Protein AF-A0A535XAE7-F1 (afdb_monomer_lite)

Sequence (455 aa):
MIRRIRLSDRTPAPPLLGRMATAVYSLVLAYGGGLWLHLLHEAEGATELNAPPPVIHWLRDSTLSLPLVVLGVVLASLLARRLLERYGDGASRTLIGASIAAAVALYASVVVAAGNPLHGLLFQAHEHANGDAELPLAIHMLKDSLLVLSANLVLAGGLVAFLAGREWIAGQYRAKRSFAARMSIALGMVLLPSLASSAAVLPAEAAIDPGNPCAAGAPAKTFDVAAISVKIPLNRFGDNDPKGVMYTLTSHIGDANTVGSVRWQEANQSTAIGLHSQVINGQQYEDAIQPLVIRANEGDCVSITFHNRINDSNSYGMHIDGLAYMAGSSGDAVGNNAASDVASGKDATYVYYVPNDPDLEGAHHLHPGPGNRVATSHGLFGALVVEPVGSQYYKQNVKQNADGTFPQIAQDSGWEAMIAPAGGKAFRENVQLYHEIGNEAEDVFDKNGNALPRV

Structure (mmCIF, N/CA/C/O backbone):
data_AF-A0A535XAE7-F1
#
_entry.id   AF-A0A535XAE7-F1
#
loop_
_atom_site.group_PDB
_atom_site.id
_atom_site.type_symbol
_atom_site.label_atom_id
_atom_site.label_alt_id
_atom_site.label_comp_id
_atom_site.label_asym_id
_atom_site.label_entity_id
_atom_site.label_seq_id
_atom_site.pdbx_PDB_ins_code
_atom_site.Cartn_x
_atom_site.Cartn_y
_atom_site.Cartn_z
_atom_site.occupancy
_atom_site.B_iso_or_equiv
_atom_site.auth_seq_id
_atom_site.auth_comp_id
_atom_site.auth_asym_id
_atom_site.auth_atom_id
_atom_site.pdbx_PDB_model_num
ATOM 1 N N . MET A 1 1 ? 17.034 18.266 -77.065 1.00 40.03 1 MET A N 1
ATOM 2 C CA . MET A 1 1 ? 16.215 17.067 -76.775 1.00 40.03 1 MET A CA 1
ATOM 3 C C . MET A 1 1 ? 16.628 16.532 -75.401 1.00 40.03 1 MET A C 1
ATOM 5 O O . MET A 1 1 ? 17.596 15.793 -75.299 1.00 40.03 1 MET A O 1
ATOM 9 N N . ILE A 1 2 ? 16.001 17.012 -74.320 1.00 41.78 2 ILE A N 1
ATOM 10 C CA . ILE A 1 2 ? 16.361 16.638 -72.939 1.00 41.78 2 ILE A CA 1
ATOM 11 C C . ILE A 1 2 ? 15.572 15.376 -72.585 1.00 41.78 2 ILE A C 1
ATOM 13 O O . ILE A 1 2 ? 14.352 15.419 -72.437 1.00 41.78 2 ILE A O 1
ATOM 17 N N . ARG A 1 3 ? 16.264 14.237 -72.503 1.00 38.78 3 ARG A N 1
ATOM 18 C CA . ARG A 1 3 ? 15.675 12.947 -72.127 1.00 38.78 3 ARG A CA 1
ATOM 19 C C . ARG A 1 3 ? 15.254 13.024 -70.650 1.00 38.78 3 ARG A C 1
ATOM 21 O O . ARG A 1 3 ? 16.099 12.949 -69.763 1.00 38.78 3 ARG A O 1
ATOM 28 N N . ARG A 1 4 ? 13.956 13.208 -70.372 1.00 43.12 4 ARG A N 1
ATOM 29 C CA . ARG A 1 4 ? 13.396 13.020 -69.022 1.00 43.12 4 ARG A CA 1
ATOM 30 C C . ARG A 1 4 ? 13.489 11.534 -68.676 1.00 43.12 4 ARG A C 1
ATOM 32 O O . ARG A 1 4 ? 12.722 10.734 -69.201 1.00 43.12 4 ARG A O 1
ATOM 39 N N . ILE A 1 5 ? 14.437 11.176 -67.817 1.00 45.31 5 ILE A N 1
ATOM 40 C CA . ILE A 1 5 ? 14.501 9.849 -67.196 1.00 45.31 5 ILE A CA 1
ATOM 41 C C . ILE A 1 5 ? 13.288 9.743 -66.263 1.00 45.31 5 ILE A C 1
ATOM 43 O O . ILE A 1 5 ? 13.160 10.544 -65.334 1.00 45.31 5 ILE A O 1
ATOM 47 N N . ARG A 1 6 ? 12.367 8.806 -66.528 1.00 43.38 6 ARG A N 1
ATOM 48 C CA . ARG A 1 6 ? 11.257 8.514 -65.609 1.00 43.38 6 ARG A CA 1
ATOM 49 C C . ARG A 1 6 ? 11.834 7.896 -64.334 1.00 43.38 6 ARG A C 1
ATOM 51 O O . ARG A 1 6 ? 12.739 7.071 -64.397 1.00 43.38 6 ARG A O 1
ATOM 58 N N . LEU A 1 7 ? 11.277 8.250 -63.175 1.00 45.62 7 LEU A N 1
ATOM 59 C CA . LEU A 1 7 ? 11.612 7.630 -61.881 1.00 45.62 7 LEU A CA 1
ATOM 60 C C . LEU A 1 7 ? 11.437 6.094 -61.883 1.00 45.62 7 LEU A C 1
ATOM 62 O O . LEU A 1 7 ? 12.039 5.428 -61.048 1.00 45.62 7 LEU A O 1
ATOM 66 N N . SER A 1 8 ? 10.688 5.540 -62.846 1.00 46.44 8 SER A N 1
ATOM 67 C CA . SER A 1 8 ? 10.493 4.100 -63.060 1.00 46.44 8 SER A CA 1
ATOM 68 C C . SER A 1 8 ? 11.698 3.354 -63.655 1.00 46.44 8 SER A C 1
ATOM 70 O O . SER A 1 8 ? 11.700 2.132 -63.609 1.00 46.44 8 SER A O 1
ATOM 72 N N . ASP A 1 9 ? 12.717 4.046 -64.185 1.00 44.53 9 ASP A N 1
ATOM 73 C CA . ASP A 1 9 ? 13.905 3.407 -64.796 1.00 44.53 9 ASP A CA 1
ATOM 74 C C . ASP A 1 9 ? 15.067 3.199 -63.802 1.00 44.53 9 ASP A C 1
ATOM 76 O O . ASP A 1 9 ? 16.157 2.764 -64.180 1.00 44.53 9 ASP A O 1
ATOM 80 N N . ARG A 1 10 ? 14.879 3.521 -62.515 1.00 53.66 10 ARG A N 1
ATOM 81 C CA . ARG A 1 10 ? 15.899 3.289 -61.484 1.00 53.66 10 ARG A CA 1
ATOM 82 C C . ARG A 1 10 ? 15.742 1.885 -60.910 1.00 53.66 10 ARG A C 1
ATOM 84 O O . ARG A 1 10 ? 14.910 1.660 -60.037 1.00 53.66 10 ARG A O 1
ATOM 91 N N . THR A 1 11 ? 16.582 0.954 -61.355 1.00 55.19 11 THR A N 1
ATOM 92 C CA . THR A 1 11 ? 16.783 -0.316 -60.644 1.00 55.19 11 THR A CA 1
ATOM 93 C C . THR A 1 11 ? 17.162 -0.022 -59.186 1.00 55.19 11 THR A C 1
ATOM 95 O O . THR A 1 11 ? 18.046 0.818 -58.970 1.00 55.19 11 THR A O 1
ATOM 98 N N . PRO A 1 12 ? 16.533 -0.667 -58.185 1.00 58.38 12 PRO A N 1
ATOM 99 C CA . PRO A 1 12 ? 16.873 -0.447 -56.786 1.00 58.38 12 PRO A CA 1
ATOM 100 C C . PRO A 1 12 ? 18.352 -0.762 -56.560 1.00 58.38 12 PRO A C 1
ATOM 102 O O . PRO A 1 12 ? 18.859 -1.805 -56.974 1.00 58.38 12 PRO A O 1
ATOM 105 N N . ALA A 1 13 ? 19.056 0.178 -55.938 1.00 66.12 13 ALA A N 1
ATOM 106 C CA . ALA A 1 13 ? 20.467 0.019 -55.647 1.00 66.12 13 ALA A CA 1
ATOM 107 C C . ALA A 1 13 ? 20.655 -1.109 -54.610 1.00 66.12 13 ALA A C 1
ATOM 109 O O . ALA A 1 13 ? 19.963 -1.094 -53.588 1.00 66.12 13 ALA A O 1
ATOM 110 N N . PRO A 1 14 ? 21.556 -2.083 -54.842 1.00 71.44 14 PRO A N 1
ATOM 111 C CA . PRO A 1 14 ? 21.772 -3.168 -53.890 1.00 71.44 14 PRO A CA 1
ATOM 112 C C . PRO A 1 14 ? 22.377 -2.656 -52.566 1.00 71.44 14 PRO A C 1
ATOM 114 O O . PRO A 1 14 ? 22.988 -1.582 -52.546 1.00 71.44 14 PRO A O 1
ATOM 117 N N . PRO A 1 15 ? 22.244 -3.400 -51.457 1.00 68.81 15 PRO A N 1
ATOM 118 C CA . PRO A 1 15 ? 22.915 -3.076 -50.196 1.00 68.81 15 PRO A CA 1
ATOM 119 C C . PRO A 1 15 ? 24.441 -2.968 -50.361 1.00 68.81 15 PRO A C 1
ATOM 121 O O . PRO A 1 15 ? 25.020 -3.580 -51.260 1.00 68.81 15 PRO A O 1
ATOM 124 N N . LEU A 1 16 ? 25.099 -2.178 -49.500 1.00 71.44 16 LEU A N 1
ATOM 125 C CA . LEU A 1 16 ? 26.570 -2.067 -49.487 1.00 71.44 16 LEU A CA 1
ATOM 126 C C . LEU A 1 16 ? 27.249 -3.365 -49.046 1.00 71.44 16 LEU A C 1
ATOM 128 O O . LEU A 1 16 ? 28.344 -3.680 -49.504 1.00 71.44 16 LEU A O 1
ATOM 132 N N . LEU A 1 17 ? 26.599 -4.103 -48.149 1.00 78.12 17 LEU A N 1
ATOM 133 C CA . LEU A 1 17 ? 27.052 -5.415 -47.717 1.00 78.12 17 LEU A CA 1
ATOM 134 C C . LEU A 1 17 ? 26.566 -6.464 -48.721 1.00 78.12 17 LEU A C 1
ATOM 136 O O . LEU A 1 17 ? 25.379 -6.539 -49.038 1.00 78.12 17 LEU A O 1
ATOM 140 N N . GLY A 1 18 ? 27.492 -7.282 -49.226 1.00 79.88 18 GLY A N 1
ATOM 141 C CA . GLY A 1 18 ? 27.144 -8.474 -49.997 1.00 79.88 18 GLY A CA 1
ATOM 142 C C . GLY A 1 18 ? 26.466 -9.527 -49.113 1.00 79.88 18 GLY A C 1
ATOM 143 O O . GLY A 1 18 ? 26.626 -9.510 -47.897 1.00 79.88 18 GLY A O 1
ATOM 144 N N . ARG A 1 19 ? 25.762 -10.490 -49.723 1.00 84.44 19 ARG A N 1
ATOM 145 C CA . ARG A 1 19 ? 24.952 -11.503 -49.008 1.00 84.44 19 ARG A CA 1
ATOM 146 C C . ARG A 1 19 ? 25.703 -12.220 -47.878 1.00 84.44 19 ARG A C 1
ATOM 148 O O . ARG A 1 19 ? 25.154 -12.376 -46.795 1.00 84.44 19 ARG A O 1
ATOM 155 N N . MET A 1 20 ? 26.956 -12.614 -48.121 1.00 83.25 20 MET A N 1
ATOM 156 C CA . MET A 1 20 ? 27.791 -13.265 -47.103 1.00 83.25 20 MET A CA 1
ATOM 157 C C . MET A 1 20 ? 28.130 -12.326 -45.945 1.00 83.25 20 MET A C 1
ATOM 159 O O . MET A 1 20 ? 28.035 -12.719 -44.790 1.00 83.25 20 MET A O 1
ATOM 163 N N . ALA A 1 21 ? 28.472 -11.070 -46.240 1.00 83.81 21 ALA A N 1
ATOM 164 C CA . ALA A 1 21 ? 28.758 -10.086 -45.207 1.00 83.81 21 ALA A CA 1
ATOM 165 C C . ALA A 1 21 ? 27.497 -9.773 -44.389 1.00 83.81 21 ALA A C 1
ATOM 167 O O . ALA A 1 21 ? 27.567 -9.756 -43.168 1.00 83.81 21 ALA A O 1
ATOM 168 N N . THR A 1 22 ? 26.336 -9.614 -45.035 1.00 87.81 22 THR A N 1
ATOM 169 C CA . THR A 1 22 ? 25.044 -9.463 -44.351 1.00 87.81 22 THR A CA 1
ATOM 170 C C . THR A 1 22 ? 24.798 -10.614 -43.378 1.00 87.81 22 THR A C 1
ATOM 172 O O . THR A 1 22 ? 24.542 -10.351 -42.211 1.00 87.81 22 THR A O 1
ATOM 175 N N . ALA A 1 23 ? 24.952 -11.868 -43.817 1.00 89.50 23 ALA A N 1
ATOM 176 C CA . ALA A 1 23 ? 24.764 -13.032 -42.951 1.00 89.50 23 ALA A CA 1
ATOM 177 C C . ALA A 1 23 ? 25.722 -13.031 -41.747 1.00 89.50 23 ALA A C 1
ATOM 179 O O . ALA A 1 23 ? 25.293 -13.271 -40.621 1.00 89.50 23 ALA A O 1
ATOM 180 N N . VAL A 1 24 ? 27.002 -12.709 -41.967 1.00 90.75 24 VAL A N 1
ATOM 181 C CA . VAL A 1 24 ? 28.006 -12.641 -40.893 1.00 90.75 24 VAL A CA 1
ATOM 182 C C . VAL A 1 24 ? 27.681 -11.537 -39.888 1.00 90.75 24 VAL A C 1
ATOM 184 O O . VAL A 1 24 ? 27.693 -11.800 -38.690 1.00 90.75 24 VAL A O 1
ATOM 187 N N . TYR A 1 25 ? 27.346 -10.327 -40.349 1.00 90.81 25 TYR A N 1
ATOM 188 C CA . TYR A 1 25 ? 26.931 -9.240 -39.456 1.00 90.81 25 TYR A CA 1
ATOM 189 C C . TYR A 1 25 ? 25.695 -9.621 -38.649 1.00 90.81 25 TYR A C 1
ATOM 191 O O . TYR A 1 25 ? 25.669 -9.405 -37.444 1.00 90.81 25 TYR A O 1
ATOM 199 N N . SER A 1 26 ? 24.687 -10.208 -39.290 1.00 93.44 26 SER A N 1
ATOM 200 C CA . SER A 1 26 ? 23.450 -10.563 -38.602 1.00 93.44 26 SER A CA 1
ATOM 201 C C . SER A 1 26 ? 23.657 -11.632 -37.536 1.00 93.44 26 SER A C 1
ATOM 203 O O . SER A 1 26 ? 23.144 -11.473 -36.436 1.00 93.44 26 SER A O 1
ATOM 205 N N . LEU A 1 27 ? 24.446 -12.674 -37.818 1.00 96.00 27 LEU A N 1
ATOM 206 C CA . LEU A 1 27 ? 24.768 -13.703 -36.828 1.00 96.00 27 LEU A CA 1
ATOM 207 C C . LEU A 1 27 ? 25.564 -13.123 -35.657 1.00 96.00 27 LEU A C 1
ATOM 209 O O . LEU A 1 27 ? 25.199 -13.313 -34.502 1.00 96.00 27 LEU A O 1
ATOM 213 N N . VAL A 1 28 ? 26.635 -12.383 -35.940 1.00 95.56 28 VAL A N 1
ATOM 214 C CA . VAL A 1 28 ? 27.504 -11.855 -34.881 1.00 95.56 28 VAL A CA 1
ATOM 215 C C . VAL A 1 28 ? 26.768 -10.848 -34.000 1.00 95.56 28 VAL A C 1
ATOM 217 O O . VAL A 1 28 ? 26.938 -10.885 -32.788 1.00 95.56 28 VAL A O 1
ATOM 220 N N . LEU A 1 29 ? 25.941 -9.972 -34.574 1.00 95.69 29 LEU A N 1
ATOM 221 C CA . LEU A 1 29 ? 25.235 -8.948 -33.799 1.00 95.69 29 LEU A CA 1
ATOM 222 C C . LEU A 1 29 ? 24.019 -9.498 -33.051 1.00 95.69 29 LEU A C 1
ATOM 224 O O . LEU A 1 29 ? 23.765 -9.056 -31.936 1.00 95.69 29 LEU A O 1
ATOM 228 N N . ALA A 1 30 ? 23.299 -10.472 -33.616 1.00 95.00 30 ALA A N 1
ATOM 229 C CA . ALA A 1 30 ? 22.190 -11.114 -32.911 1.00 95.00 30 ALA A CA 1
ATOM 230 C C . ALA A 1 30 ? 22.698 -11.923 -31.710 1.00 95.00 30 ALA A C 1
ATOM 232 O O . ALA A 1 30 ? 22.271 -11.690 -30.586 1.00 95.00 30 ALA A O 1
ATOM 233 N N . TYR A 1 31 ? 23.661 -12.825 -31.927 1.00 96.56 31 TYR A N 1
ATOM 234 C CA . TYR A 1 31 ? 24.150 -13.710 -30.867 1.00 96.56 31 TYR A CA 1
ATOM 235 C C . TYR A 1 31 ? 25.130 -13.017 -29.919 1.00 96.56 31 TYR A C 1
ATOM 237 O O . TYR A 1 31 ? 25.084 -13.263 -28.720 1.00 96.56 31 TYR A O 1
ATOM 245 N N . GLY A 1 32 ? 26.000 -12.137 -30.419 1.00 96.00 32 GLY A N 1
ATOM 246 C CA . GLY A 1 32 ? 26.934 -11.385 -29.579 1.00 96.00 32 GLY A CA 1
ATOM 247 C C . GLY A 1 32 ? 26.244 -10.289 -28.768 1.00 96.00 32 GLY A C 1
ATOM 248 O O . GLY A 1 32 ? 26.486 -10.181 -27.568 1.00 96.00 32 GLY A O 1
ATOM 249 N N . GLY A 1 33 ? 25.348 -9.518 -29.395 1.00 93.50 33 GLY A N 1
ATOM 250 C CA . GLY A 1 33 ? 24.530 -8.522 -28.701 1.00 93.50 33 GLY A CA 1
ATOM 251 C C . GLY A 1 33 ? 23.540 -9.161 -27.725 1.00 93.50 33 GLY A C 1
ATOM 252 O O . GLY A 1 33 ? 23.415 -8.690 -26.599 1.00 93.50 33 GLY A O 1
ATOM 253 N N . GLY A 1 34 ? 22.903 -10.269 -28.121 1.00 93.06 34 GLY A N 1
ATOM 254 C CA . GLY A 1 34 ? 22.011 -11.039 -27.252 1.00 93.06 34 GLY A CA 1
ATOM 255 C C . GLY A 1 34 ? 22.729 -11.680 -26.062 1.00 93.06 34 GLY A C 1
ATOM 256 O O . GLY A 1 34 ? 22.188 -11.676 -24.964 1.00 93.06 34 GLY A O 1
ATOM 257 N N . LEU A 1 35 ? 23.967 -12.168 -26.235 1.00 94.25 35 LEU A N 1
ATOM 258 C CA . LEU A 1 35 ? 24.766 -12.702 -25.120 1.00 94.25 35 LEU A CA 1
ATOM 259 C C . LEU A 1 35 ? 25.096 -11.609 -24.109 1.00 94.25 35 LEU A C 1
ATOM 261 O O . LEU A 1 35 ? 24.988 -11.823 -22.908 1.00 94.25 35 LEU A O 1
ATOM 265 N N . TRP A 1 36 ? 25.510 -10.443 -24.606 1.00 93.44 36 TRP A N 1
ATOM 266 C CA . TRP A 1 36 ? 25.838 -9.305 -23.759 1.00 93.44 36 TRP A CA 1
ATOM 267 C C . TRP A 1 36 ? 24.640 -8.856 -22.920 1.00 93.44 36 TRP A C 1
ATOM 269 O O . TRP A 1 36 ? 24.782 -8.655 -21.718 1.00 93.44 36 TRP A O 1
ATOM 279 N N . LEU A 1 37 ? 23.464 -8.755 -23.543 1.00 89.75 37 LEU A N 1
ATOM 280 C CA . LEU A 1 37 ? 22.227 -8.392 -22.856 1.00 89.75 37 LEU A CA 1
ATOM 281 C C . LEU A 1 37 ? 21.822 -9.439 -21.817 1.00 89.75 37 LEU A C 1
ATOM 283 O O . LEU A 1 37 ? 21.561 -9.084 -20.676 1.00 89.75 37 LEU A O 1
ATOM 287 N N . HIS A 1 38 ? 21.873 -10.721 -22.186 1.00 89.31 38 HIS A N 1
ATOM 288 C CA . HIS A 1 38 ? 21.558 -11.826 -21.282 1.00 89.31 38 HIS A CA 1
ATOM 289 C C . HIS A 1 38 ? 22.445 -11.826 -20.029 1.00 89.31 38 HIS A C 1
ATOM 291 O O . HIS A 1 38 ? 21.936 -11.933 -18.920 1.00 89.31 38 HIS A O 1
ATOM 297 N N . LEU A 1 39 ? 23.761 -11.644 -20.188 1.00 88.75 39 LEU A N 1
ATOM 298 C CA . LEU A 1 39 ? 24.694 -11.587 -19.057 1.00 88.75 39 LEU A CA 1
ATOM 299 C C . LEU A 1 39 ? 24.448 -10.376 -18.147 1.00 88.75 39 LEU A C 1
ATOM 301 O O . LEU A 1 39 ? 24.632 -10.476 -16.936 1.00 88.75 39 LEU A O 1
ATOM 305 N N . LEU A 1 40 ? 24.057 -9.231 -18.716 1.00 85.62 40 LEU A N 1
ATOM 306 C CA . LEU A 1 40 ? 23.711 -8.043 -17.932 1.00 85.62 40 LEU A CA 1
ATOM 307 C C . LEU A 1 40 ? 22.425 -8.261 -17.140 1.00 85.62 40 LEU A C 1
ATOM 309 O O . LEU A 1 40 ? 22.389 -7.953 -15.956 1.00 85.62 40 LEU A O 1
ATOM 313 N N . HIS A 1 41 ? 21.408 -8.848 -17.761 1.00 82.69 41 HIS A N 1
ATOM 314 C CA . HIS A 1 41 ? 20.153 -9.182 -17.095 1.00 82.69 41 HIS A CA 1
ATOM 315 C C . HIS A 1 41 ? 20.320 -10.239 -16.002 1.00 82.69 41 HIS A C 1
ATOM 317 O O . HIS A 1 41 ? 19.743 -10.096 -14.928 1.00 82.69 41 HIS A O 1
ATOM 323 N N . GLU A 1 42 ? 21.158 -11.254 -16.220 1.00 82.12 42 GLU A N 1
ATOM 324 C CA . GLU A 1 42 ? 21.519 -12.230 -15.182 1.00 82.12 42 GLU A CA 1
ATOM 325 C C . GLU A 1 42 ? 22.241 -11.547 -14.007 1.00 82.12 42 GLU A C 1
ATOM 327 O O . GLU A 1 42 ? 21.921 -11.804 -12.847 1.00 82.12 42 GLU A O 1
ATOM 332 N N . ALA A 1 43 ? 23.159 -10.615 -14.289 1.00 79.06 43 ALA A N 1
ATOM 333 C CA . ALA A 1 43 ? 23.838 -9.824 -13.261 1.00 79.06 43 ALA A CA 1
ATOM 334 C C . ALA A 1 43 ? 22.897 -8.854 -12.516 1.00 79.06 43 ALA A C 1
ATOM 336 O O . ALA A 1 43 ? 23.124 -8.569 -11.341 1.00 79.06 43 ALA A O 1
ATOM 337 N N . GLU A 1 44 ? 21.845 -8.367 -13.178 1.00 74.75 44 GLU A N 1
ATOM 338 C CA . GLU A 1 44 ? 20.772 -7.544 -12.598 1.00 74.75 44 GLU A CA 1
ATOM 339 C C . GLU A 1 44 ? 19.701 -8.382 -11.862 1.00 74.75 44 GLU A C 1
ATOM 341 O O . GLU A 1 44 ? 18.784 -7.821 -11.260 1.00 74.75 44 GLU A O 1
ATOM 346 N N . GLY A 1 45 ? 19.825 -9.716 -11.860 1.00 71.12 45 GLY A N 1
ATOM 347 C CA . GLY A 1 45 ? 18.927 -10.626 -11.147 1.00 71.12 45 GLY A CA 1
ATOM 348 C C . GLY A 1 45 ? 17.586 -10.874 -11.844 1.00 71.12 45 GLY A C 1
ATOM 349 O O . GLY A 1 45 ? 16.584 -11.096 -11.166 1.00 71.12 45 GLY A O 1
ATOM 350 N N . ALA A 1 46 ? 17.532 -10.811 -13.178 1.00 68.31 46 ALA A N 1
ATOM 351 C CA . ALA A 1 46 ? 16.337 -11.163 -13.945 1.00 68.31 46 ALA A CA 1
ATOM 352 C C . ALA A 1 46 ? 15.986 -12.654 -13.783 1.00 68.31 46 ALA A C 1
ATOM 354 O O . ALA A 1 46 ? 16.868 -13.515 -13.822 1.00 68.31 46 ALA A O 1
ATOM 355 N N . THR A 1 47 ? 14.695 -12.974 -13.624 1.00 67.44 47 THR A N 1
ATOM 356 C CA . THR A 1 47 ? 14.236 -14.364 -13.466 1.00 67.44 47 THR A CA 1
ATOM 357 C C . THR A 1 47 ? 13.073 -14.686 -14.407 1.00 67.44 47 THR A C 1
ATOM 359 O O . THR A 1 47 ? 12.111 -13.934 -14.537 1.00 67.44 47 THR A O 1
ATOM 362 N N . GLU A 1 48 ? 13.149 -15.833 -15.084 1.00 72.94 48 GLU A N 1
ATOM 363 C CA . GLU A 1 48 ? 12.065 -16.371 -15.915 1.00 72.94 48 GLU A CA 1
ATOM 364 C C . GLU A 1 48 ? 11.501 -17.631 -15.247 1.00 72.94 48 GLU A C 1
ATOM 366 O O . GLU A 1 48 ? 12.245 -18.514 -14.804 1.00 72.94 48 GLU A O 1
ATOM 371 N N . LEU A 1 49 ? 10.173 -17.733 -15.174 1.00 61.38 49 LEU A N 1
ATOM 372 C CA . LEU A 1 49 ? 9.505 -18.914 -14.640 1.00 61.38 49 LEU A CA 1
ATOM 373 C C . LEU A 1 49 ? 9.806 -20.123 -15.546 1.00 61.38 49 LEU A C 1
ATOM 375 O O . LEU A 1 49 ? 9.438 -20.134 -16.716 1.00 61.38 49 LEU A O 1
ATOM 379 N N . ASN A 1 50 ? 10.441 -21.165 -15.002 1.00 74.56 50 ASN A N 1
ATOM 380 C CA . ASN A 1 50 ? 10.926 -22.332 -15.760 1.00 74.56 50 ASN A CA 1
ATOM 381 C C . ASN A 1 50 ? 12.004 -22.005 -16.814 1.00 74.56 50 ASN A C 1
ATOM 383 O O . ASN A 1 50 ? 12.050 -22.650 -17.866 1.00 74.56 50 ASN A O 1
ATOM 387 N N . ALA A 1 51 ? 12.880 -21.034 -16.528 1.00 76.62 51 ALA A N 1
ATOM 388 C CA . ALA A 1 51 ? 13.991 -20.687 -17.410 1.00 76.62 51 ALA A CA 1
ATOM 389 C C . ALA A 1 51 ? 14.807 -21.933 -17.826 1.00 76.62 51 ALA A C 1
ATOM 391 O O . ALA A 1 51 ? 15.200 -22.738 -16.969 1.00 76.62 51 ALA A O 1
ATOM 392 N N . PRO A 1 52 ? 15.094 -22.122 -19.128 1.00 85.31 52 PRO A N 1
ATOM 393 C CA . PRO A 1 52 ? 16.030 -23.150 -19.557 1.00 85.31 52 PRO A CA 1
ATOM 394 C C . PRO A 1 52 ? 17.456 -22.809 -19.075 1.00 85.31 52 PRO A C 1
ATOM 396 O O . PRO A 1 52 ? 17.725 -21.670 -18.697 1.00 85.31 52 PRO A O 1
ATOM 399 N N . PRO A 1 53 ? 18.410 -23.762 -19.119 1.00 89.31 53 PRO A N 1
ATOM 400 C CA . PRO A 1 53 ? 19.808 -23.485 -18.790 1.00 89.31 53 PRO A CA 1
ATOM 401 C C . PRO A 1 53 ? 20.337 -22.233 -19.520 1.00 89.31 53 PRO A C 1
ATOM 403 O O . PRO A 1 53 ? 19.997 -22.071 -20.696 1.00 89.31 53 PRO A O 1
ATOM 406 N N . PRO A 1 54 ? 21.214 -21.408 -18.911 1.00 86.88 54 PRO A N 1
ATOM 407 C CA . PRO A 1 54 ? 21.579 -20.076 -19.427 1.00 86.88 54 PRO A CA 1
ATOM 408 C C . PRO A 1 54 ? 22.000 -20.057 -20.903 1.00 86.88 54 PRO A C 1
ATOM 410 O O . PRO A 1 54 ? 21.577 -19.220 -21.694 1.00 86.88 54 PRO A O 1
ATOM 413 N N . VAL A 1 55 ? 22.763 -21.066 -21.334 1.00 91.81 55 VAL A N 1
ATOM 414 C CA . VAL A 1 55 ? 23.185 -21.202 -22.738 1.00 91.81 55 VAL A CA 1
ATOM 415 C C . VAL A 1 55 ? 21.994 -21.398 -23.683 1.00 91.81 55 VAL A C 1
ATOM 417 O O . VAL A 1 55 ? 21.971 -20.839 -24.777 1.00 91.81 55 VAL A O 1
ATOM 420 N N . ILE A 1 56 ? 21.006 -22.198 -23.284 1.00 91.62 56 ILE A N 1
ATOM 421 C CA . ILE A 1 56 ? 19.798 -22.452 -24.078 1.00 91.62 56 ILE A CA 1
ATOM 422 C C . ILE A 1 56 ? 18.902 -21.211 -24.082 1.00 91.62 56 ILE A C 1
ATOM 424 O O . ILE A 1 56 ? 18.355 -20.877 -25.133 1.00 91.62 56 ILE A O 1
ATOM 428 N N . HIS A 1 57 ? 18.799 -20.515 -22.947 1.00 87.94 57 HIS A N 1
ATOM 429 C CA . HIS A 1 57 ? 18.074 -19.249 -22.817 1.00 87.94 57 HIS A CA 1
ATOM 430 C C . HIS A 1 57 ? 18.618 -18.210 -23.804 1.00 87.94 57 HIS A C 1
ATOM 432 O O . HIS A 1 57 ? 17.900 -17.768 -24.700 1.00 87.94 57 HIS A O 1
ATOM 438 N N . TRP A 1 58 ? 19.917 -17.922 -23.738 1.00 92.44 58 TRP A N 1
ATOM 439 C CA . TRP A 1 58 ? 20.585 -17.006 -24.661 1.00 92.44 58 TRP A CA 1
ATOM 440 C C . TRP A 1 58 ? 20.392 -17.390 -26.138 1.00 92.44 58 TRP A C 1
ATOM 442 O O . TRP A 1 58 ? 20.090 -16.533 -26.981 1.00 92.44 58 TRP A O 1
ATOM 452 N N . LEU A 1 59 ? 20.572 -18.675 -26.474 1.00 93.88 59 LEU A N 1
ATOM 453 C CA . LEU A 1 59 ? 20.432 -19.152 -27.851 1.00 93.88 59 LEU A CA 1
ATOM 454 C C . LEU A 1 59 ? 19.006 -18.970 -28.364 1.00 93.88 59 LEU A C 1
ATOM 456 O O . LEU A 1 59 ? 18.837 -18.565 -29.515 1.00 93.88 59 LEU A O 1
ATOM 460 N N . ARG A 1 60 ? 17.992 -19.250 -27.540 1.00 90.56 60 ARG A N 1
ATOM 461 C CA . ARG A 1 60 ? 16.580 -19.058 -27.887 1.00 90.56 60 ARG A CA 1
ATOM 462 C C . ARG A 1 60 ? 16.312 -17.598 -28.248 1.00 90.56 60 ARG A C 1
ATOM 464 O O . ARG A 1 60 ? 15.840 -17.333 -29.354 1.00 90.56 60 ARG A O 1
ATOM 471 N N . ASP A 1 61 ? 16.673 -16.667 -27.374 1.00 88.31 61 ASP A N 1
ATOM 472 C CA . ASP A 1 61 ? 16.304 -15.251 -27.512 1.00 88.31 61 ASP A CA 1
ATOM 473 C C . ASP A 1 61 ? 17.072 -14.578 -28.663 1.00 88.31 61 ASP A C 1
ATOM 475 O O . ASP A 1 61 ? 16.510 -13.850 -29.491 1.00 88.31 61 ASP A O 1
ATOM 479 N N . SER A 1 62 ? 18.350 -14.931 -28.820 1.00 93.38 62 SER A N 1
ATOM 480 C CA . SER A 1 62 ? 19.162 -14.502 -29.965 1.00 93.38 62 SER A CA 1
ATOM 481 C C . SER A 1 62 ? 18.631 -15.056 -31.293 1.00 93.38 62 SER A C 1
ATOM 483 O O . SER A 1 62 ? 18.659 -14.374 -32.318 1.00 93.38 62 SER A O 1
ATOM 485 N N . THR A 1 63 ? 18.111 -16.287 -31.297 1.00 93.19 63 THR A N 1
ATOM 486 C CA . THR A 1 63 ? 17.519 -16.895 -32.501 1.00 93.19 63 THR A CA 1
ATOM 487 C C . THR A 1 63 ? 16.179 -16.251 -32.848 1.00 93.19 63 THR A C 1
ATOM 489 O O . THR A 1 63 ? 15.888 -16.048 -34.027 1.00 93.19 63 THR A O 1
ATOM 492 N N . LEU A 1 64 ? 15.384 -15.881 -31.841 1.00 88.38 64 LEU A N 1
ATOM 493 C CA . LEU A 1 64 ? 14.104 -15.199 -32.027 1.00 88.38 64 LEU A CA 1
ATOM 494 C C . LEU A 1 64 ? 14.286 -13.811 -32.665 1.00 88.38 64 LEU A C 1
ATOM 496 O O . LEU A 1 64 ? 13.517 -13.429 -33.546 1.00 88.38 64 LEU A O 1
ATOM 500 N N . SER A 1 65 ? 15.335 -13.078 -32.277 1.00 89.50 65 SER A N 1
ATOM 501 C CA . SER A 1 65 ? 15.645 -11.749 -32.829 1.00 89.50 65 SER A CA 1
ATOM 502 C C . SER A 1 65 ? 16.334 -11.789 -34.203 1.00 89.50 65 SER A C 1
ATOM 504 O O . SER A 1 65 ? 16.251 -10.821 -34.968 1.00 89.50 65 SER A O 1
ATOM 506 N N . LEU A 1 66 ? 16.970 -12.908 -34.574 1.00 92.38 66 LEU A N 1
ATOM 507 C CA . LEU A 1 66 ? 17.787 -13.034 -35.786 1.00 92.38 66 LEU A CA 1
ATOM 508 C C . LEU A 1 66 ? 17.088 -12.580 -37.089 1.00 92.38 66 LEU A C 1
ATOM 510 O O . LEU A 1 66 ? 17.721 -11.840 -37.848 1.00 92.38 66 LEU A O 1
ATOM 514 N N . PRO A 1 67 ? 15.821 -12.936 -37.395 1.00 90.88 67 PRO A N 1
ATOM 515 C CA . PRO A 1 67 ? 15.167 -12.494 -38.632 1.00 90.88 67 PRO A CA 1
ATOM 516 C C . PRO A 1 67 ? 15.036 -10.969 -38.732 1.00 90.88 67 PRO A C 1
ATOM 518 O O . PRO A 1 67 ? 15.250 -10.386 -39.800 1.00 90.88 67 PRO A O 1
ATOM 521 N N . LEU A 1 68 ? 14.732 -10.313 -37.610 1.00 88.12 68 LEU A N 1
ATOM 522 C CA . LEU A 1 68 ? 14.624 -8.859 -37.534 1.00 88.12 68 LEU A CA 1
ATOM 523 C C . LEU A 1 68 ? 16.004 -8.199 -37.602 1.00 88.12 68 LEU A C 1
ATOM 525 O O . LEU A 1 68 ? 16.152 -7.162 -38.249 1.00 88.12 68 LEU A O 1
ATOM 529 N N . VAL A 1 69 ? 17.036 -8.825 -37.024 1.00 91.50 69 VAL A N 1
ATOM 530 C CA . VAL A 1 69 ? 18.419 -8.346 -37.148 1.00 91.50 69 VAL A CA 1
ATOM 531 C C . VAL A 1 69 ? 18.871 -8.442 -38.606 1.00 91.50 69 VAL A C 1
ATOM 533 O O . VAL A 1 69 ? 19.452 -7.491 -39.121 1.00 91.50 69 VAL A O 1
ATOM 536 N N . VAL A 1 70 ? 18.558 -9.527 -39.324 1.00 91.44 70 VAL A N 1
ATOM 537 C CA . VAL A 1 70 ? 18.844 -9.660 -40.767 1.00 91.44 70 VAL A CA 1
ATOM 538 C C . VAL A 1 70 ? 18.197 -8.536 -41.569 1.00 91.44 70 VAL A C 1
ATOM 540 O O . VAL A 1 70 ? 18.882 -7.862 -42.345 1.00 91.44 70 VAL A O 1
ATOM 543 N N . LEU A 1 71 ? 16.901 -8.293 -41.360 1.00 88.00 71 LEU A N 1
ATOM 544 C CA . LEU A 1 71 ? 16.195 -7.182 -41.998 1.00 88.00 71 LEU A CA 1
ATOM 545 C C . LEU A 1 71 ? 16.866 -5.841 -41.669 1.00 88.00 71 LEU A C 1
ATOM 547 O O . LEU A 1 71 ? 17.096 -5.018 -42.558 1.00 88.00 71 LEU A O 1
ATOM 551 N N . GLY A 1 72 ? 17.246 -5.659 -40.410 1.00 85.81 72 GLY A N 1
ATOM 552 C CA . GLY A 1 72 ? 17.907 -4.466 -39.918 1.00 85.81 72 GLY A CA 1
ATOM 553 C C . GLY A 1 72 ? 19.259 -4.180 -40.542 1.00 85.81 72 GLY A C 1
ATOM 554 O O . GLY A 1 72 ? 19.503 -3.067 -41.002 1.00 85.81 72 GLY A O 1
ATOM 555 N N . VAL A 1 73 ? 20.114 -5.195 -40.654 1.00 87.88 73 VAL A N 1
ATOM 556 C CA . VAL A 1 73 ? 21.408 -5.087 -41.338 1.00 87.88 73 VAL A CA 1
ATOM 557 C C . VAL A 1 73 ? 21.214 -4.694 -42.804 1.00 87.88 73 VAL A C 1
ATOM 559 O O . VAL A 1 73 ? 21.939 -3.838 -43.321 1.00 87.88 73 VAL A O 1
ATOM 562 N N . VAL A 1 74 ? 20.216 -5.270 -43.484 1.00 87.06 74 VAL A N 1
ATOM 563 C CA . VAL A 1 74 ? 19.898 -4.910 -44.873 1.00 87.06 74 VAL A CA 1
ATOM 564 C C . VAL A 1 74 ? 19.468 -3.445 -44.962 1.00 87.06 74 VAL A C 1
ATOM 566 O O . VAL A 1 74 ? 20.058 -2.693 -45.742 1.00 87.06 74 VAL A O 1
ATOM 569 N N . LEU A 1 75 ? 18.507 -3.011 -44.143 1.00 85.44 75 LEU A N 1
ATOM 570 C CA . LEU A 1 75 ? 18.008 -1.632 -44.134 1.00 85.44 75 LEU A CA 1
ATOM 571 C C . LEU A 1 75 ? 19.099 -0.618 -43.766 1.00 85.44 75 LEU A C 1
ATOM 573 O O . LEU A 1 75 ? 19.256 0.388 -44.461 1.00 85.44 75 LEU A O 1
ATOM 577 N N . ALA A 1 76 ? 19.903 -0.907 -42.744 1.00 84.75 76 ALA A N 1
ATOM 578 C CA . ALA A 1 76 ? 21.033 -0.083 -42.330 1.00 84.75 76 ALA A CA 1
ATOM 579 C C . ALA A 1 76 ? 22.079 0.045 -43.444 1.00 84.75 76 ALA A C 1
ATOM 581 O O . ALA A 1 76 ? 22.569 1.141 -43.716 1.00 84.75 76 ALA A O 1
ATOM 582 N N . SER A 1 77 ? 22.376 -1.043 -44.162 1.00 82.62 77 SER A N 1
ATOM 583 C CA . SER A 1 77 ? 23.318 -1.003 -45.286 1.00 82.62 77 SER A CA 1
ATOM 584 C C . SER A 1 77 ? 22.785 -0.207 -46.487 1.00 82.62 77 SER A C 1
ATOM 586 O O . SER A 1 77 ? 23.560 0.461 -47.176 1.00 82.62 77 SER A O 1
ATOM 588 N N . LEU A 1 78 ? 21.468 -0.229 -46.731 1.00 82.38 78 LEU A N 1
ATOM 589 C CA . LEU A 1 78 ? 20.812 0.591 -47.755 1.00 82.38 78 LEU A CA 1
ATOM 590 C C . LEU A 1 78 ? 20.809 2.072 -47.362 1.00 82.38 78 LEU A C 1
ATOM 592 O O . LEU A 1 78 ? 21.040 2.938 -48.209 1.00 82.38 78 LEU A O 1
ATOM 596 N N . LEU A 1 79 ? 20.580 2.371 -46.083 1.00 80.94 79 LEU A N 1
ATOM 597 C CA . LEU A 1 79 ? 20.643 3.728 -45.550 1.00 80.94 79 LEU A CA 1
ATOM 598 C C . LEU A 1 79 ? 22.069 4.286 -45.629 1.00 80.94 79 LEU A C 1
ATOM 600 O O . LEU A 1 79 ? 22.264 5.367 -46.183 1.00 80.94 79 LEU A O 1
ATOM 604 N N . ALA A 1 80 ? 23.065 3.525 -45.166 1.00 79.00 80 ALA A N 1
ATOM 605 C CA . ALA A 1 80 ? 24.478 3.882 -45.270 1.00 79.00 80 ALA A CA 1
ATOM 606 C C . ALA A 1 80 ? 24.875 4.158 -46.728 1.00 79.00 80 ALA A C 1
ATOM 608 O O . ALA A 1 80 ? 25.569 5.135 -47.006 1.00 79.00 80 ALA A O 1
ATOM 609 N N . ARG A 1 81 ? 24.353 3.369 -47.679 1.00 79.62 81 ARG A N 1
ATOM 610 C CA . ARG A 1 81 ? 24.536 3.622 -49.113 1.00 79.62 81 ARG A CA 1
ATOM 611 C C . ARG A 1 81 ? 23.987 4.970 -49.541 1.00 79.62 81 ARG A C 1
ATOM 613 O O . ARG A 1 81 ? 24.714 5.750 -50.143 1.00 79.62 81 ARG A O 1
ATOM 620 N N . ARG A 1 82 ? 22.722 5.252 -49.226 1.00 79.44 82 ARG A N 1
ATOM 621 C CA . ARG A 1 82 ? 22.068 6.514 -49.601 1.00 79.44 82 ARG A CA 1
ATOM 622 C C . ARG A 1 82 ? 22.788 7.724 -49.013 1.00 79.44 82 ARG A C 1
ATOM 624 O O . ARG A 1 82 ? 22.885 8.750 -49.679 1.00 79.44 82 ARG A O 1
ATOM 631 N N . LEU A 1 83 ? 23.294 7.609 -47.787 1.00 71.81 83 LEU A N 1
ATOM 632 C CA . LEU A 1 83 ? 24.054 8.672 -47.132 1.00 71.81 83 LEU A CA 1
ATOM 633 C C . LEU A 1 83 ? 25.414 8.885 -47.798 1.00 71.81 83 LEU A C 1
ATOM 635 O O . LEU A 1 83 ? 25.771 10.023 -48.088 1.00 71.81 83 LEU A O 1
ATOM 639 N N . LEU A 1 84 ? 26.141 7.813 -48.116 1.00 74.56 84 LEU A N 1
ATOM 640 C CA . LEU A 1 84 ? 27.410 7.912 -48.839 1.00 74.56 84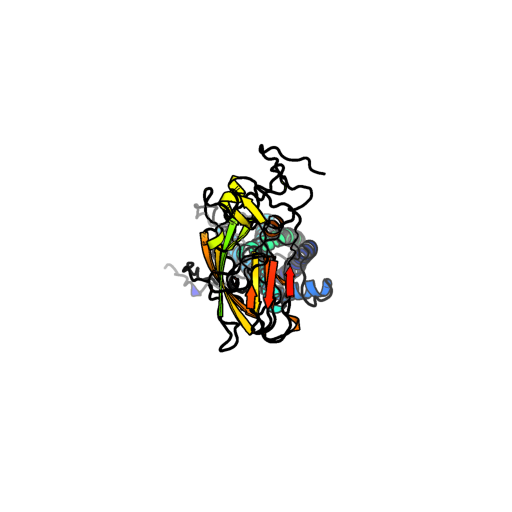 LEU A CA 1
ATOM 641 C C . LEU A 1 84 ? 27.217 8.448 -50.267 1.00 74.56 84 LEU A C 1
ATOM 643 O O . LEU A 1 84 ? 28.021 9.263 -50.714 1.00 74.56 84 LEU A O 1
ATOM 647 N N . GLU A 1 85 ? 26.132 8.077 -50.955 1.00 75.50 85 GLU A N 1
ATOM 648 C CA . GLU A 1 85 ? 25.745 8.614 -52.279 1.00 75.50 85 GLU A CA 1
ATOM 649 C C . GLU A 1 85 ? 25.433 10.103 -52.247 1.00 75.50 85 GLU A C 1
ATOM 651 O O . GLU A 1 85 ? 25.656 10.801 -53.235 1.00 75.50 85 GLU A O 1
ATOM 656 N N . ARG A 1 86 ? 24.952 10.599 -51.109 1.00 72.69 86 ARG A N 1
ATOM 657 C CA . ARG A 1 86 ? 24.546 11.993 -50.957 1.00 72.69 86 ARG A CA 1
ATOM 658 C C . ARG A 1 86 ? 25.638 12.890 -50.374 1.00 72.69 86 ARG A C 1
ATOM 660 O O . ARG A 1 86 ? 25.669 14.069 -50.708 1.00 72.69 86 ARG A O 1
ATOM 667 N N . TYR A 1 87 ? 26.508 12.347 -49.524 1.00 67.75 87 TYR A N 1
ATOM 668 C CA . TYR A 1 87 ? 27.450 13.125 -48.708 1.00 67.75 87 TYR A CA 1
ATOM 669 C C . TYR A 1 87 ? 28.886 12.577 -48.698 1.00 67.75 87 TYR A C 1
ATOM 671 O O . TYR A 1 87 ? 29.790 13.248 -48.213 1.00 67.75 87 TYR A O 1
ATOM 679 N N . GLY A 1 88 ? 29.121 11.368 -49.211 1.00 65.44 88 GLY A N 1
ATOM 680 C CA . GLY A 1 88 ? 30.393 10.643 -49.101 1.00 65.44 88 GLY A CA 1
ATOM 681 C C . GLY A 1 88 ? 31.420 10.966 -50.187 1.00 65.44 88 GLY A C 1
ATOM 682 O O . GLY A 1 88 ? 32.264 10.122 -50.495 1.00 65.44 88 GLY A O 1
ATOM 683 N N . ASP A 1 89 ? 31.346 12.146 -50.804 1.00 68.62 89 ASP A N 1
ATOM 684 C CA . ASP A 1 89 ? 32.262 12.525 -51.879 1.00 68.62 89 ASP A CA 1
ATOM 685 C C . ASP A 1 89 ? 33.686 12.689 -51.309 1.00 68.62 89 ASP A C 1
ATOM 687 O O . ASP A 1 89 ? 33.948 13.550 -50.473 1.00 68.62 89 ASP A O 1
ATOM 691 N N . GLY A 1 90 ? 34.610 11.807 -51.711 1.00 63.81 90 GLY A N 1
ATOM 692 C CA . GLY A 1 90 ? 35.968 11.738 -51.151 1.00 63.81 90 GLY A CA 1
ATOM 693 C C . GLY A 1 90 ? 36.114 10.945 -49.841 1.00 63.81 90 GLY A C 1
ATOM 694 O O . GLY A 1 90 ? 37.186 10.983 -49.239 1.00 63.81 90 GLY A O 1
ATOM 695 N N . ALA A 1 91 ? 35.086 10.209 -49.399 1.00 67.62 91 ALA A N 1
ATOM 696 C CA . ALA A 1 91 ? 35.153 9.391 -48.186 1.00 67.62 91 ALA A CA 1
ATOM 697 C C . ALA A 1 91 ? 36.239 8.298 -48.271 1.00 67.62 91 ALA A C 1
ATOM 699 O O . ALA A 1 91 ? 36.337 7.562 -49.258 1.00 67.62 91 ALA A O 1
ATOM 700 N N . SER A 1 92 ? 37.041 8.157 -47.210 1.00 68.75 92 SER A N 1
ATOM 701 C CA . SER A 1 92 ? 38.031 7.082 -47.100 1.00 68.75 92 SER A CA 1
ATOM 702 C C . SER A 1 92 ? 37.354 5.714 -46.931 1.00 68.75 92 SER A C 1
ATOM 704 O O . SER A 1 92 ? 36.232 5.607 -46.430 1.00 68.75 92 SER A O 1
ATOM 706 N N . ARG A 1 93 ? 38.062 4.629 -47.283 1.00 70.75 93 ARG A N 1
ATOM 707 C CA . ARG A 1 93 ? 37.588 3.248 -47.046 1.00 70.75 93 ARG A CA 1
ATOM 708 C C . ARG A 1 93 ? 37.264 2.993 -45.570 1.00 70.75 93 ARG A C 1
ATOM 710 O O . ARG A 1 93 ? 36.303 2.294 -45.266 1.00 70.75 93 ARG A O 1
ATOM 717 N N . THR A 1 94 ? 38.036 3.598 -44.670 1.00 68.88 94 THR A N 1
ATOM 718 C CA . THR A 1 94 ? 37.819 3.528 -43.222 1.00 68.88 94 THR A CA 1
ATOM 719 C C . THR A 1 94 ? 36.534 4.232 -42.799 1.00 68.88 94 THR A C 1
ATOM 721 O O . THR A 1 94 ? 35.777 3.665 -42.021 1.00 68.88 94 THR A O 1
ATOM 724 N N . LEU A 1 95 ? 36.233 5.411 -43.354 1.00 71.25 95 LEU A N 1
ATOM 725 C CA . LEU A 1 95 ? 35.010 6.157 -43.049 1.00 71.25 95 LEU A CA 1
ATOM 726 C C . LEU A 1 95 ? 33.754 5.432 -43.552 1.00 71.25 95 LEU A C 1
ATOM 728 O O . LEU A 1 95 ? 32.740 5.388 -42.856 1.00 71.25 95 LEU A O 1
ATOM 732 N N . ILE A 1 96 ? 33.837 4.827 -44.740 1.00 73.81 96 ILE A N 1
ATOM 733 C CA . ILE A 1 96 ? 32.773 3.988 -45.306 1.00 73.81 96 ILE A CA 1
ATOM 734 C C . ILE A 1 96 ? 32.523 2.775 -44.405 1.00 73.81 96 ILE A C 1
ATOM 736 O O . ILE A 1 96 ? 31.382 2.520 -44.026 1.00 73.81 96 ILE A O 1
ATOM 740 N N . GLY A 1 97 ? 33.585 2.062 -44.018 1.00 75.00 97 GLY A N 1
ATOM 741 C CA . GLY A 1 97 ? 33.493 0.928 -43.100 1.00 75.00 97 GLY A CA 1
ATOM 742 C C . GLY A 1 97 ? 32.896 1.319 -41.747 1.00 75.00 97 GLY A C 1
ATOM 743 O O . GLY A 1 97 ? 31.930 0.705 -41.310 1.00 75.00 97 GLY A O 1
ATOM 744 N N . ALA A 1 98 ? 33.398 2.389 -41.127 1.00 78.56 98 ALA A N 1
ATOM 745 C CA . ALA A 1 98 ? 32.905 2.884 -39.842 1.00 78.56 98 ALA A CA 1
ATOM 746 C C . ALA A 1 98 ? 31.423 3.286 -39.894 1.00 78.56 98 ALA A C 1
ATOM 748 O O . ALA A 1 98 ? 30.670 2.983 -38.975 1.00 78.56 98 ALA A O 1
ATOM 749 N N . SER A 1 99 ? 30.983 3.903 -40.995 1.00 77.06 99 SER A N 1
ATOM 750 C CA . SER A 1 99 ? 29.584 4.299 -41.192 1.00 77.06 99 SER A CA 1
ATOM 751 C C . SER A 1 99 ? 28.655 3.089 -41.327 1.00 77.06 99 SER A C 1
ATOM 753 O O . SER A 1 99 ? 27.555 3.092 -40.779 1.00 77.06 99 SER A O 1
ATOM 755 N N . ILE A 1 100 ? 29.100 2.035 -42.020 1.00 80.94 100 ILE A N 1
ATOM 756 C CA . ILE A 1 100 ? 28.357 0.771 -42.111 1.00 80.94 100 ILE A CA 1
ATOM 757 C C . ILE A 1 100 ? 28.303 0.093 -40.738 1.00 80.94 100 ILE A C 1
ATOM 759 O O . ILE A 1 100 ? 27.217 -0.289 -40.313 1.00 80.94 100 ILE A O 1
ATOM 763 N N . ALA A 1 101 ? 29.434 -0.015 -40.030 1.00 84.62 101 ALA A N 1
ATOM 764 C CA . ALA A 1 101 ? 29.476 -0.597 -38.687 1.00 84.62 101 ALA A CA 1
ATOM 765 C C . ALA A 1 101 ? 28.542 0.128 -37.720 1.00 84.62 101 ALA A C 1
ATOM 767 O O . ALA A 1 101 ? 27.749 -0.525 -37.053 1.00 84.62 101 ALA A O 1
ATOM 768 N N . ALA A 1 102 ? 28.591 1.461 -37.684 1.00 86.31 102 ALA A N 1
ATOM 769 C CA . ALA A 1 102 ? 27.748 2.261 -36.805 1.00 86.31 102 ALA A CA 1
ATOM 770 C C . ALA A 1 102 ? 26.256 2.093 -37.129 1.00 86.31 102 ALA A C 1
ATOM 772 O O . ALA A 1 102 ? 25.457 1.867 -36.226 1.00 86.31 102 ALA A O 1
ATOM 773 N N . ALA A 1 103 ? 25.876 2.149 -38.411 1.00 84.94 103 ALA A N 1
ATOM 774 C CA . ALA A 1 103 ? 24.478 2.009 -38.819 1.00 84.94 103 ALA A CA 1
ATOM 775 C C . ALA A 1 103 ? 23.918 0.611 -38.511 1.00 84.94 103 ALA A C 1
ATOM 777 O O . ALA A 1 103 ? 22.792 0.477 -38.036 1.00 84.94 103 ALA A O 1
ATOM 778 N N . VAL A 1 104 ? 24.706 -0.430 -38.790 1.00 88.06 104 VAL A N 1
ATOM 779 C CA . VAL A 1 104 ? 24.323 -1.827 -38.563 1.00 88.06 104 VAL A CA 1
ATOM 780 C C . VAL A 1 104 ? 24.285 -2.140 -37.063 1.00 88.06 104 VAL A C 1
ATOM 782 O O . VAL A 1 104 ? 23.324 -2.762 -36.620 1.00 88.06 104 VAL A O 1
ATOM 785 N N . ALA A 1 105 ? 25.254 -1.658 -36.277 1.00 90.06 105 ALA A N 1
ATOM 786 C CA . ALA A 1 105 ? 25.253 -1.796 -34.821 1.00 90.06 105 ALA A CA 1
ATOM 787 C C . ALA A 1 105 ? 24.033 -1.118 -34.190 1.00 90.06 105 ALA A C 1
ATOM 789 O O . ALA A 1 105 ? 23.319 -1.762 -33.433 1.00 90.06 105 ALA A O 1
ATOM 790 N N . LEU A 1 106 ? 23.747 0.137 -34.563 1.00 89.50 106 LEU A N 1
ATOM 791 C CA . LEU A 1 106 ? 22.593 0.886 -34.058 1.00 89.50 106 LEU A CA 1
ATOM 792 C C . LEU A 1 106 ? 21.285 0.128 -34.282 1.00 89.50 106 LEU A C 1
ATOM 794 O O . LEU A 1 106 ? 20.509 -0.064 -33.350 1.00 89.50 106 LEU A O 1
ATOM 798 N N . TYR A 1 107 ? 21.050 -0.322 -35.514 1.00 87.81 107 TYR A N 1
ATOM 799 C CA . TYR A 1 107 ? 19.804 -1.002 -35.840 1.00 87.81 107 TYR A CA 1
ATOM 800 C C . TYR A 1 107 ? 19.710 -2.370 -35.155 1.00 87.81 107 TYR A C 1
ATOM 802 O O . TYR A 1 107 ? 18.665 -2.709 -34.607 1.00 87.81 107 TYR A O 1
ATOM 810 N N . ALA A 1 108 ? 20.794 -3.153 -35.159 1.00 90.50 108 ALA A N 1
ATOM 811 C CA . ALA A 1 108 ? 20.813 -4.453 -34.497 1.00 90.50 108 ALA A CA 1
ATOM 812 C C . ALA A 1 108 ? 20.564 -4.326 -32.989 1.00 90.50 108 ALA A C 1
ATOM 814 O O . ALA A 1 108 ? 19.830 -5.136 -32.439 1.00 90.50 108 ALA A O 1
ATOM 815 N N . SER A 1 109 ? 21.102 -3.293 -32.336 1.00 91.25 109 SER A N 1
ATOM 816 C CA . SER A 1 109 ? 20.884 -3.061 -30.906 1.00 91.25 109 SER A CA 1
ATOM 817 C C . SER A 1 109 ? 19.437 -2.752 -30.563 1.00 91.25 109 SER A C 1
ATOM 819 O O . SER A 1 109 ? 18.923 -3.319 -29.608 1.00 91.25 109 SER A O 1
ATOM 821 N N . VAL A 1 110 ? 18.763 -1.927 -31.370 1.00 88.88 110 VAL A N 1
ATOM 822 C CA . VAL A 1 110 ? 17.328 -1.655 -31.189 1.00 88.88 110 VAL A CA 1
ATOM 823 C C . VAL A 1 110 ? 16.505 -2.930 -31.359 1.00 88.88 110 VAL A C 1
ATOM 825 O O . VAL A 1 110 ? 15.577 -3.171 -30.597 1.00 88.88 110 VAL A O 1
ATOM 828 N N . VAL A 1 111 ? 16.844 -3.767 -32.344 1.00 88.50 111 VAL A N 1
ATOM 829 C CA . VAL A 1 111 ? 16.128 -5.027 -32.584 1.00 88.50 111 VAL A CA 1
ATOM 830 C C . VAL A 1 111 ? 16.341 -6.033 -31.456 1.00 88.50 111 VAL A C 1
ATOM 832 O O . VAL A 1 111 ? 15.379 -6.660 -31.024 1.00 88.50 111 VAL A O 1
ATOM 835 N N . VAL A 1 112 ? 17.582 -6.204 -30.998 1.00 88.94 112 VAL A N 1
ATOM 836 C CA . VAL A 1 112 ? 17.907 -7.120 -29.898 1.00 88.94 112 VAL A CA 1
ATOM 837 C C . VAL A 1 112 ? 17.225 -6.652 -28.610 1.00 88.94 112 VAL A C 1
ATOM 839 O O . VAL A 1 112 ? 16.568 -7.458 -27.965 1.00 88.94 112 VAL A O 1
ATOM 842 N N . ALA A 1 113 ? 17.264 -5.351 -28.302 1.00 86.19 113 ALA A N 1
ATOM 843 C CA . ALA A 1 113 ? 16.574 -4.773 -27.146 1.00 86.19 113 ALA A CA 1
ATOM 844 C C . ALA A 1 113 ? 15.042 -4.890 -27.232 1.00 86.19 113 ALA A C 1
ATOM 846 O O . ALA A 1 113 ? 14.380 -5.157 -26.238 1.00 86.19 113 ALA A O 1
ATOM 847 N N . ALA A 1 114 ? 14.458 -4.748 -28.427 1.00 83.69 114 ALA A N 1
ATOM 848 C CA . ALA A 1 114 ? 13.030 -4.996 -28.640 1.00 83.69 114 ALA A CA 1
ATOM 849 C C . ALA A 1 114 ? 12.641 -6.479 -28.480 1.00 83.69 114 ALA A C 1
ATOM 851 O O . ALA A 1 114 ? 11.455 -6.791 -28.374 1.00 83.69 114 ALA A O 1
ATOM 852 N N . GLY A 1 115 ? 13.622 -7.387 -28.457 1.00 79.62 115 GLY A N 1
ATOM 853 C CA . GLY A 1 115 ? 13.424 -8.800 -28.159 1.00 79.62 115 GLY A CA 1
ATOM 854 C C . GLY A 1 115 ? 12.980 -9.051 -26.720 1.00 79.62 115 GLY A C 1
ATOM 855 O O . GLY A 1 115 ? 12.164 -9.942 -26.520 1.00 79.62 115 GLY A O 1
ATOM 856 N N . ASN A 1 116 ? 13.424 -8.239 -25.758 1.00 76.25 116 ASN A N 1
ATOM 857 C CA . ASN A 1 116 ? 13.119 -8.402 -24.331 1.00 76.25 116 ASN A CA 1
ATOM 858 C C . ASN A 1 116 ? 11.624 -8.269 -24.004 1.00 76.25 116 ASN A C 1
ATOM 860 O O . ASN A 1 116 ? 11.053 -9.221 -23.480 1.00 76.25 116 ASN A O 1
ATOM 864 N N . PRO A 1 117 ? 10.914 -7.187 -24.390 1.00 72.44 117 PRO A N 1
ATOM 865 C CA . PRO A 1 117 ? 9.477 -7.105 -24.130 1.00 72.44 117 PRO A CA 1
ATOM 866 C C . PRO A 1 117 ? 8.683 -8.174 -24.893 1.00 72.44 117 PRO A C 1
ATOM 868 O O . PRO A 1 117 ? 7.668 -8.666 -24.405 1.00 72.44 117 PRO A O 1
ATOM 871 N N . LEU A 1 118 ? 9.140 -8.574 -26.087 1.00 73.19 118 LEU A N 1
ATOM 872 C CA . LEU A 1 118 ? 8.519 -9.666 -26.839 1.00 73.19 118 LEU A CA 1
ATOM 873 C C . LEU A 1 118 ? 8.724 -11.021 -26.143 1.00 73.19 118 LEU A C 1
ATOM 875 O O . LEU A 1 118 ? 7.816 -11.848 -26.131 1.00 73.19 118 LEU A O 1
ATOM 879 N N . HIS A 1 119 ? 9.901 -11.246 -25.565 1.00 73.56 119 HIS A N 1
ATOM 880 C CA . HIS A 1 119 ? 10.231 -12.419 -24.764 1.00 73.56 119 HIS A CA 1
ATOM 881 C C . HIS A 1 119 ? 9.410 -12.453 -23.468 1.00 73.56 119 HIS A C 1
ATOM 883 O O . HIS A 1 119 ? 8.761 -13.468 -23.219 1.00 73.56 119 HIS A O 1
ATOM 889 N N . GLY A 1 120 ? 9.307 -11.338 -22.739 1.00 69.75 120 GLY A N 1
ATOM 890 C CA . GLY A 1 120 ? 8.431 -11.201 -21.571 1.00 69.75 120 GLY A CA 1
ATOM 891 C C . GLY A 1 120 ? 6.971 -11.547 -21.885 1.00 69.75 120 GLY A C 1
ATOM 892 O O . GLY A 1 120 ? 6.345 -12.323 -21.162 1.00 69.75 120 GLY A O 1
ATOM 893 N N . LEU A 1 121 ? 6.449 -11.085 -23.030 1.00 73.50 121 LEU A N 1
ATOM 894 C CA . LEU A 1 121 ? 5.101 -11.434 -23.505 1.00 73.50 121 LEU A CA 1
ATOM 895 C C . LEU A 1 121 ? 4.938 -12.918 -23.872 1.00 73.50 121 LEU A C 1
ATOM 897 O O . LEU A 1 121 ? 3.876 -13.493 -23.642 1.00 73.50 121 LEU A O 1
ATOM 901 N N . LEU A 1 122 ? 5.949 -13.534 -24.488 1.00 74.06 122 LEU A N 1
ATOM 902 C CA . LEU A 1 122 ? 5.872 -14.916 -24.975 1.00 74.06 122 LEU A CA 1
ATOM 903 C C . LEU A 1 122 ? 6.131 -15.959 -23.882 1.00 74.06 122 LEU A C 1
ATOM 905 O O . LEU A 1 122 ? 5.611 -17.070 -23.983 1.00 74.06 122 LEU A O 1
ATOM 909 N N . PHE A 1 123 ? 6.929 -15.618 -22.868 1.00 76.62 123 PHE A N 1
ATOM 910 C CA . PHE A 1 123 ? 7.457 -16.569 -21.886 1.00 76.62 123 PHE A CA 1
ATOM 911 C C . PHE A 1 123 ? 7.218 -16.170 -20.422 1.00 76.62 123 PHE A C 1
ATOM 913 O O . PHE A 1 123 ? 7.697 -16.864 -19.533 1.00 76.62 123 PHE A O 1
ATOM 920 N N . GLN A 1 124 ? 6.447 -15.107 -20.154 1.00 64.62 124 GLN A N 1
ATOM 921 C CA . GLN A 1 124 ? 6.106 -14.655 -18.792 1.00 64.62 124 GLN A CA 1
ATOM 922 C C . GLN A 1 124 ? 7.346 -14.388 -17.916 1.00 64.62 124 GLN A C 1
ATOM 924 O O . GLN A 1 124 ? 7.362 -14.670 -16.714 1.00 64.62 124 GLN A O 1
ATOM 929 N N . ALA A 1 125 ? 8.408 -13.870 -18.529 1.00 59.09 125 ALA A N 1
ATOM 930 C CA . ALA A 1 125 ? 9.611 -13.468 -17.816 1.00 59.09 125 ALA A CA 1
ATOM 931 C C . ALA A 1 125 ? 9.376 -12.143 -17.082 1.00 59.09 125 ALA A C 1
ATOM 933 O O . ALA A 1 125 ? 8.788 -11.224 -17.652 1.00 59.09 125 ALA A O 1
ATOM 934 N N . HIS A 1 126 ? 9.830 -12.069 -15.830 1.00 58.66 126 HIS A N 1
ATOM 935 C CA . HIS A 1 126 ? 9.763 -10.865 -15.007 1.00 58.66 126 HIS A CA 1
ATOM 936 C C . HIS A 1 126 ? 11.192 -10.343 -14.837 1.00 58.66 126 HIS A C 1
ATOM 938 O O . HIS A 1 126 ? 12.063 -11.025 -14.285 1.00 58.66 126 HIS A O 1
ATOM 944 N N . GLU A 1 127 ? 11.459 -9.146 -15.350 1.00 51.59 127 GLU A N 1
ATOM 945 C CA . GLU A 1 127 ? 12.733 -8.483 -15.101 1.00 51.59 127 GLU A CA 1
ATOM 946 C C . GLU A 1 127 ? 12.670 -7.798 -13.726 1.00 51.59 127 GLU A C 1
ATOM 948 O O . GLU A 1 127 ? 11.766 -7.018 -13.454 1.00 51.59 127 GLU A O 1
ATOM 953 N N . HIS A 1 128 ? 13.659 -8.122 -12.883 1.00 51.41 128 HIS A N 1
ATOM 954 C CA . HIS A 1 128 ? 13.982 -7.562 -11.561 1.00 51.41 128 HIS A CA 1
ATOM 955 C C . HIS A 1 128 ? 13.429 -8.268 -10.308 1.00 51.41 128 HIS A C 1
ATOM 957 O O . HIS A 1 128 ? 12.268 -8.170 -9.927 1.00 51.41 128 HIS A O 1
ATOM 963 N N . ALA A 1 129 ? 14.370 -8.886 -9.582 1.00 36.53 129 ALA A N 1
ATOM 964 C CA . ALA A 1 129 ? 14.242 -9.352 -8.201 1.00 36.53 129 ALA A CA 1
ATOM 965 C C . ALA A 1 129 ? 14.617 -8.281 -7.146 1.00 36.53 129 ALA A C 1
ATOM 967 O O . ALA A 1 129 ? 14.662 -8.584 -5.956 1.00 36.53 129 ALA A O 1
ATOM 968 N N . ASN A 1 130 ? 14.887 -7.033 -7.553 1.00 36.78 130 ASN A N 1
ATOM 969 C CA . ASN A 1 130 ? 15.415 -5.980 -6.678 1.00 36.78 130 ASN A CA 1
ATOM 970 C C . ASN A 1 130 ? 14.600 -4.683 -6.769 1.00 36.78 130 ASN A C 1
ATOM 972 O O . ASN A 1 130 ? 15.145 -3.694 -7.224 1.00 36.78 130 ASN A O 1
ATOM 976 N N . GLY A 1 131 ? 13.324 -4.686 -6.364 1.00 41.12 131 GLY A N 1
ATOM 977 C CA . GLY A 1 131 ? 12.585 -3.532 -5.802 1.00 41.12 131 GLY A CA 1
ATOM 978 C C . GLY A 1 131 ? 12.577 -2.153 -6.498 1.00 41.12 131 GLY A C 1
ATOM 979 O O . GLY A 1 131 ? 11.972 -1.234 -5.952 1.00 41.12 131 GLY A O 1
ATOM 980 N N . ASP A 1 132 ? 13.210 -1.975 -7.652 1.00 39.75 132 ASP A N 1
ATOM 981 C CA . ASP A 1 132 ? 13.264 -0.728 -8.400 1.00 39.75 132 ASP A CA 1
ATOM 982 C C . ASP A 1 132 ? 12.037 -0.658 -9.312 1.00 39.75 132 ASP A C 1
ATOM 984 O O . ASP A 1 132 ? 11.697 -1.625 -9.995 1.00 39.75 132 ASP A O 1
ATOM 988 N N . ALA A 1 133 ? 11.351 0.487 -9.307 1.00 49.25 133 ALA A N 1
ATOM 989 C CA . ALA A 1 133 ? 10.182 0.726 -10.147 1.00 49.25 133 ALA A CA 1
ATOM 990 C C . ALA A 1 133 ? 10.470 0.357 -11.612 1.00 49.25 133 ALA A C 1
ATOM 992 O O . ALA A 1 133 ? 11.465 0.819 -12.181 1.00 49.25 133 ALA A O 1
ATOM 993 N N . GLU A 1 134 ? 9.589 -0.441 -12.228 1.00 58.41 134 GLU A N 1
ATOM 994 C CA . GLU A 1 134 ? 9.714 -0.799 -13.640 1.00 58.41 134 GLU A CA 1
ATOM 995 C C . GLU A 1 134 ? 9.818 0.480 -14.479 1.00 58.41 134 GLU A C 1
ATOM 997 O O . GLU A 1 134 ? 8.924 1.335 -14.498 1.00 58.41 134 GLU A O 1
ATOM 1002 N N . LEU A 1 135 ? 10.950 0.640 -15.167 1.00 62.69 135 LEU A N 1
ATOM 1003 C CA . LEU A 1 135 ? 11.126 1.743 -16.097 1.00 62.69 135 LEU A CA 1
ATOM 1004 C C . LEU A 1 135 ? 10.014 1.641 -17.152 1.00 62.69 135 LEU A C 1
ATOM 1006 O O . LEU A 1 135 ? 9.807 0.557 -17.701 1.00 62.69 135 LEU A O 1
ATOM 1010 N N . PRO A 1 136 ? 9.337 2.751 -17.512 1.00 77.00 136 PRO A N 1
ATOM 1011 C CA . PRO A 1 136 ? 8.386 2.753 -18.615 1.00 77.00 136 PRO A CA 1
ATOM 1012 C C . PRO A 1 136 ? 8.981 2.045 -19.835 1.00 77.00 136 PRO A C 1
ATOM 1014 O O . PRO A 1 136 ? 10.143 2.293 -20.157 1.00 77.00 136 PRO A O 1
ATOM 1017 N N . LEU A 1 137 ? 8.198 1.221 -20.540 1.00 75.62 137 LEU A N 1
ATOM 1018 C CA . LEU A 1 137 ? 8.669 0.373 -21.651 1.00 75.62 137 LEU A CA 1
ATOM 1019 C C . LEU A 1 137 ? 9.640 1.090 -22.606 1.00 75.62 137 LEU A C 1
ATOM 1021 O O . LEU A 1 137 ? 10.665 0.541 -22.998 1.00 75.62 137 LEU A O 1
ATOM 1025 N N . ALA A 1 138 ? 9.348 2.344 -22.958 1.00 75.31 138 ALA A N 1
ATOM 1026 C CA . ALA A 1 138 ? 10.208 3.144 -23.827 1.00 75.31 138 ALA A CA 1
ATOM 1027 C C . ALA A 1 138 ? 11.596 3.431 -23.221 1.00 75.31 138 ALA A C 1
ATOM 1029 O O . ALA A 1 138 ? 12.593 3.423 -23.941 1.00 75.31 138 ALA A O 1
ATOM 1030 N N . ILE A 1 139 ? 11.667 3.684 -21.913 1.00 77.06 139 ILE A N 1
ATOM 1031 C CA . ILE A 1 139 ? 12.912 3.905 -21.171 1.00 77.06 139 ILE A CA 1
ATOM 1032 C C . ILE A 1 139 ? 13.666 2.584 -20.994 1.00 77.06 139 ILE A C 1
ATOM 1034 O O . ILE A 1 139 ? 14.878 2.567 -21.196 1.00 77.06 139 ILE A O 1
ATOM 1038 N N . HIS A 1 140 ? 12.965 1.483 -20.718 1.00 78.88 140 HIS A N 1
ATOM 1039 C CA . HIS A 1 140 ? 13.564 0.150 -20.640 1.00 78.88 140 HIS A CA 1
ATOM 1040 C C . HIS A 1 140 ? 14.204 -0.262 -21.973 1.00 78.88 140 HIS A C 1
ATOM 1042 O O . HIS A 1 140 ? 15.396 -0.552 -22.054 1.00 78.88 140 HIS A O 1
ATOM 1048 N N . MET A 1 141 ? 13.450 -0.146 -23.070 1.00 83.38 141 MET A N 1
ATOM 1049 C CA . MET A 1 141 ? 13.957 -0.406 -24.418 1.00 83.38 141 MET A CA 1
ATOM 1050 C C . MET A 1 141 ? 15.125 0.512 -24.788 1.00 83.38 141 MET A C 1
ATOM 1052 O O . MET A 1 141 ? 16.038 0.087 -25.497 1.00 83.38 141 MET A O 1
ATOM 1056 N N . LEU A 1 142 ? 15.112 1.772 -24.338 1.00 83.62 142 LEU A N 1
ATOM 1057 C CA . LEU A 1 142 ? 16.212 2.706 -24.566 1.00 83.62 142 LEU A CA 1
ATOM 1058 C C . LEU A 1 142 ? 17.470 2.296 -23.788 1.00 83.62 142 LEU A C 1
ATOM 1060 O O . LEU A 1 142 ? 18.551 2.285 -24.380 1.00 83.62 142 LEU A O 1
ATOM 1064 N N . LYS A 1 143 ? 17.331 1.942 -22.502 1.00 84.19 143 LYS A N 1
ATOM 1065 C CA . LYS A 1 143 ? 18.413 1.414 -21.654 1.00 84.19 143 LYS A CA 1
ATOM 1066 C C . LYS A 1 143 ? 19.049 0.200 -22.329 1.00 84.19 143 LYS A C 1
ATOM 1068 O O . LYS A 1 143 ? 20.240 0.238 -22.642 1.00 84.19 143 LYS A O 1
ATOM 1073 N N . ASP A 1 144 ? 18.249 -0.809 -22.658 1.00 87.56 144 ASP A N 1
ATOM 1074 C CA . ASP A 1 144 ? 18.722 -2.047 -23.281 1.00 87.56 144 ASP A CA 1
ATOM 1075 C C . ASP A 1 144 ? 19.369 -1.784 -24.642 1.00 87.56 144 ASP A C 1
ATOM 1077 O O . ASP A 1 144 ? 20.449 -2.296 -24.939 1.00 87.56 144 ASP A O 1
ATOM 1081 N N . SER A 1 145 ? 18.779 -0.904 -25.457 1.00 88.75 145 SER A N 1
ATOM 1082 C CA . SER A 1 145 ? 19.354 -0.526 -26.753 1.00 88.75 145 SER A CA 1
ATOM 1083 C C . SER A 1 145 ? 20.739 0.100 -26.598 1.00 88.75 145 SER A C 1
ATOM 1085 O O . SER A 1 145 ? 21.636 -0.208 -27.383 1.00 88.75 145 SER A O 1
ATOM 1087 N N . LEU A 1 146 ? 20.938 0.969 -25.602 1.00 88.19 146 LEU A N 1
ATOM 1088 C CA . LEU A 1 146 ? 22.228 1.609 -25.330 1.00 88.19 146 LEU A CA 1
ATOM 1089 C C . LEU A 1 146 ? 23.260 0.608 -24.799 1.00 88.19 146 LEU A C 1
ATOM 1091 O O . LEU A 1 146 ? 24.417 0.633 -25.231 1.00 88.19 146 LEU A O 1
ATOM 1095 N N . LEU A 1 147 ? 22.843 -0.305 -23.921 1.00 86.56 147 LEU A N 1
ATOM 1096 C CA . LEU A 1 147 ? 23.702 -1.363 -23.392 1.00 86.56 147 LEU A CA 1
ATOM 1097 C C . LEU A 1 147 ? 24.164 -2.306 -24.505 1.00 86.56 147 LEU A C 1
ATOM 1099 O O . LEU A 1 147 ? 25.366 -2.530 -24.660 1.00 86.56 147 LEU A O 1
ATOM 1103 N N . VAL A 1 148 ? 23.249 -2.773 -25.356 1.00 92.00 148 VAL A N 1
ATOM 1104 C CA . VAL A 1 148 ? 23.574 -3.628 -26.508 1.00 92.00 148 VAL A CA 1
ATOM 1105 C C . VAL A 1 148 ? 24.407 -2.876 -27.545 1.00 92.00 148 VAL A C 1
ATOM 1107 O O . VAL A 1 148 ? 25.294 -3.457 -28.171 1.00 92.00 148 VAL A O 1
ATOM 1110 N N . LEU A 1 149 ? 24.166 -1.575 -27.747 1.00 91.69 149 LEU A N 1
ATOM 1111 C CA . LEU A 1 149 ? 24.952 -0.735 -28.659 1.00 91.69 149 LEU A CA 1
ATOM 1112 C C . LEU A 1 149 ? 26.439 -0.732 -28.320 1.00 91.69 149 LEU A C 1
ATOM 1114 O O . LEU A 1 149 ? 27.253 -0.780 -29.243 1.00 91.69 149 LEU A O 1
ATOM 1118 N N . SER A 1 150 ? 26.800 -0.741 -27.036 1.00 88.00 150 SER A N 1
ATOM 1119 C CA . SER A 1 150 ? 28.206 -0.794 -26.623 1.00 88.00 150 SER A CA 1
ATOM 1120 C C . SER A 1 150 ? 28.919 -2.045 -27.162 1.00 88.00 150 SER A C 1
ATOM 1122 O O . SER A 1 150 ? 29.957 -1.930 -27.817 1.00 88.00 150 SER A O 1
ATOM 1124 N N . ALA A 1 151 ? 28.313 -3.225 -27.003 1.00 91.00 151 ALA A N 1
ATOM 1125 C CA . ALA A 1 151 ? 28.843 -4.482 -27.522 1.00 91.00 151 ALA A CA 1
ATOM 1126 C C . ALA A 1 151 ? 28.791 -4.535 -29.056 1.00 91.00 151 ALA A C 1
ATOM 1128 O O . ALA A 1 151 ? 29.782 -4.864 -29.714 1.00 91.00 151 ALA A O 1
ATOM 1129 N N . ASN A 1 152 ? 27.663 -4.147 -29.652 1.00 94.19 152 ASN A N 1
ATOM 1130 C CA . ASN A 1 152 ? 27.465 -4.216 -31.097 1.00 94.19 152 ASN A CA 1
ATOM 1131 C C . ASN A 1 152 ? 28.374 -3.265 -31.880 1.00 94.19 152 ASN A C 1
ATOM 1133 O O . ASN A 1 152 ? 28.775 -3.607 -32.991 1.00 94.19 152 ASN A O 1
ATOM 1137 N N . LEU A 1 153 ? 28.758 -2.109 -31.328 1.00 91.00 153 LEU A N 1
ATOM 1138 C CA . LEU A 1 153 ? 29.751 -1.229 -31.954 1.00 91.00 153 LEU A CA 1
ATOM 1139 C C . LEU A 1 153 ? 31.132 -1.889 -32.017 1.00 91.00 153 LEU A C 1
ATOM 1141 O O . LEU A 1 153 ? 31.794 -1.817 -33.055 1.00 91.00 153 LEU A O 1
ATOM 1145 N N . VAL A 1 154 ? 31.548 -2.569 -30.945 1.00 91.31 154 VAL A N 1
ATOM 1146 C CA . VAL A 1 154 ? 32.824 -3.300 -30.894 1.00 91.31 154 VAL A CA 1
ATOM 1147 C C . VAL A 1 154 ? 32.806 -4.469 -31.878 1.00 91.31 154 VAL A C 1
ATOM 1149 O O . VAL A 1 154 ? 33.722 -4.608 -32.691 1.00 91.31 154 VAL A O 1
ATOM 1152 N N . LEU A 1 155 ? 31.734 -5.264 -31.869 1.00 93.19 155 LEU A N 1
ATOM 1153 C CA . LEU A 1 155 ? 31.558 -6.404 -32.771 1.00 93.19 155 LEU A CA 1
ATOM 1154 C C . LEU A 1 155 ? 31.502 -5.967 -34.242 1.00 93.19 155 LEU A C 1
ATOM 1156 O O . LEU A 1 155 ? 32.214 -6.518 -35.085 1.00 93.19 155 LEU A O 1
ATOM 1160 N N . ALA A 1 156 ? 30.706 -4.944 -34.564 1.00 89.69 156 ALA A N 1
ATOM 1161 C CA . ALA A 1 156 ? 30.578 -4.437 -35.925 1.00 89.69 156 ALA A CA 1
ATOM 1162 C C . ALA A 1 156 ? 31.880 -3.791 -36.422 1.00 89.69 156 ALA A C 1
ATOM 1164 O O . ALA A 1 156 ? 32.261 -3.996 -37.578 1.00 89.69 156 ALA A O 1
ATOM 1165 N N . GLY A 1 157 ? 32.578 -3.044 -35.560 1.00 85.12 157 GLY A N 1
ATOM 1166 C CA . GLY A 1 157 ? 33.884 -2.456 -35.854 1.00 85.12 157 GLY A CA 1
ATOM 1167 C C . GLY A 1 157 ? 34.963 -3.516 -36.090 1.00 85.12 157 GLY A C 1
ATOM 1168 O O . GLY A 1 157 ? 35.697 -3.440 -37.079 1.00 85.12 157 GLY A O 1
ATOM 1169 N N . GLY A 1 158 ? 35.005 -4.552 -35.248 1.00 85.94 158 GLY A N 1
ATOM 1170 C CA . GLY A 1 158 ? 35.888 -5.708 -35.417 1.00 85.94 158 GLY A CA 1
ATOM 1171 C C . GLY A 1 158 ? 35.624 -6.457 -36.725 1.00 85.94 158 GLY A C 1
ATOM 1172 O O . GLY A 1 158 ? 36.563 -6.789 -37.451 1.00 85.94 158 GLY A O 1
ATOM 1173 N N . LEU A 1 159 ? 34.351 -6.636 -37.092 1.00 86.56 159 LEU A N 1
ATOM 1174 C CA . LEU A 1 159 ? 33.968 -7.211 -38.382 1.00 86.56 159 LEU A CA 1
ATOM 1175 C C . LEU A 1 159 ? 34.406 -6.347 -39.562 1.00 86.56 159 LEU A C 1
ATOM 1177 O O . LEU A 1 159 ? 34.898 -6.893 -40.544 1.00 86.56 159 LEU A O 1
ATOM 1181 N N . VAL A 1 160 ? 34.298 -5.016 -39.484 1.00 78.12 160 VAL A N 1
ATOM 1182 C CA . VAL A 1 160 ? 34.823 -4.142 -40.547 1.00 78.12 160 VAL A CA 1
ATOM 1183 C C . VAL A 1 160 ? 36.325 -4.340 -40.707 1.00 78.12 160 VAL A C 1
ATOM 1185 O O . VAL A 1 160 ? 36.788 -4.499 -41.833 1.00 78.12 160 VAL A O 1
ATOM 1188 N N . ALA A 1 161 ? 37.080 -4.367 -39.607 1.00 72.25 161 ALA A N 1
ATOM 1189 C CA . ALA A 1 161 ? 38.526 -4.569 -39.649 1.00 72.25 161 ALA A CA 1
ATOM 1190 C C . ALA A 1 161 ? 38.898 -5.938 -40.253 1.00 72.25 161 ALA A C 1
ATOM 1192 O O . ALA A 1 161 ? 39.794 -6.025 -41.093 1.00 72.25 161 ALA A O 1
ATOM 1193 N N . PHE A 1 162 ? 38.160 -6.991 -39.894 1.00 74.75 162 PHE A N 1
ATOM 1194 C CA . PHE A 1 162 ? 38.368 -8.352 -40.390 1.00 74.75 162 PHE A CA 1
ATOM 1195 C C . PHE A 1 162 ? 37.968 -8.528 -41.867 1.00 74.75 162 PHE A C 1
ATOM 1197 O O . PHE A 1 162 ? 38.679 -9.167 -42.644 1.00 74.75 162 PHE A O 1
ATOM 1204 N N . LEU A 1 163 ? 36.844 -7.937 -42.284 1.00 68.38 163 LEU A N 1
ATOM 1205 C CA . LEU A 1 163 ? 36.304 -8.045 -43.644 1.00 68.38 163 LEU A CA 1
ATOM 1206 C C . LEU A 1 163 ? 37.008 -7.120 -44.644 1.00 68.38 163 LEU A C 1
ATOM 1208 O O . LEU A 1 163 ? 37.159 -7.487 -45.813 1.00 68.38 163 LEU A O 1
ATOM 1212 N N . ALA A 1 164 ? 37.484 -5.952 -44.200 1.00 61.22 164 ALA A N 1
ATOM 1213 C CA . ALA A 1 164 ? 38.297 -5.051 -45.016 1.00 61.22 164 ALA A CA 1
ATOM 1214 C C . ALA A 1 164 ? 39.646 -5.677 -45.412 1.00 61.22 164 ALA A C 1
ATOM 1216 O O . ALA A 1 164 ? 40.169 -5.354 -46.476 1.00 61.22 164 ALA A O 1
ATOM 1217 N N . GLY A 1 165 ? 40.173 -6.613 -44.613 1.00 56.44 165 GLY A N 1
ATOM 1218 C CA . GLY A 1 165 ? 41.374 -7.391 -44.938 1.00 56.44 165 GLY A CA 1
ATOM 1219 C C . GLY A 1 165 ? 41.166 -8.509 -45.971 1.00 56.44 165 GLY A C 1
ATOM 1220 O O . GLY A 1 165 ? 42.140 -9.139 -46.374 1.00 56.44 165 GLY A O 1
ATOM 1221 N N . ARG A 1 166 ? 39.923 -8.781 -46.405 1.00 56.91 166 ARG A N 1
ATOM 1222 C CA . ARG A 1 166 ? 39.557 -9.957 -47.224 1.00 56.91 166 ARG A CA 1
ATOM 1223 C C . ARG A 1 166 ? 38.836 -9.649 -48.549 1.00 56.91 166 ARG A C 1
ATOM 1225 O O . ARG A 1 166 ? 38.251 -10.555 -49.129 1.00 56.91 166 ARG A O 1
ATOM 1232 N N . GLU A 1 167 ? 38.861 -8.406 -49.044 1.00 54.09 167 GLU A N 1
ATOM 1233 C CA . GLU A 1 167 ? 38.185 -7.987 -50.303 1.00 54.09 167 GLU A CA 1
ATOM 1234 C C . GLU A 1 167 ? 36.647 -8.241 -50.321 1.00 54.09 167 GLU A C 1
ATOM 1236 O O . GLU A 1 167 ? 35.998 -8.140 -51.361 1.00 54.09 167 GLU A O 1
ATOM 1241 N N . TRP A 1 168 ? 36.016 -8.542 -49.172 1.00 50.22 168 TRP A N 1
ATOM 1242 C CA . TRP A 1 168 ? 34.574 -8.854 -49.062 1.00 50.22 168 TRP A CA 1
ATOM 1243 C C . TRP A 1 168 ? 33.652 -7.633 -49.057 1.00 50.22 168 TRP A C 1
ATOM 1245 O O . TRP A 1 168 ? 32.441 -7.766 -49.259 1.00 50.22 168 TRP A O 1
ATOM 1255 N N . ILE A 1 169 ? 34.206 -6.433 -48.881 1.00 51.91 169 ILE A N 1
ATOM 1256 C CA . ILE A 1 169 ? 33.513 -5.190 -49.225 1.00 51.91 169 ILE A CA 1
ATOM 1257 C C . ILE A 1 169 ? 33.564 -5.099 -50.750 1.00 51.91 169 ILE A C 1
ATOM 1259 O O . ILE A 1 169 ? 34.454 -4.466 -51.317 1.00 51.91 169 ILE A O 1
ATOM 1263 N N . ALA A 1 170 ? 32.651 -5.824 -51.402 1.00 46.50 170 ALA A N 1
ATOM 1264 C CA . ALA A 1 170 ? 32.548 -5.914 -52.849 1.00 46.50 170 ALA A CA 1
ATOM 1265 C C . ALA A 1 170 ? 32.614 -4.506 -53.453 1.00 46.50 170 ALA A C 1
ATOM 1267 O O . ALA A 1 170 ? 31.735 -3.662 -53.256 1.00 46.50 170 ALA A O 1
ATOM 1268 N N . GLY A 1 171 ? 33.713 -4.240 -54.153 1.00 51.44 171 GLY A N 1
ATOM 1269 C CA . GLY A 1 171 ? 33.990 -2.931 -54.700 1.00 51.44 171 GLY A CA 1
ATOM 1270 C C . GLY A 1 171 ? 33.015 -2.594 -55.813 1.00 51.44 171 GLY A C 1
ATOM 1271 O O . GLY A 1 171 ? 33.122 -3.175 -56.878 1.00 51.44 171 GLY A O 1
ATOM 1272 N N . GLN A 1 172 ? 32.134 -1.613 -55.600 1.00 49.62 172 GLN A N 1
ATOM 1273 C CA . GLN A 1 172 ? 31.560 -0.771 -56.664 1.00 49.62 172 GLN A CA 1
ATOM 1274 C C . GLN A 1 172 ? 31.160 0.630 -56.168 1.00 49.62 172 GLN A C 1
ATOM 1276 O O . GLN A 1 172 ? 30.282 1.266 -56.746 1.00 49.62 172 GLN A O 1
ATOM 1281 N N . TYR A 1 173 ? 31.822 1.179 -55.145 1.00 43.38 173 TYR A N 1
ATOM 1282 C CA . TYR A 1 173 ? 31.700 2.615 -54.885 1.00 43.38 173 TYR A CA 1
ATOM 1283 C C . TYR A 1 173 ? 32.700 3.395 -55.749 1.00 43.38 173 TYR A C 1
ATOM 1285 O O . TYR A 1 173 ? 33.745 3.850 -55.290 1.00 43.38 173 TYR A O 1
ATOM 1293 N N . ARG A 1 174 ? 32.418 3.495 -57.056 1.00 44.28 174 ARG A N 1
ATOM 1294 C CA . ARG A 1 174 ? 33.124 4.432 -57.942 1.00 44.28 174 ARG A CA 1
ATOM 1295 C C . ARG A 1 174 ? 32.446 5.791 -57.812 1.00 44.28 174 ARG A C 1
ATOM 1297 O O . ARG A 1 174 ? 31.432 6.035 -58.461 1.00 44.28 174 ARG A O 1
ATOM 1304 N N . ALA A 1 175 ? 33.011 6.649 -56.964 1.00 42.41 175 ALA A N 1
ATOM 1305 C CA . ALA A 1 175 ? 32.591 8.038 -56.823 1.00 42.41 175 ALA A CA 1
ATOM 1306 C C . ALA A 1 175 ? 32.543 8.706 -58.208 1.00 42.41 175 ALA A C 1
ATOM 1308 O O . ALA A 1 175 ? 33.567 8.848 -58.882 1.00 42.41 175 ALA A O 1
ATOM 1309 N N . LYS A 1 176 ? 31.347 9.090 -58.667 1.00 40.81 176 LYS A N 1
ATOM 1310 C CA . LYS A 1 176 ? 31.226 10.009 -59.798 1.00 40.81 176 LYS A CA 1
ATOM 1311 C C . LYS A 1 176 ? 31.418 11.412 -59.248 1.00 40.81 176 LYS A C 1
ATOM 1313 O O . LYS A 1 176 ? 30.528 11.936 -58.594 1.00 40.81 176 LYS A O 1
ATOM 1318 N N . ARG A 1 177 ? 32.571 12.010 -59.558 1.00 42.59 177 ARG A N 1
ATOM 1319 C CA . ARG A 1 177 ? 32.827 13.436 -59.344 1.00 42.59 177 ARG A CA 1
ATOM 1320 C C . ARG A 1 177 ? 31.769 14.245 -60.089 1.00 42.59 177 ARG A C 1
ATOM 1322 O O . ARG A 1 177 ? 31.831 14.351 -61.312 1.00 42.59 177 ARG A O 1
ATOM 1329 N N . SER A 1 178 ? 30.843 14.858 -59.364 1.00 38.88 178 SER A N 1
ATOM 1330 C CA . SER A 1 178 ? 30.117 16.015 -59.875 1.00 38.88 178 SER A CA 1
ATOM 1331 C C . SER A 1 178 ? 30.257 17.165 -58.895 1.00 38.88 178 SER A C 1
ATOM 1333 O O . SER A 1 178 ? 29.627 17.212 -57.843 1.00 38.88 178 SER A O 1
ATOM 1335 N N . PHE A 1 179 ? 31.108 18.100 -59.301 1.00 40.16 179 PHE A N 1
ATOM 1336 C CA . PHE A 1 179 ? 31.281 19.430 -58.745 1.00 40.16 179 PHE A CA 1
ATOM 1337 C C . PHE A 1 179 ? 29.977 20.223 -58.913 1.00 40.16 179 PHE A C 1
ATOM 1339 O O . PHE A 1 179 ? 29.822 20.925 -59.902 1.00 40.16 179 PHE A O 1
ATOM 1346 N N . ALA A 1 180 ? 29.003 20.031 -58.020 1.00 42.34 180 ALA A N 1
ATOM 1347 C CA . ALA A 1 180 ? 27.928 20.983 -57.706 1.00 42.34 180 ALA A CA 1
ATOM 1348 C C . ALA A 1 180 ? 26.872 20.323 -56.808 1.00 42.34 180 ALA A C 1
ATOM 1350 O O . ALA A 1 180 ? 25.921 19.729 -57.303 1.00 42.34 180 ALA A O 1
ATOM 1351 N N . ALA A 1 181 ? 27.014 20.479 -55.495 1.00 34.41 181 ALA A N 1
ATOM 1352 C CA . ALA A 1 181 ? 25.896 20.737 -54.583 1.00 34.41 181 ALA A CA 1
ATOM 1353 C C . ALA A 1 181 ? 26.476 21.028 -53.197 1.00 34.41 181 ALA A C 1
ATOM 1355 O O . ALA A 1 181 ? 26.652 20.149 -52.360 1.00 34.41 181 ALA A O 1
ATOM 1356 N N . ARG A 1 182 ? 26.835 22.297 -52.995 1.00 42.53 182 ARG A N 1
ATOM 1357 C CA . ARG A 1 182 ? 27.093 22.851 -51.670 1.00 42.53 182 ARG A CA 1
ATOM 1358 C C . ARG A 1 182 ? 25.765 23.054 -50.935 1.00 42.53 182 ARG A C 1
ATOM 1360 O O . ARG A 1 182 ? 24.771 23.420 -51.556 1.00 42.53 182 ARG A O 1
ATOM 1367 N N . MET A 1 183 ? 25.884 22.980 -49.611 1.00 33.97 183 MET A N 1
ATOM 1368 C CA . MET A 1 183 ? 25.055 23.594 -48.570 1.00 33.97 183 MET A CA 1
ATOM 1369 C C . MET A 1 183 ? 24.050 22.677 -47.850 1.00 33.97 183 MET A C 1
ATOM 1371 O O . MET A 1 183 ? 23.152 22.095 -48.452 1.00 33.97 183 MET A O 1
ATOM 1375 N N . SER A 1 184 ? 24.232 22.665 -46.522 1.00 36.97 184 SER A N 1
ATOM 1376 C CA . SER A 1 184 ? 23.251 22.443 -45.448 1.00 36.97 184 SER A CA 1
ATOM 1377 C C . SER A 1 184 ? 23.312 21.130 -44.648 1.00 36.97 184 SER A C 1
ATOM 1379 O O . SER A 1 184 ? 22.705 20.124 -44.996 1.00 36.97 184 SER A O 1
ATOM 1381 N N . ILE A 1 185 ? 23.977 21.283 -43.493 1.00 37.91 185 ILE A N 1
ATOM 1382 C CA . ILE A 1 185 ? 23.603 20.854 -42.132 1.00 37.91 185 ILE A CA 1
ATOM 1383 C C . ILE A 1 185 ? 23.798 19.376 -41.756 1.00 37.91 185 ILE A C 1
ATOM 1385 O O . ILE A 1 185 ? 23.006 18.488 -42.057 1.00 37.91 185 ILE A O 1
ATOM 1389 N N . ALA A 1 186 ? 24.840 19.187 -40.942 1.00 39.31 186 ALA A N 1
ATOM 1390 C CA . ALA A 1 186 ? 24.919 18.196 -39.885 1.00 39.31 186 ALA A CA 1
ATOM 1391 C C . ALA A 1 186 ? 23.894 18.531 -38.787 1.00 39.31 186 ALA A C 1
ATOM 1393 O O . ALA A 1 186 ? 24.138 19.439 -38.007 1.00 39.31 186 ALA A O 1
ATOM 1394 N N . LEU A 1 187 ? 22.746 17.849 -38.780 1.00 35.28 187 LEU A N 1
ATOM 1395 C CA . LEU A 1 187 ? 21.885 17.557 -37.620 1.00 35.28 187 LEU A CA 1
ATOM 1396 C C . LEU A 1 187 ? 20.653 16.813 -38.159 1.00 35.28 187 LEU A C 1
ATOM 1398 O O . LEU A 1 187 ? 19.722 17.412 -38.684 1.00 35.28 187 LEU A O 1
ATOM 1402 N N . GLY A 1 188 ? 20.670 15.487 -38.114 1.00 32.34 188 GLY A N 1
ATOM 1403 C CA . GLY A 1 188 ? 19.567 14.668 -38.629 1.00 32.34 188 GLY A CA 1
ATOM 1404 C C . GLY A 1 188 ? 19.711 13.210 -38.227 1.00 32.34 188 GLY A C 1
ATOM 1405 O O . GLY A 1 188 ? 19.457 12.322 -39.032 1.00 32.34 188 GLY A O 1
ATOM 1406 N N . MET A 1 189 ? 20.228 12.974 -37.018 1.00 40.50 189 MET A N 1
ATOM 1407 C CA . MET A 1 189 ? 20.699 11.663 -36.564 1.00 40.50 189 MET A CA 1
ATOM 1408 C C . MET A 1 189 ? 20.076 11.206 -35.238 1.00 40.50 189 MET A C 1
ATOM 1410 O O . MET A 1 189 ? 20.688 10.413 -34.536 1.00 40.50 189 MET A O 1
ATOM 1414 N N . VAL A 1 190 ? 18.868 11.674 -34.893 1.00 41.72 190 VAL A N 1
ATOM 1415 C CA . VAL A 1 190 ? 18.123 11.136 -33.729 1.00 41.72 190 VAL A CA 1
ATOM 1416 C C . VAL A 1 190 ? 16.616 10.946 -33.966 1.00 41.72 190 VAL A C 1
ATOM 1418 O O . VAL A 1 190 ? 15.989 10.209 -33.221 1.00 41.72 190 VAL A O 1
ATOM 1421 N N . LEU A 1 191 ? 15.984 11.514 -34.997 1.00 47.06 191 LEU A N 1
ATOM 1422 C CA . LEU A 1 191 ? 14.517 11.462 -35.092 1.00 47.06 191 LEU A CA 1
ATOM 1423 C C . LEU A 1 191 ? 14.027 11.175 -36.508 1.00 47.06 191 LEU A C 1
ATOM 1425 O O . LEU A 1 191 ? 14.139 12.032 -37.379 1.00 47.06 191 LEU A O 1
ATOM 1429 N N . LEU A 1 192 ? 13.472 9.974 -36.701 1.00 39.12 192 LEU A N 1
ATOM 1430 C CA . LEU A 1 192 ? 12.290 9.660 -37.522 1.00 39.12 192 LEU A CA 1
ATOM 1431 C C . LEU A 1 192 ? 11.950 8.164 -37.351 1.00 39.12 192 LEU A C 1
ATOM 1433 O O . LEU A 1 192 ? 12.846 7.344 -37.171 1.00 39.12 192 LEU A O 1
ATOM 1437 N N . PRO A 1 193 ? 10.664 7.798 -37.369 1.00 42.06 193 PRO A N 1
ATOM 1438 C CA . PRO A 1 193 ? 9.908 7.554 -36.154 1.00 42.06 193 PRO A CA 1
ATOM 1439 C C . PRO A 1 193 ? 9.468 6.092 -36.067 1.00 42.06 193 PRO A C 1
ATOM 1441 O O . PRO A 1 193 ? 9.032 5.495 -37.053 1.00 42.06 193 PRO A O 1
ATOM 1444 N N . SER A 1 194 ? 9.487 5.550 -34.857 1.00 34.38 194 SER A N 1
ATOM 1445 C CA . SER A 1 194 ? 8.626 4.444 -34.451 1.00 34.38 194 SER A CA 1
ATOM 1446 C C . SER A 1 194 ? 7.172 4.937 -34.460 1.00 34.38 194 SER A C 1
ATOM 1448 O O . SER A 1 194 ? 6.605 5.344 -33.453 1.00 34.38 194 SER A O 1
ATOM 1450 N N . LEU A 1 195 ? 6.569 4.949 -35.649 1.00 40.81 195 LEU A N 1
ATOM 1451 C CA . LEU A 1 195 ? 5.122 4.888 -35.815 1.00 40.81 195 LEU A CA 1
ATOM 1452 C C . LEU A 1 195 ? 4.701 3.435 -35.590 1.00 40.81 195 LEU A C 1
ATOM 1454 O O . LEU A 1 195 ? 4.706 2.649 -36.532 1.00 40.81 195 LEU A O 1
ATOM 1458 N N . ALA A 1 196 ? 4.370 3.095 -34.347 1.00 34.94 196 ALA A N 1
ATOM 1459 C CA . ALA A 1 196 ? 3.367 2.091 -33.998 1.00 34.94 196 ALA A CA 1
ATOM 1460 C C . ALA A 1 196 ? 3.165 2.111 -32.478 1.00 34.94 196 ALA A C 1
ATOM 1462 O O . ALA A 1 196 ? 4.046 1.668 -31.750 1.00 34.94 196 ALA A O 1
ATOM 1463 N N . SER A 1 197 ? 1.991 2.603 -32.060 1.00 34.88 197 SER A N 1
ATOM 1464 C CA . SER A 1 197 ? 1.420 2.534 -30.704 1.00 34.88 197 SER A CA 1
ATOM 1465 C C . SER A 1 197 ? 2.202 3.336 -29.648 1.00 34.88 197 SER A C 1
ATOM 1467 O O . SER A 1 197 ? 3.370 3.104 -29.396 1.00 34.88 197 SER A O 1
ATOM 1469 N N . SER A 1 198 ? 1.648 4.380 -29.042 1.00 35.69 198 SER A N 1
ATOM 1470 C CA . SER A 1 198 ? 0.396 4.330 -28.296 1.00 35.69 198 SER A CA 1
ATOM 1471 C C . SER A 1 198 ? -0.379 5.630 -28.445 1.00 35.69 198 SER A C 1
ATOM 1473 O O . SER A 1 198 ? 0.189 6.723 -28.455 1.00 35.69 198 SER A O 1
ATOM 1475 N N . ALA A 1 199 ? -1.700 5.501 -28.528 1.00 32.47 199 ALA A N 1
ATOM 1476 C CA . ALA A 1 199 ? -2.592 6.583 -28.173 1.00 32.47 199 ALA A CA 1
ATOM 1477 C C . ALA A 1 199 ? -2.171 7.096 -26.791 1.00 32.47 199 ALA A C 1
ATOM 1479 O O . ALA A 1 199 ? -2.218 6.351 -25.814 1.00 32.47 199 ALA A O 1
ATOM 1480 N N . ALA A 1 200 ? -1.740 8.353 -26.713 1.00 31.50 200 ALA A N 1
ATOM 1481 C CA . ALA A 1 200 ? -1.794 9.075 -25.460 1.00 31.50 200 ALA A CA 1
ATOM 1482 C C . ALA A 1 200 ? -3.284 9.242 -25.152 1.00 31.50 200 ALA A C 1
ATOM 1484 O O . ALA A 1 200 ? -3.937 10.183 -25.603 1.00 31.50 200 ALA A O 1
ATOM 1485 N N . VAL A 1 201 ? -3.836 8.250 -24.458 1.00 33.41 201 VAL A N 1
ATOM 1486 C CA . VAL A 1 201 ? -5.006 8.453 -23.624 1.00 33.41 201 VAL A CA 1
ATOM 1487 C C . VAL A 1 201 ? -4.571 9.552 -22.663 1.00 33.41 201 VAL A C 1
ATOM 1489 O O . VAL A 1 201 ? -3.705 9.346 -21.816 1.00 33.41 201 VAL A O 1
ATOM 1492 N N . LEU A 1 202 ? -5.083 10.764 -22.880 1.00 30.59 202 LEU A N 1
ATOM 1493 C CA . LEU A 1 202 ? -5.113 11.773 -21.828 1.00 30.59 202 LEU A CA 1
ATOM 1494 C C . LEU A 1 202 ? -5.691 11.063 -20.599 1.00 30.59 202 LEU A C 1
ATOM 1496 O O . LEU A 1 202 ? -6.704 10.379 -20.784 1.00 30.59 202 LEU A O 1
ATOM 1500 N N . PRO A 1 203 ? -5.112 11.170 -19.392 1.00 34.69 203 PRO A N 1
ATOM 1501 C CA . PRO A 1 203 ? -5.783 10.632 -18.229 1.00 34.69 203 PRO A CA 1
ATOM 1502 C C . PRO A 1 203 ? -7.054 11.463 -18.052 1.00 34.69 203 PRO A C 1
ATOM 1504 O O . PRO A 1 203 ? -7.041 12.576 -17.532 1.00 34.69 203 PRO A O 1
ATOM 1507 N N . ALA A 1 204 ? -8.161 10.938 -18.571 1.00 32.00 204 ALA A N 1
ATOM 1508 C CA . ALA A 1 204 ? -9.434 11.147 -17.937 1.00 32.00 204 ALA A CA 1
ATOM 1509 C C . ALA A 1 204 ? -9.263 10.543 -16.547 1.00 32.00 204 ALA A C 1
ATOM 1511 O O . ALA A 1 204 ? -8.867 9.387 -16.411 1.00 32.00 204 ALA A O 1
ATOM 1512 N N . GLU A 1 205 ? -9.477 11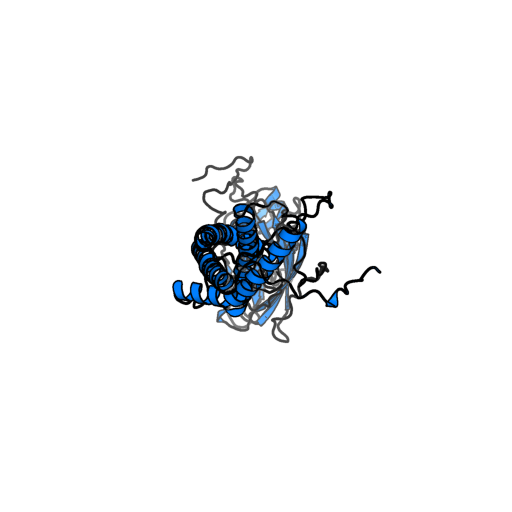.383 -15.549 1.00 44.38 205 GLU A N 1
ATOM 1513 C CA . GLU A 1 205 ? -9.526 11.079 -14.128 1.00 44.38 205 GLU A CA 1
ATOM 1514 C C . GLU A 1 205 ? -10.693 10.106 -13.889 1.00 44.38 205 GLU A C 1
ATOM 1516 O O . GLU A 1 205 ? -11.770 10.472 -13.432 1.00 44.38 205 GLU A O 1
ATOM 1521 N N . ALA A 1 206 ? -10.525 8.868 -14.342 1.00 37.84 206 ALA A N 1
ATOM 1522 C CA . ALA A 1 206 ? -11.409 7.770 -14.035 1.00 37.84 206 ALA A CA 1
ATOM 1523 C C . ALA A 1 206 ? -10.872 7.173 -12.741 1.00 37.84 206 ALA A C 1
ATOM 1525 O O . ALA A 1 206 ? -9.769 6.625 -12.727 1.00 37.84 206 ALA A O 1
ATOM 1526 N N . ALA A 1 207 ? -11.641 7.315 -11.659 1.00 54.06 207 ALA A N 1
ATOM 1527 C CA . ALA A 1 207 ? -11.508 6.426 -10.518 1.00 54.06 207 ALA A CA 1
ATOM 1528 C C . ALA A 1 207 ? -11.413 5.005 -11.077 1.00 54.06 207 ALA A C 1
ATOM 1530 O O . ALA A 1 207 ? -12.258 4.593 -11.878 1.00 54.06 207 ALA A O 1
ATOM 1531 N N . ILE A 1 208 ? -10.321 4.325 -10.756 1.00 69.88 208 ILE A N 1
ATOM 1532 C CA . ILE A 1 208 ? -10.079 2.967 -11.220 1.00 69.88 208 ILE A CA 1
ATOM 1533 C C . ILE A 1 208 ? -11.261 2.146 -10.742 1.00 69.88 208 ILE A C 1
ATOM 1535 O O . ILE A 1 208 ? -11.612 2.218 -9.568 1.00 69.88 208 ILE A O 1
ATOM 1539 N N . ASP A 1 209 ? -11.923 1.458 -11.670 1.00 84.50 209 ASP A N 1
ATOM 1540 C CA . ASP A 1 209 ? -13.090 0.657 -11.332 1.00 84.50 209 ASP A CA 1
ATOM 1541 C C . ASP A 1 209 ? -12.651 -0.415 -10.321 1.00 84.50 209 ASP A C 1
ATOM 1543 O O . ASP A 1 209 ? -11.887 -1.311 -10.699 1.00 84.50 209 ASP A O 1
ATOM 1547 N N . PRO A 1 210 ? -13.099 -0.349 -9.051 1.00 87.56 210 PRO A N 1
ATOM 1548 C CA . PRO A 1 210 ? -12.767 -1.384 -8.074 1.00 87.56 210 PRO A CA 1
ATOM 1549 C C . PRO A 1 210 ? -13.369 -2.734 -8.474 1.00 87.56 210 PRO A C 1
ATOM 1551 O O . PRO A 1 210 ? -12.929 -3.789 -8.009 1.00 87.56 210 PRO A O 1
ATOM 1554 N N . GLY A 1 211 ? -14.390 -2.671 -9.336 1.00 88.06 211 GLY A N 1
ATOM 1555 C CA . GLY A 1 211 ? -15.291 -3.723 -9.731 1.00 88.06 211 GLY A CA 1
ATOM 1556 C C . GLY A 1 211 ? -15.988 -4.386 -8.540 1.00 88.06 211 GLY A C 1
ATOM 1557 O O . GLY A 1 211 ? -16.243 -3.743 -7.526 1.00 88.06 211 GLY A O 1
ATOM 1558 N N . ASN A 1 212 ? -16.387 -5.654 -8.680 1.00 91.50 212 ASN A N 1
ATOM 1559 C CA . ASN A 1 212 ? -17.206 -6.345 -7.690 1.00 91.50 212 ASN A CA 1
ATOM 1560 C C . ASN A 1 212 ? -16.740 -7.798 -7.448 1.00 91.50 212 ASN A C 1
ATOM 1562 O O . ASN A 1 212 ? -17.225 -8.706 -8.128 1.00 91.50 212 ASN A O 1
ATOM 1566 N N . PRO A 1 213 ? -15.822 -8.033 -6.490 1.00 92.88 213 PRO A N 1
ATOM 1567 C CA . PRO A 1 213 ? -15.418 -9.380 -6.077 1.00 92.88 213 PRO A CA 1
ATOM 1568 C C . PRO A 1 213 ? -16.457 -10.076 -5.180 1.00 92.88 213 PRO A C 1
ATOM 1570 O O . PRO A 1 213 ? -16.332 -11.266 -4.900 1.00 92.88 213 PRO A O 1
ATOM 1573 N N . CYS A 1 214 ? -17.464 -9.346 -4.694 1.00 95.00 214 CYS A N 1
ATOM 1574 C CA . CYS A 1 214 ? -18.355 -9.818 -3.646 1.00 95.00 214 CYS A CA 1
ATOM 1575 C C . CYS A 1 214 ? -19.444 -10.761 -4.160 1.00 95.00 214 CYS A C 1
ATOM 1577 O O . CYS A 1 214 ? -20.032 -10.567 -5.229 1.00 95.00 214 CYS A O 1
ATOM 1579 N N . ALA A 1 215 ? -19.777 -11.760 -3.340 1.00 91.06 215 ALA A N 1
ATOM 1580 C CA . ALA A 1 215 ? -20.925 -12.621 -3.589 1.00 91.06 215 ALA A CA 1
ATOM 1581 C C . ALA A 1 215 ? -22.240 -11.817 -3.602 1.00 91.06 215 ALA A C 1
ATOM 1583 O O . ALA A 1 215 ? -22.415 -10.836 -2.875 1.00 91.06 215 ALA A O 1
ATOM 1584 N N . ALA A 1 216 ? -23.203 -12.253 -4.416 1.00 91.88 216 ALA A N 1
ATOM 1585 C CA . ALA A 1 216 ? -24.504 -11.598 -4.502 1.00 91.88 216 ALA A CA 1
ATOM 1586 C C . ALA A 1 216 ? -25.229 -11.623 -3.143 1.00 91.88 216 ALA A C 1
ATOM 1588 O O . ALA A 1 216 ? -25.462 -12.690 -2.578 1.00 91.88 216 ALA A O 1
ATOM 1589 N N . GLY A 1 217 ? -25.615 -10.446 -2.642 1.00 90.44 217 GLY A N 1
ATOM 1590 C CA . GLY A 1 217 ? -26.299 -10.306 -1.352 1.00 90.44 217 GLY A CA 1
ATOM 1591 C C . GLY A 1 217 ? -25.383 -10.355 -0.125 1.00 90.44 217 GLY A C 1
ATOM 1592 O O . GLY A 1 217 ? -25.902 -10.379 0.989 1.00 90.44 217 GLY A O 1
ATOM 1593 N N . ALA A 1 218 ? -24.057 -10.352 -0.311 1.00 93.44 218 ALA A N 1
ATOM 1594 C CA . ALA A 1 218 ? -23.100 -10.196 0.782 1.00 93.44 218 ALA A CA 1
ATOM 1595 C C . ALA A 1 218 ? -23.397 -8.909 1.587 1.00 93.44 218 ALA A C 1
ATOM 1597 O O . ALA A 1 218 ? -23.621 -7.856 0.974 1.00 93.44 218 ALA A O 1
ATOM 1598 N N . PRO A 1 219 ? -23.422 -8.955 2.934 1.00 95.00 219 PRO A N 1
ATOM 1599 C CA . PRO A 1 219 ? -23.624 -7.764 3.752 1.00 95.00 219 PRO A CA 1
ATOM 1600 C C . PRO A 1 219 ? -22.529 -6.727 3.494 1.00 95.00 219 PRO A C 1
ATOM 1602 O O . PRO A 1 219 ? -21.344 -7.042 3.523 1.00 95.00 219 PRO A O 1
ATOM 1605 N N . ALA A 1 220 ? -22.917 -5.480 3.234 1.00 94.06 220 ALA A N 1
ATOM 1606 C CA . ALA A 1 220 ? -21.958 -4.412 2.980 1.00 94.06 220 ALA A CA 1
ATOM 1607 C C . ALA A 1 220 ? -21.392 -3.863 4.294 1.00 94.06 220 ALA A C 1
ATOM 1609 O O . ALA A 1 220 ? -22.150 -3.494 5.197 1.00 94.06 220 ALA A O 1
ATOM 1610 N N . LYS A 1 221 ? -20.068 -3.732 4.366 1.00 95.38 221 LYS A N 1
ATOM 1611 C CA . LYS A 1 221 ? -19.367 -3.025 5.434 1.00 95.38 221 LYS A CA 1
ATOM 1612 C C . LYS A 1 221 ? -18.487 -1.939 4.834 1.00 95.38 221 LYS A C 1
ATOM 1614 O O . LYS A 1 221 ? -17.711 -2.192 3.922 1.00 95.38 221 LYS A O 1
ATOM 1619 N N . THR A 1 222 ? -18.653 -0.713 5.312 1.00 96.81 222 THR A N 1
ATOM 1620 C CA . THR A 1 222 ? -18.035 0.469 4.704 1.00 96.81 222 THR A CA 1
ATOM 1621 C C . THR A 1 222 ? -17.103 1.163 5.678 1.00 96.81 222 THR A C 1
ATOM 1623 O O . THR A 1 222 ? -17.506 1.419 6.813 1.00 96.81 222 THR A O 1
ATOM 1626 N N . PHE A 1 223 ? -15.919 1.534 5.205 1.00 98.19 223 PHE A N 1
ATOM 1627 C CA . PHE A 1 223 ? -14.957 2.337 5.955 1.00 98.19 223 PHE A CA 1
ATOM 1628 C C . PHE A 1 223 ? -14.544 3.564 5.150 1.00 98.19 223 PHE A C 1
ATOM 1630 O O . PHE A 1 223 ? -14.481 3.523 3.922 1.00 98.19 223 PHE A O 1
ATOM 1637 N N . ASP A 1 224 ? -14.258 4.646 5.863 1.00 98.25 224 ASP A N 1
ATOM 1638 C CA . ASP A 1 224 ? -13.724 5.879 5.302 1.00 98.25 224 ASP A CA 1
ATOM 1639 C C . ASP A 1 224 ? -12.343 6.128 5.916 1.00 98.25 224 ASP A C 1
ATOM 1641 O O . ASP A 1 224 ? -12.221 6.462 7.098 1.00 98.25 224 ASP A O 1
ATOM 1645 N N . VAL A 1 225 ? -11.299 5.859 5.132 1.00 98.56 225 VAL A N 1
ATOM 1646 C CA . VAL A 1 225 ? -9.916 5.757 5.601 1.00 98.56 225 VAL A CA 1
ATOM 1647 C C . VAL A 1 225 ? -9.042 6.768 4.876 1.00 98.56 225 VAL A C 1
ATOM 1649 O O . VAL A 1 225 ? -9.053 6.866 3.651 1.00 98.56 225 VAL A O 1
ATOM 1652 N N . ALA A 1 226 ? -8.200 7.466 5.628 1.00 98.50 226 ALA A N 1
ATOM 1653 C CA . ALA A 1 226 ? -7.145 8.303 5.085 1.00 98.50 226 ALA A CA 1
ATOM 1654 C C . ALA A 1 226 ? -5.761 7.743 5.416 1.00 98.50 226 ALA A C 1
ATOM 1656 O O . ALA A 1 226 ? -5.513 7.300 6.537 1.00 98.50 226 ALA A O 1
ATOM 1657 N N . ALA A 1 227 ? -4.844 7.839 4.456 1.00 98.50 227 ALA A N 1
ATOM 1658 C CA . ALA A 1 227 ? -3.413 7.810 4.722 1.00 98.50 227 ALA A CA 1
ATOM 1659 C C . ALA A 1 227 ? -2.939 9.243 4.991 1.00 98.50 227 ALA A C 1
ATOM 1661 O O . ALA A 1 227 ? -3.182 10.131 4.173 1.00 98.50 227 ALA A O 1
ATOM 1662 N N . ILE A 1 228 ? -2.284 9.490 6.123 1.00 98.38 228 ILE A N 1
ATOM 1663 C CA . ILE A 1 228 ? -1.840 10.829 6.539 1.00 98.38 228 ILE A CA 1
ATOM 1664 C C . ILE A 1 228 ? -0.394 10.813 7.031 1.00 98.38 228 ILE A C 1
ATOM 1666 O O . ILE A 1 228 ? 0.047 9.848 7.647 1.00 98.38 228 ILE A O 1
ATOM 1670 N N . SER A 1 229 ? 0.329 11.916 6.820 1.00 97.94 229 SER A N 1
ATOM 1671 C CA . SER A 1 229 ? 1.589 12.172 7.530 1.00 97.94 229 SER A CA 1
ATOM 1672 C C . SER A 1 229 ? 1.307 12.512 8.990 1.00 97.94 229 SER A C 1
ATOM 1674 O O . SER A 1 229 ? 0.406 13.319 9.258 1.00 97.94 229 SER A O 1
ATOM 1676 N N . VAL A 1 230 ? 2.078 11.933 9.909 1.00 96.00 230 VAL A N 1
ATOM 1677 C CA . VAL A 1 230 ? 1.992 12.146 11.359 1.00 96.00 230 VAL A CA 1
ATOM 1678 C C . VAL A 1 230 ? 3.391 12.080 11.961 1.00 96.00 230 VAL A C 1
ATOM 1680 O O . VAL A 1 230 ? 4.111 11.113 11.753 1.00 96.00 230 VAL A O 1
ATOM 1683 N N . LYS A 1 231 ? 3.766 13.064 12.776 1.00 94.88 231 LYS A N 1
ATOM 1684 C CA . LYS A 1 231 ? 4.959 12.967 13.624 1.00 94.88 231 LYS A CA 1
ATOM 1685 C C . LYS A 1 231 ? 4.693 12.000 14.782 1.00 94.88 231 LYS A C 1
ATOM 1687 O O . LYS A 1 231 ? 4.158 12.409 15.818 1.00 94.88 231 LYS A O 1
ATOM 1692 N N . ILE A 1 232 ? 5.037 10.727 14.581 1.00 93.75 232 ILE A N 1
ATOM 1693 C CA . ILE A 1 232 ? 4.709 9.624 15.492 1.00 93.75 232 ILE A CA 1
ATOM 1694 C C . ILE A 1 232 ? 5.558 9.743 16.764 1.00 93.75 232 ILE A C 1
ATOM 1696 O O . ILE A 1 232 ? 6.786 9.665 16.682 1.00 93.75 232 ILE A O 1
ATOM 1700 N N . PRO A 1 233 ? 4.946 9.915 17.948 1.00 92.06 233 PRO A N 1
ATOM 1701 C CA . PRO A 1 233 ? 5.676 9.896 19.204 1.00 92.06 233 PRO A CA 1
ATOM 1702 C C . PRO A 1 233 ? 6.037 8.449 19.579 1.00 92.06 233 PRO A C 1
ATOM 1704 O O . PRO A 1 233 ? 5.175 7.579 19.656 1.00 92.06 233 PRO A O 1
ATOM 1707 N N . LEU A 1 234 ? 7.318 8.192 19.839 1.00 89.38 234 LEU A N 1
ATOM 1708 C CA . LEU A 1 234 ? 7.847 6.860 20.158 1.00 89.38 234 LEU A CA 1
ATOM 1709 C C . LEU A 1 234 ? 7.852 6.578 21.656 1.00 89.38 234 LEU A C 1
ATOM 1711 O O . LEU A 1 234 ? 7.794 5.427 22.090 1.00 89.38 234 LEU A O 1
ATOM 1715 N N . ASN A 1 235 ? 7.958 7.626 22.472 1.00 87.81 235 ASN A N 1
ATOM 1716 C CA . ASN A 1 235 ? 7.927 7.499 23.918 1.00 87.81 235 ASN A CA 1
ATOM 1717 C C . ASN A 1 235 ? 7.478 8.789 24.621 1.00 87.81 235 ASN A C 1
ATOM 1719 O O . ASN A 1 235 ? 7.382 9.868 24.041 1.00 87.81 235 ASN A O 1
ATOM 1723 N N . ARG A 1 236 ? 7.279 8.674 25.939 1.00 86.81 236 ARG A N 1
ATOM 1724 C CA . ARG A 1 236 ? 6.851 9.770 26.825 1.00 86.81 236 ARG A CA 1
ATOM 1725 C C . ARG A 1 236 ? 7.869 10.906 27.000 1.00 86.81 236 ARG A C 1
ATOM 1727 O O . ARG A 1 236 ? 7.556 11.894 27.660 1.00 86.81 236 ARG A O 1
ATOM 1734 N N . PHE A 1 237 ? 9.102 10.739 26.522 1.00 88.50 237 PHE A N 1
ATOM 1735 C CA . PHE A 1 237 ? 10.141 11.771 26.579 1.00 88.50 237 PHE A CA 1
ATOM 1736 C C . PHE A 1 237 ? 10.096 12.694 25.353 1.00 88.50 237 PHE A C 1
ATOM 1738 O O . PHE A 1 237 ? 10.769 13.727 25.351 1.00 88.50 237 PHE A O 1
ATOM 1745 N N . GLY A 1 238 ? 9.232 12.372 24.384 1.00 89.19 238 GLY A N 1
ATOM 1746 C CA . GLY A 1 238 ? 8.998 13.136 23.165 1.00 89.19 238 GLY A CA 1
ATOM 1747 C C . GLY A 1 238 ? 9.951 12.772 22.031 1.00 89.19 238 GLY A C 1
ATOM 1748 O O . GLY A 1 238 ? 10.075 13.546 21.083 1.00 89.19 238 GLY A O 1
ATOM 1749 N N . ASP A 1 239 ? 10.609 11.615 22.118 1.00 92.00 239 ASP A N 1
ATOM 1750 C CA . ASP A 1 239 ? 11.294 11.045 20.963 1.00 92.00 239 ASP A CA 1
ATOM 1751 C C . ASP A 1 239 ? 10.254 10.687 19.904 1.00 92.00 239 ASP A C 1
ATOM 1753 O O . ASP A 1 239 ? 9.163 10.216 20.236 1.00 92.00 239 ASP A O 1
ATOM 1757 N N . ASN A 1 240 ? 10.561 10.954 18.642 1.00 93.25 240 ASN A N 1
ATOM 1758 C CA . ASN A 1 240 ? 9.582 10.906 17.570 1.00 93.25 240 ASN A CA 1
ATOM 1759 C C . ASN A 1 240 ? 10.195 10.541 16.218 1.00 93.25 240 ASN A C 1
ATOM 1761 O O . ASN A 1 240 ? 11.361 10.836 15.942 1.00 93.25 240 ASN A O 1
ATOM 1765 N N . ASP A 1 241 ? 9.359 9.945 15.373 1.00 93.62 241 ASP A N 1
ATOM 1766 C CA . ASP A 1 241 ? 9.599 9.803 13.942 1.00 93.62 241 ASP A CA 1
ATOM 1767 C C . ASP A 1 241 ? 8.869 10.931 13.182 1.00 93.62 241 ASP A C 1
ATOM 1769 O O . ASP A 1 241 ? 7.638 10.905 13.062 1.00 93.62 241 ASP A O 1
ATOM 1773 N N . PRO A 1 242 ? 9.588 11.943 12.659 1.00 91.81 242 PRO A N 1
ATOM 1774 C CA . PRO A 1 242 ? 8.986 13.032 11.893 1.00 91.81 242 PRO A CA 1
ATOM 1775 C C . PRO A 1 242 ? 8.592 12.641 10.467 1.00 91.81 242 PRO A C 1
ATOM 1777 O O . PRO A 1 242 ? 7.891 13.416 9.816 1.00 91.81 242 PRO A O 1
ATOM 1780 N N . LYS A 1 243 ? 9.036 11.480 9.971 1.00 92.38 243 LYS A N 1
ATOM 1781 C CA . LYS A 1 243 ? 8.643 10.929 8.667 1.00 92.38 243 LYS A CA 1
ATOM 1782 C C . LYS A 1 243 ? 7.445 9.983 8.778 1.00 92.38 243 LYS A C 1
ATOM 1784 O O . LYS A 1 243 ? 7.046 9.398 7.773 1.00 92.38 243 LYS A O 1
ATOM 1789 N N . GLY A 1 244 ? 6.880 9.851 9.978 1.00 93.81 244 GLY A N 1
ATOM 1790 C CA . GLY A 1 244 ? 5.777 8.953 10.254 1.00 93.81 244 GLY A CA 1
ATOM 1791 C C . GLY A 1 244 ? 4.573 9.179 9.339 1.00 93.81 244 GLY A C 1
ATOM 1792 O O . GLY A 1 244 ? 4.210 10.300 8.957 1.00 93.81 244 GLY A O 1
ATOM 1793 N N . VAL A 1 245 ? 3.939 8.075 8.984 1.00 96.62 245 VAL A N 1
ATOM 1794 C CA . VAL A 1 245 ? 2.736 8.008 8.158 1.00 96.62 245 VAL A CA 1
ATOM 1795 C C . VAL A 1 245 ? 1.822 6.945 8.748 1.00 96.62 245 VAL A C 1
ATOM 1797 O O . VAL A 1 245 ? 2.300 5.983 9.332 1.00 96.62 245 VAL A O 1
ATOM 1800 N N . MET A 1 246 ? 0.506 7.108 8.640 1.00 97.00 246 MET A N 1
ATOM 1801 C CA . MET A 1 246 ? -0.437 6.118 9.170 1.00 97.00 246 MET A CA 1
ATOM 1802 C C . MET A 1 246 ? -1.730 6.067 8.366 1.00 97.00 246 MET A C 1
ATOM 1804 O O . MET A 1 246 ? -2.153 7.073 7.788 1.00 97.00 246 MET A O 1
ATOM 1808 N N . TYR A 1 247 ? -2.391 4.910 8.402 1.00 98.50 247 TYR A N 1
ATOM 1809 C CA . TYR A 1 247 ? -3.807 4.808 8.069 1.00 98.50 247 TYR A CA 1
ATOM 1810 C C . TYR A 1 247 ? -4.654 5.162 9.290 1.00 98.50 247 TYR A C 1
ATOM 1812 O O . TYR A 1 247 ? -4.358 4.741 10.405 1.00 98.50 247 TYR A O 1
ATOM 1820 N N . THR A 1 248 ? -5.730 5.913 9.087 1.00 98.12 248 THR A N 1
ATOM 1821 C CA . THR A 1 248 ? -6.695 6.230 10.143 1.00 98.12 248 THR A CA 1
ATOM 1822 C C . THR A 1 248 ? -8.078 6.469 9.552 1.00 98.12 248 THR A C 1
ATOM 1824 O O . THR A 1 248 ? -8.200 6.829 8.380 1.00 98.12 248 THR A O 1
ATOM 1827 N N . LEU A 1 249 ? -9.129 6.297 10.352 1.00 98.25 249 LEU A N 1
ATOM 1828 C CA . LEU A 1 249 ? -10.467 6.708 9.936 1.00 98.25 249 LEU A CA 1
ATOM 1829 C C . LEU A 1 249 ? -10.519 8.232 9.808 1.00 98.25 249 LEU A C 1
ATOM 1831 O O . LEU A 1 249 ? -9.974 8.951 10.648 1.00 98.25 249 LEU A O 1
ATOM 1835 N N . THR A 1 250 ? -11.206 8.747 8.789 1.00 98.19 250 THR A N 1
ATOM 1836 C CA . THR A 1 250 ? -11.343 10.203 8.589 1.00 98.19 250 THR A CA 1
ATOM 1837 C C . THR A 1 250 ? -11.951 10.898 9.810 1.00 98.19 250 THR A C 1
ATOM 1839 O O . THR A 1 250 ? -11.541 12.005 10.168 1.00 98.19 250 THR A O 1
ATOM 1842 N N . SER A 1 251 ? -12.854 10.212 10.515 1.00 96.00 251 SER A N 1
ATOM 1843 C CA . SER A 1 251 ? -13.466 10.646 11.775 1.00 96.00 251 SER A CA 1
ATOM 1844 C C . SER A 1 251 ? -12.473 10.810 12.935 1.00 96.00 251 SER A C 1
ATOM 1846 O O . SER A 1 251 ? -12.769 11.551 13.872 1.00 96.00 251 SER A O 1
ATOM 1848 N N . HIS A 1 252 ? -11.306 10.158 12.895 1.00 95.94 252 HIS A N 1
ATOM 1849 C CA . HIS A 1 252 ? -10.304 10.170 13.972 1.00 95.94 252 HIS A CA 1
ATOM 1850 C C . HIS A 1 252 ? -9.220 11.241 13.791 1.00 95.94 252 HIS A C 1
ATOM 1852 O O . HIS A 1 252 ? -8.491 11.547 14.738 1.00 95.94 252 HIS A O 1
ATOM 1858 N N . ILE A 1 253 ? -9.117 11.848 12.602 1.00 97.44 253 ILE A N 1
ATOM 1859 C CA . ILE A 1 253 ? -8.061 12.821 12.285 1.00 97.44 253 ILE A CA 1
ATOM 1860 C C . ILE A 1 253 ? -8.140 14.043 13.213 1.00 97.44 253 ILE A C 1
ATOM 1862 O O . ILE A 1 253 ? -7.145 14.398 13.848 1.00 97.44 253 ILE A O 1
ATOM 1866 N N . GLY A 1 254 ? -9.323 14.664 13.303 1.00 96.38 254 GLY A N 1
ATOM 1867 C CA . GLY A 1 254 ? -9.583 15.873 14.094 1.00 96.38 254 GLY A CA 1
ATOM 1868 C C . GLY A 1 254 ? -8.626 17.040 13.812 1.00 96.38 254 GLY A C 1
ATOM 1869 O O . GLY A 1 254 ? -8.101 17.192 12.708 1.00 96.38 254 GLY A O 1
ATOM 1870 N N . ASP A 1 255 ? -8.414 17.887 14.820 1.00 96.00 255 ASP A N 1
ATOM 1871 C CA . ASP A 1 255 ? -7.486 19.019 14.782 1.00 96.00 255 ASP A CA 1
ATOM 1872 C C . ASP A 1 255 ? -6.657 19.109 16.076 1.00 96.00 255 ASP A C 1
ATOM 1874 O O . ASP A 1 255 ? -6.872 18.364 17.032 1.00 96.00 255 ASP A O 1
ATOM 1878 N N . ALA A 1 256 ? -5.710 20.047 16.131 1.00 95.06 256 ALA A N 1
ATOM 1879 C CA . ALA A 1 256 ? -4.826 20.221 17.285 1.00 95.06 256 ALA A CA 1
ATOM 1880 C C . ALA A 1 256 ? -5.546 20.610 18.598 1.00 95.06 256 ALA A C 1
ATOM 1882 O O . ALA A 1 256 ? -4.922 20.587 19.657 1.00 95.06 256 ALA A O 1
ATOM 1883 N N . ASN A 1 257 ? -6.836 20.965 18.553 1.00 94.62 257 ASN A N 1
ATOM 1884 C CA . ASN A 1 257 ? -7.642 21.355 19.714 1.00 94.62 257 ASN A CA 1
ATOM 1885 C C . ASN A 1 257 ? -8.655 20.274 20.127 1.00 94.62 257 ASN A C 1
ATOM 1887 O O . ASN A 1 257 ? -9.244 20.357 21.206 1.00 94.62 257 ASN A O 1
ATOM 1891 N N . THR A 1 258 ? -8.852 19.254 19.295 1.00 94.00 258 THR A N 1
ATOM 1892 C CA . THR A 1 258 ? -9.822 18.182 19.515 1.00 94.00 258 THR A CA 1
ATOM 1893 C C . THR A 1 258 ? -9.172 17.052 20.304 1.00 94.00 258 THR A C 1
ATOM 1895 O O . THR A 1 258 ? -8.529 16.171 19.734 1.00 94.00 258 THR A O 1
ATOM 1898 N N . VAL A 1 259 ? -9.320 17.085 21.631 1.00 90.44 259 VAL A N 1
ATOM 1899 C CA . VAL A 1 259 ? -8.748 16.078 22.542 1.00 90.44 259 VAL A CA 1
ATOM 1900 C C . VAL A 1 259 ? -9.142 14.661 22.110 1.00 90.44 259 VAL A C 1
ATOM 1902 O O . VAL A 1 259 ? -10.313 14.398 21.844 1.00 90.44 259 VAL A O 1
ATOM 1905 N N . GLY A 1 260 ? -8.159 13.760 22.044 1.00 88.50 260 GLY A N 1
ATOM 1906 C CA . GLY A 1 260 ? -8.352 12.372 21.608 1.00 88.50 260 GLY A CA 1
ATOM 1907 C C . GLY A 1 260 ? -8.334 12.155 20.093 1.00 88.50 260 GLY A C 1
ATOM 1908 O O . GLY A 1 260 ? -8.524 11.028 19.656 1.00 88.50 260 GLY A O 1
ATOM 1909 N N . SER A 1 261 ? -8.105 13.199 19.292 1.00 94.12 261 SER A N 1
ATOM 1910 C CA . SER A 1 261 ? -7.852 13.053 17.853 1.00 94.12 261 SER A CA 1
ATOM 1911 C C . SER A 1 261 ? -6.367 12.862 17.539 1.00 94.12 261 SER A C 1
ATOM 1913 O O . SER A 1 261 ? -5.496 13.240 18.332 1.00 94.12 261 SER A O 1
ATOM 1915 N N . VAL A 1 262 ? -6.075 12.344 16.341 1.00 95.69 262 VAL A N 1
ATOM 1916 C CA . VAL A 1 262 ? -4.701 12.155 15.848 1.00 95.69 262 VAL A CA 1
ATOM 1917 C C . VAL A 1 262 ? -3.920 13.470 15.876 1.00 95.69 262 VAL A C 1
ATOM 1919 O O . VAL A 1 262 ? -2.810 13.523 16.407 1.00 95.69 262 VAL A O 1
ATOM 1922 N N . ARG A 1 263 ? -4.504 14.559 15.358 1.00 97.00 263 ARG A N 1
ATOM 1923 C CA . ARG A 1 263 ? -3.824 15.864 15.279 1.00 97.00 263 ARG A CA 1
ATOM 1924 C C . ARG A 1 263 ? -3.582 16.496 16.644 1.00 97.00 263 ARG A C 1
ATOM 1926 O O . ARG A 1 263 ? -2.552 17.143 16.834 1.00 97.00 263 ARG A O 1
ATOM 1933 N N . TRP A 1 264 ? -4.477 16.294 17.608 1.00 95.19 264 TRP A N 1
ATOM 1934 C CA . TRP A 1 264 ? -4.234 16.724 18.985 1.00 95.19 264 TRP A CA 1
ATOM 1935 C C . TRP A 1 264 ? -3.067 15.958 19.607 1.00 95.19 264 TRP A C 1
ATOM 1937 O O . TRP A 1 264 ? -2.176 16.567 20.202 1.00 95.19 264 TRP A O 1
ATOM 1947 N N . GLN A 1 265 ? -3.034 14.636 19.448 1.00 93.19 265 GLN A N 1
ATOM 1948 C CA . GLN A 1 265 ? -1.977 13.819 20.033 1.00 93.19 265 GLN A CA 1
ATOM 1949 C C . GLN A 1 265 ? -0.607 14.110 19.408 1.00 93.19 265 GLN A C 1
ATOM 1951 O O . GLN A 1 265 ? 0.380 14.245 20.133 1.00 93.19 265 GLN A O 1
ATOM 1956 N N . GLU A 1 266 ? -0.560 14.297 18.088 1.00 94.75 266 GLU A N 1
ATOM 1957 C CA . GLU A 1 266 ? 0.632 14.723 17.356 1.00 94.75 266 GLU A CA 1
ATOM 1958 C C . GLU A 1 266 ? 1.134 16.084 17.862 1.00 94.75 266 GLU A C 1
ATOM 1960 O O . GLU A 1 266 ? 2.315 16.232 18.179 1.00 94.75 266 GLU A O 1
ATOM 1965 N N . ALA A 1 267 ? 0.249 17.076 18.003 1.00 94.06 267 ALA A N 1
ATOM 1966 C CA . ALA A 1 267 ? 0.624 18.409 18.475 1.00 94.06 267 ALA A CA 1
ATOM 1967 C C . ALA A 1 267 ? 1.191 18.395 19.906 1.00 94.06 267 ALA A C 1
ATOM 1969 O O . ALA A 1 267 ? 2.099 19.166 20.219 1.00 94.06 267 ALA A O 1
ATOM 1970 N N . ASN A 1 268 ? 0.682 17.505 20.762 1.00 91.38 268 ASN A N 1
ATOM 1971 C CA . ASN A 1 268 ? 1.102 17.384 22.159 1.00 91.38 268 ASN A CA 1
ATOM 1972 C C . ASN A 1 268 ? 2.243 16.375 22.377 1.00 91.38 268 ASN A C 1
ATOM 1974 O O . ASN A 1 268 ? 2.751 16.293 23.493 1.00 91.38 268 ASN A O 1
ATOM 1978 N N . GLN A 1 269 ? 2.645 15.621 21.344 1.00 90.94 269 GLN A N 1
ATOM 1979 C CA . GLN A 1 269 ? 3.647 14.547 21.430 1.00 90.94 269 GLN A CA 1
ATOM 1980 C C . GLN A 1 269 ? 3.378 13.588 22.600 1.00 90.94 269 GLN A C 1
ATOM 1982 O O . GLN A 1 269 ? 4.267 13.244 23.379 1.00 90.94 269 GLN A O 1
ATOM 1987 N N . SER A 1 270 ? 2.109 13.196 22.742 1.00 84.19 270 SER A N 1
ATOM 1988 C CA . SER A 1 270 ? 1.643 12.326 23.823 1.00 84.19 270 SER A CA 1
ATOM 1989 C C . SER A 1 270 ? 1.633 10.857 23.386 1.00 84.19 270 SER A C 1
ATOM 1991 O O . SER A 1 270 ? 1.289 10.550 22.249 1.00 84.19 270 SER A O 1
ATOM 1993 N N . THR A 1 271 ? 1.952 9.943 24.306 1.00 82.25 271 THR A N 1
ATOM 1994 C CA . THR A 1 271 ? 1.887 8.477 24.118 1.00 82.25 271 THR A CA 1
ATOM 1995 C C . THR A 1 271 ? 1.070 7.847 25.241 1.00 82.25 271 THR A C 1
ATOM 1997 O O . THR A 1 271 ? 1.312 8.184 26.409 1.00 82.25 271 THR A O 1
ATOM 2000 N N . ALA A 1 272 ? 0.149 6.920 24.951 1.00 75.12 272 ALA A N 1
ATOM 2001 C CA . ALA A 1 272 ? -0.562 6.228 26.024 1.00 75.12 272 ALA A CA 1
ATOM 2002 C C . ALA A 1 272 ? 0.370 5.239 26.742 1.00 75.12 272 ALA A C 1
ATOM 2004 O O . ALA A 1 272 ? 1.150 4.508 26.132 1.00 75.12 272 ALA A O 1
ATOM 2005 N N . ILE A 1 273 ? 0.298 5.194 28.074 1.00 68.38 273 ILE A N 1
ATOM 2006 C CA . ILE A 1 273 ? 1.042 4.193 28.844 1.00 68.38 273 ILE A CA 1
ATOM 2007 C C . ILE A 1 273 ? 0.305 2.859 28.723 1.00 68.38 273 ILE A C 1
ATOM 2009 O O . ILE A 1 273 ? -0.860 2.761 29.100 1.00 68.38 273 ILE A O 1
ATOM 2013 N N . GLY A 1 274 ? 1.005 1.832 28.235 1.00 64.38 274 GLY A N 1
ATOM 2014 C CA . GLY A 1 274 ? 0.458 0.480 28.112 1.00 64.38 274 GLY A CA 1
ATOM 2015 C C . GLY A 1 274 ? -0.522 0.299 26.953 1.00 64.38 274 GLY A C 1
ATOM 2016 O O . GLY A 1 274 ? -1.352 -0.593 27.042 1.00 64.38 274 GLY A O 1
ATOM 2017 N N . LEU A 1 275 ? -0.440 1.142 25.910 1.00 63.59 275 LEU A N 1
ATOM 2018 C CA . LEU A 1 275 ? -1.287 1.100 24.700 1.00 63.59 275 LEU A CA 1
ATOM 2019 C C . LEU A 1 275 ? -2.794 1.292 24.953 1.00 63.59 275 LEU A C 1
ATOM 2021 O O . LEU A 1 275 ? -3.596 1.109 24.050 1.00 63.59 275 LEU A O 1
ATOM 2025 N N . HIS A 1 276 ? -3.189 1.667 26.172 1.00 67.25 276 HIS A N 1
ATOM 2026 C CA . HIS A 1 276 ? -4.581 1.583 26.612 1.00 67.25 276 HIS A CA 1
ATOM 2027 C C . HIS A 1 276 ? -5.384 2.844 26.265 1.00 67.25 276 HIS A C 1
ATOM 2029 O O . HIS A 1 276 ? -5.973 2.988 25.200 1.00 67.25 276 HIS A O 1
ATOM 2035 N N . SER A 1 277 ? -5.423 3.790 27.195 1.00 71.38 277 SER A N 1
ATOM 2036 C CA . SER A 1 277 ? -6.213 5.008 27.091 1.00 71.38 277 SER A CA 1
ATOM 2037 C C . SER A 1 277 ? -5.604 6.081 27.978 1.00 71.38 277 SER A C 1
ATOM 2039 O O . SER A 1 277 ? -5.133 5.786 29.081 1.00 71.38 277 SER A O 1
ATOM 2041 N N . GLN A 1 278 ? -5.639 7.325 27.526 1.00 74.75 278 GLN A N 1
ATOM 2042 C CA . GLN A 1 278 ? -5.194 8.488 28.275 1.00 74.75 278 GLN A CA 1
ATOM 2043 C C . GLN A 1 278 ? -6.371 9.108 29.029 1.00 74.75 278 GLN A C 1
ATOM 2045 O O . GLN A 1 278 ? -7.457 9.268 28.479 1.00 74.75 278 GLN A O 1
ATOM 2050 N N . VAL A 1 279 ? -6.162 9.492 30.290 1.00 79.69 279 VAL A N 1
ATOM 2051 C CA . VAL A 1 279 ? -7.147 10.290 31.032 1.00 79.69 279 VAL A CA 1
ATOM 2052 C C . VAL A 1 279 ? -6.748 11.755 30.949 1.00 79.69 279 VAL A C 1
ATOM 2054 O O . VAL A 1 279 ? -5.747 12.168 31.531 1.00 79.69 279 VAL A O 1
ATOM 2057 N N . ILE A 1 280 ? -7.548 12.543 30.238 1.00 81.50 280 ILE A N 1
ATOM 2058 C CA . ILE A 1 280 ? -7.323 13.967 29.996 1.00 81.50 280 ILE A CA 1
ATOM 2059 C C . ILE A 1 280 ? -8.527 14.718 30.557 1.00 81.50 280 ILE A C 1
ATOM 2061 O O . ILE A 1 280 ? -9.668 14.461 30.180 1.00 81.50 280 ILE A O 1
ATOM 2065 N N . ASN A 1 281 ? -8.286 15.621 31.511 1.00 84.56 281 ASN A N 1
ATOM 2066 C CA . ASN A 1 281 ? -9.333 16.387 32.205 1.00 84.56 281 ASN A CA 1
ATOM 2067 C C . ASN A 1 281 ? -10.458 15.513 32.803 1.00 84.56 281 ASN A C 1
ATOM 2069 O O . ASN A 1 281 ? -11.625 15.895 32.809 1.00 84.56 281 ASN A O 1
ATOM 2073 N N . GLY A 1 282 ? -10.109 14.322 33.306 1.00 80.62 282 GLY A N 1
ATOM 2074 C CA . GLY A 1 282 ? -11.065 13.379 33.900 1.00 80.62 282 GLY A CA 1
ATOM 2075 C C . GLY A 1 282 ? -11.905 12.587 32.891 1.00 80.62 282 GLY A C 1
ATOM 2076 O O . GLY A 1 282 ? -12.751 11.798 33.308 1.00 80.62 282 GLY A O 1
ATOM 2077 N N . GLN A 1 283 ? -11.665 12.758 31.589 1.00 80.69 283 GLN A N 1
ATOM 2078 C CA . GLN A 1 283 ? -12.262 11.955 30.524 1.00 80.69 283 GLN A CA 1
ATOM 2079 C C . GLN A 1 283 ? -11.227 10.991 29.945 1.00 80.69 283 GLN A C 1
ATOM 2081 O O . GLN A 1 283 ? -10.054 11.331 29.819 1.00 80.69 283 GLN A O 1
ATOM 2086 N N . GLN A 1 284 ? -11.666 9.780 29.621 1.00 80.94 284 GLN A N 1
ATOM 2087 C CA . GLN A 1 284 ? -10.825 8.741 29.038 1.00 80.94 284 GLN A CA 1
ATOM 2088 C C . GLN A 1 284 ? -10.892 8.837 27.512 1.00 80.94 284 GLN A C 1
ATOM 2090 O O . GLN A 1 284 ? -11.984 8.887 26.951 1.00 80.94 284 GLN A O 1
ATOM 2095 N N . TYR A 1 285 ? -9.729 8.856 26.870 1.00 82.56 285 TYR A N 1
ATOM 2096 C CA . TYR A 1 285 ? -9.548 8.879 25.422 1.00 82.56 285 TYR A CA 1
ATOM 2097 C C . TYR A 1 285 ? -8.650 7.714 25.024 1.00 82.56 285 TYR A C 1
ATOM 2099 O O . TYR A 1 285 ? -7.709 7.389 25.745 1.00 82.56 285 TYR A O 1
ATOM 2107 N N . GLU A 1 286 ? -8.938 7.073 23.902 1.00 83.12 286 GLU A N 1
ATOM 2108 C CA . GLU A 1 286 ? -8.053 6.049 23.342 1.00 83.12 286 GLU A CA 1
ATOM 2109 C C . GLU A 1 286 ? -6.763 6.676 22.804 1.00 83.12 286 GLU A C 1
ATOM 2111 O O . GLU A 1 286 ? -6.684 7.892 22.613 1.00 83.12 286 GLU A O 1
ATOM 2116 N N . ASP A 1 287 ? -5.740 5.846 22.602 1.00 87.31 287 ASP A N 1
ATOM 2117 C CA . ASP A 1 287 ? -4.554 6.273 21.864 1.00 87.31 287 ASP A CA 1
ATOM 2118 C C . ASP A 1 287 ? -4.941 6.500 20.394 1.00 87.31 287 ASP A C 1
ATOM 2120 O O . ASP A 1 287 ? -5.393 5.583 19.716 1.00 87.31 287 ASP A O 1
ATOM 2124 N N . ALA A 1 288 ? -4.839 7.734 19.904 1.00 91.00 288 ALA A N 1
ATOM 2125 C CA . ALA A 1 288 ? -5.258 8.074 18.550 1.00 91.00 288 ALA A CA 1
ATOM 2126 C C . ALA A 1 288 ? -4.183 7.733 17.508 1.00 91.00 288 ALA A C 1
ATOM 2128 O O . ALA A 1 288 ? -4.519 7.429 16.363 1.00 91.00 288 ALA A O 1
ATOM 2129 N N . ILE A 1 289 ? -2.899 7.782 17.888 1.00 93.25 289 ILE A N 1
ATOM 2130 C CA . ILE A 1 289 ? -1.773 7.439 17.008 1.00 93.25 289 ILE A CA 1
ATOM 2131 C C . ILE A 1 289 ? -1.434 5.964 17.225 1.00 93.25 289 ILE A C 1
ATOM 2133 O O . ILE A 1 289 ? -0.543 5.605 17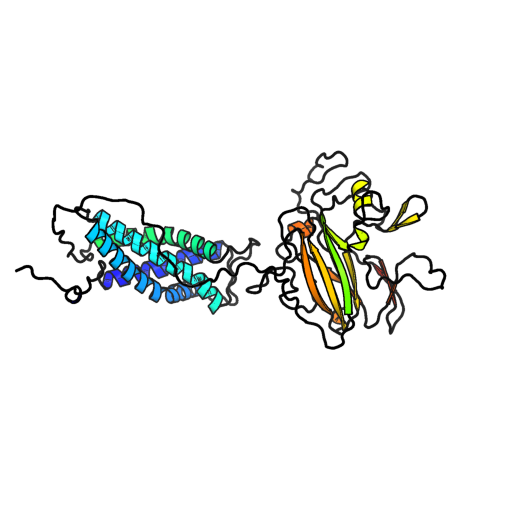.989 1.00 93.25 289 ILE A O 1
ATOM 2137 N N . GLN A 1 290 ? -2.178 5.112 16.530 1.00 90.94 290 GLN A N 1
ATOM 2138 C CA . GLN A 1 290 ? -2.047 3.658 16.555 1.00 90.94 290 GLN A CA 1
ATOM 2139 C C . GLN A 1 290 ? -2.367 3.074 15.171 1.00 90.94 290 GLN A C 1
ATOM 2141 O O . GLN A 1 290 ? -3.054 3.739 14.391 1.00 90.94 290 GLN A O 1
ATOM 2146 N N . PRO A 1 291 ? -1.915 1.849 14.847 1.00 93.81 291 PRO A N 1
ATOM 2147 C CA . PRO A 1 291 ? -2.252 1.211 13.577 1.00 93.81 291 PRO A CA 1
ATOM 2148 C C . PRO A 1 291 ? -3.767 1.110 13.362 1.00 93.81 291 PRO A C 1
ATOM 2150 O O . PRO A 1 291 ? -4.527 0.897 14.311 1.00 93.81 291 PRO A O 1
ATOM 2153 N N . LEU A 1 292 ? -4.207 1.221 12.107 1.00 97.00 292 LEU A N 1
ATOM 2154 C CA . LEU A 1 292 ? -5.611 1.014 11.753 1.00 97.00 292 LEU A CA 1
ATOM 2155 C C . LEU A 1 292 ? -5.981 -0.453 11.991 1.00 97.00 292 LEU A C 1
ATOM 2157 O O . LEU A 1 292 ? -5.349 -1.342 11.427 1.00 97.00 292 LEU A O 1
ATOM 2161 N N . VAL A 1 293 ? -7.024 -0.705 12.780 1.00 96.62 293 VAL A N 1
ATOM 2162 C CA . VAL A 1 293 ? -7.555 -2.053 13.015 1.00 96.62 293 VAL A CA 1
ATOM 2163 C C . VAL A 1 293 ? -9.060 -2.017 12.819 1.00 96.62 293 VAL A C 1
ATOM 2165 O O . VAL A 1 293 ? -9.792 -1.574 13.701 1.00 96.62 293 VAL A O 1
ATOM 2168 N N . ILE A 1 294 ? -9.510 -2.470 11.654 1.00 97.44 294 ILE A N 1
ATOM 2169 C CA . ILE A 1 294 ? -10.927 -2.551 11.278 1.00 97.44 294 ILE A CA 1
ATOM 2170 C C . ILE A 1 294 ? -11.393 -4.006 11.268 1.00 97.44 294 ILE A C 1
ATOM 2172 O O . ILE A 1 294 ? -10.576 -4.922 11.246 1.00 97.44 294 ILE A O 1
ATOM 2176 N N . ARG A 1 295 ? -12.709 -4.236 11.309 1.00 97.50 295 ARG A N 1
ATOM 2177 C CA . ARG A 1 295 ? -13.279 -5.581 11.501 1.00 97.50 295 ARG A CA 1
ATOM 2178 C C . ARG A 1 295 ? -14.362 -5.896 10.490 1.00 97.50 295 ARG A C 1
ATOM 2180 O O . ARG A 1 295 ? -15.240 -5.067 10.258 1.00 97.50 295 ARG A O 1
ATOM 2187 N N . ALA A 1 296 ? -14.351 -7.101 9.942 1.00 97.62 296 ALA A N 1
ATOM 2188 C CA . ALA A 1 296 ? -15.392 -7.613 9.059 1.00 97.62 296 ALA A CA 1
ATOM 2189 C C . ALA A 1 296 ? -15.759 -9.043 9.455 1.00 97.62 296 ALA A C 1
ATOM 2191 O O . ALA A 1 296 ? -14.971 -9.730 10.088 1.00 97.62 296 ALA A O 1
ATOM 2192 N N . ASN A 1 297 ? -16.967 -9.485 9.125 1.00 97.31 297 ASN A N 1
ATOM 2193 C CA . ASN A 1 297 ? -17.346 -10.878 9.319 1.00 97.31 297 ASN A CA 1
ATOM 2194 C C . ASN A 1 297 ? -17.038 -11.684 8.058 1.00 97.31 297 ASN A C 1
ATOM 2196 O O . ASN A 1 297 ? -17.093 -11.154 6.947 1.00 97.31 297 ASN A O 1
ATOM 2200 N N . GLU A 1 298 ? -16.827 -12.983 8.222 1.00 96.12 298 GLU A N 1
ATOM 2201 C CA . GLU A 1 298 ? -16.958 -13.948 7.133 1.00 96.12 298 GLU A CA 1
ATOM 2202 C C . GLU A 1 298 ? -18.255 -13.705 6.340 1.00 96.12 298 GLU A C 1
ATOM 2204 O O . GLU A 1 298 ? -19.354 -13.595 6.899 1.00 96.12 298 GLU A O 1
ATOM 2209 N N . GLY A 1 299 ? -18.127 -13.605 5.018 1.00 95.62 299 GLY A N 1
ATOM 2210 C CA . GLY A 1 299 ? -19.222 -13.302 4.101 1.00 95.62 299 GLY A CA 1
ATOM 2211 C C . GLY A 1 299 ? -19.497 -11.813 3.860 1.00 95.62 299 GLY A C 1
ATOM 2212 O O . GLY A 1 299 ? -20.308 -11.517 2.977 1.00 95.62 299 GLY A O 1
ATOM 2213 N N . ASP A 1 300 ? -18.854 -10.886 4.579 1.00 97.62 300 ASP A N 1
ATOM 2214 C CA . ASP A 1 300 ? -19.018 -9.445 4.354 1.00 97.62 300 ASP A CA 1
ATOM 2215 C C . ASP A 1 300 ? -18.350 -8.991 3.038 1.00 97.62 300 ASP A C 1
ATOM 2217 O O . ASP A 1 300 ? -17.309 -9.490 2.601 1.00 97.62 300 ASP A O 1
ATOM 2221 N N . CYS A 1 301 ? -18.952 -7.981 2.414 1.00 97.56 301 CYS A N 1
ATOM 2222 C CA . CYS A 1 301 ? -18.372 -7.198 1.331 1.00 97.56 301 CYS A CA 1
ATOM 2223 C C . CYS A 1 301 ? -17.856 -5.875 1.900 1.00 97.56 301 CYS A C 1
ATOM 2225 O O . CYS A 1 301 ? -18.643 -5.011 2.295 1.00 97.56 301 CYS A O 1
ATOM 2227 N N . VAL A 1 302 ? -16.539 -5.720 1.960 1.00 97.94 302 VAL A N 1
ATOM 2228 C CA . VAL A 1 302 ? -15.865 -4.572 2.561 1.00 97.94 302 VAL A CA 1
ATOM 2229 C C . VAL A 1 302 ? -15.549 -3.544 1.481 1.00 97.94 302 VAL A C 1
ATOM 2231 O O . VAL A 1 302 ? -14.801 -3.819 0.550 1.00 97.94 302 VAL A O 1
ATOM 2234 N N . SER A 1 303 ? -16.107 -2.344 1.613 1.00 97.31 303 SER A N 1
ATOM 2235 C CA . SER A 1 303 ? -15.858 -1.206 0.729 1.00 97.31 303 SER A CA 1
ATOM 2236 C C . SER A 1 303 ? -15.145 -0.107 1.503 1.00 97.31 303 SER A C 1
ATOM 2238 O O . SER A 1 303 ? -15.672 0.411 2.486 1.00 97.31 303 SER A O 1
ATOM 2240 N N . ILE A 1 304 ? -13.966 0.287 1.044 1.00 97.75 304 ILE A N 1
ATOM 2241 C CA . ILE A 1 304 ? -13.146 1.309 1.686 1.00 97.75 304 ILE A CA 1
ATOM 2242 C C . ILE A 1 304 ? -13.050 2.506 0.754 1.00 97.75 304 ILE A C 1
ATOM 2244 O O . ILE A 1 304 ? -12.488 2.405 -0.335 1.00 97.75 304 ILE A O 1
ATOM 2248 N N . THR A 1 305 ? -13.584 3.645 1.183 1.00 97.94 305 THR A N 1
ATOM 2249 C CA . THR A 1 305 ? -13.256 4.931 0.568 1.00 97.94 305 THR A CA 1
ATOM 2250 C C . THR A 1 305 ? -11.893 5.339 1.096 1.00 97.94 305 THR A C 1
ATOM 2252 O O . THR A 1 305 ? -11.720 5.510 2.301 1.00 97.94 305 THR A O 1
ATOM 2255 N N . PHE A 1 306 ? -10.915 5.427 0.204 1.00 98.06 306 PHE A N 1
ATOM 2256 C CA . PHE A 1 306 ? -9.541 5.720 0.558 1.00 98.06 306 PHE A CA 1
ATOM 2257 C C . PHE A 1 306 ? -9.131 7.113 0.100 1.00 98.06 306 PHE A C 1
ATOM 2259 O O . PHE A 1 306 ? -9.316 7.484 -1.060 1.00 98.06 306 PHE A O 1
ATOM 2266 N N . HIS A 1 307 ? -8.505 7.845 1.014 1.00 98.00 307 HIS A N 1
ATOM 2267 C CA . HIS A 1 307 ? -8.018 9.200 0.819 1.00 98.00 307 HIS A CA 1
ATOM 2268 C C . HIS A 1 307 ? -6.501 9.249 1.014 1.00 98.00 307 HIS A C 1
ATOM 2270 O O . HIS A 1 307 ? -6.018 9.166 2.147 1.00 98.00 307 HIS A O 1
ATOM 2276 N N . ASN A 1 308 ? -5.725 9.459 -0.053 1.00 97.31 308 ASN A N 1
ATOM 2277 C CA . ASN A 1 308 ? -4.303 9.750 0.123 1.00 97.31 308 ASN A CA 1
ATOM 2278 C C . ASN A 1 308 ? -4.139 11.228 0.508 1.00 97.31 308 ASN A C 1
ATOM 2280 O O . ASN A 1 308 ? -4.438 12.135 -0.276 1.00 97.31 308 ASN A O 1
ATOM 2284 N N . ARG A 1 309 ? -3.717 11.477 1.747 1.00 97.75 309 ARG A N 1
ATOM 2285 C CA . ARG A 1 309 ? -3.489 12.802 2.346 1.00 97.75 309 ARG A CA 1
ATOM 2286 C C . ARG A 1 309 ? -2.091 12.896 2.965 1.00 97.75 309 ARG A C 1
ATOM 2288 O O . ARG A 1 309 ? -1.869 13.691 3.880 1.00 97.75 309 ARG A O 1
ATOM 2295 N N . ILE A 1 310 ? -1.157 12.069 2.497 1.00 96.31 310 ILE A N 1
ATOM 2296 C CA . ILE A 1 310 ? 0.249 12.146 2.887 1.00 96.31 310 ILE A CA 1
ATOM 2297 C C . ILE A 1 310 ? 0.874 13.374 2.216 1.00 96.31 310 ILE A C 1
ATOM 2299 O O . ILE A 1 310 ? 0.661 13.641 1.034 1.00 96.31 310 ILE A O 1
ATOM 2303 N N . ASN A 1 311 ? 1.634 14.147 2.991 1.00 91.44 311 ASN A N 1
ATOM 2304 C CA . ASN A 1 311 ? 2.259 15.399 2.565 1.00 91.44 311 ASN A CA 1
ATOM 2305 C C . ASN A 1 311 ? 3.559 15.153 1.777 1.00 91.44 311 ASN A C 1
ATOM 2307 O O . ASN A 1 311 ? 4.602 15.733 2.082 1.00 91.44 311 ASN A O 1
ATOM 2311 N N . ASP A 1 312 ? 3.500 14.289 0.770 1.00 88.31 312 ASP A N 1
ATOM 2312 C CA . ASP A 1 312 ? 4.571 14.038 -0.190 1.00 88.31 312 ASP A CA 1
ATOM 2313 C C . ASP A 1 312 ? 4.006 13.960 -1.623 1.00 88.31 312 ASP A C 1
ATOM 2315 O O . ASP A 1 312 ? 2.829 14.243 -1.864 1.00 88.31 312 ASP A O 1
ATOM 2319 N N . SER A 1 313 ? 4.859 13.648 -2.601 1.00 87.88 313 SER A N 1
ATOM 2320 C CA . SER A 1 313 ? 4.455 13.459 -4.000 1.00 87.88 313 SER A CA 1
ATOM 2321 C C . SER A 1 313 ? 4.191 11.997 -4.370 1.00 87.88 313 SER A C 1
ATOM 2323 O O . SER A 1 313 ? 4.083 11.698 -5.559 1.00 87.88 313 SER A O 1
ATOM 2325 N N . ASN A 1 314 ? 4.155 11.088 -3.397 1.00 89.00 314 ASN A N 1
ATOM 2326 C CA . ASN A 1 314 ? 4.062 9.659 -3.655 1.00 89.00 314 ASN A CA 1
ATOM 2327 C C . ASN A 1 314 ? 2.601 9.219 -3.783 1.00 89.00 314 ASN A C 1
ATOM 2329 O O . ASN A 1 314 ? 1.672 9.819 -3.229 1.00 89.00 314 ASN A O 1
ATOM 2333 N N . SER A 1 315 ? 2.413 8.145 -4.539 1.00 91.81 315 SER A N 1
ATOM 2334 C CA . SER A 1 315 ? 1.158 7.415 -4.582 1.00 91.81 315 SER A CA 1
ATOM 2335 C C . SER A 1 315 ? 1.200 6.282 -3.567 1.00 91.81 315 SER A C 1
ATOM 2337 O O . SER A 1 315 ? 2.183 5.548 -3.481 1.00 91.81 315 SER A O 1
ATOM 2339 N N . TYR A 1 316 ? 0.115 6.126 -2.822 1.00 93.94 316 TYR A N 1
ATOM 2340 C CA . TYR A 1 316 ? -0.064 5.022 -1.891 1.00 93.94 316 TYR A CA 1
ATOM 2341 C C . TYR A 1 316 ? -1.421 4.404 -2.149 1.00 93.94 316 TYR A C 1
ATOM 2343 O O . TYR A 1 316 ? -2.385 5.126 -2.412 1.00 93.94 316 TYR A O 1
ATOM 2351 N N . GLY A 1 317 ? -1.508 3.084 -2.082 1.00 94.00 317 GLY A N 1
ATOM 2352 C CA . GLY A 1 317 ? -2.795 2.414 -2.086 1.00 94.00 317 GLY A CA 1
ATOM 2353 C C . GLY A 1 317 ? -3.129 1.782 -0.751 1.00 94.00 317 GLY A C 1
ATOM 2354 O O . GLY A 1 317 ? -2.648 2.206 0.301 1.00 94.00 317 GLY A O 1
ATOM 2355 N N . MET A 1 318 ? -3.990 0.779 -0.808 1.00 93.38 318 MET A N 1
ATOM 2356 C CA . MET A 1 318 ? -4.356 -0.058 0.319 1.00 93.38 318 MET A CA 1
ATOM 2357 C C . MET A 1 318 ? -4.554 -1.471 -0.198 1.00 93.38 318 MET A C 1
ATOM 2359 O O . MET A 1 318 ? -5.444 -1.686 -1.014 1.00 93.38 318 MET A O 1
ATOM 2363 N N . HIS A 1 319 ? -3.727 -2.387 0.287 1.00 94.62 319 HIS A N 1
ATOM 2364 C CA . HIS A 1 319 ? -3.769 -3.822 0.046 1.00 94.62 319 HIS A CA 1
ATOM 2365 C C . HIS A 1 319 ? -4.139 -4.535 1.344 1.00 94.62 319 HIS A C 1
ATOM 2367 O O . HIS A 1 319 ? -3.681 -4.106 2.404 1.00 94.62 319 HIS A O 1
ATOM 2373 N N . ILE A 1 320 ? -4.928 -5.609 1.272 1.00 96.06 320 ILE A N 1
ATOM 2374 C CA . ILE A 1 320 ? -5.226 -6.472 2.421 1.00 96.06 320 ILE A CA 1
ATOM 2375 C C . ILE A 1 320 ? -4.898 -7.917 2.052 1.00 96.06 320 ILE A C 1
ATOM 2377 O O . ILE A 1 320 ? -5.540 -8.508 1.180 1.00 96.06 320 ILE A O 1
ATOM 2381 N N . ASP A 1 321 ? -3.908 -8.479 2.742 1.00 94.62 321 ASP A N 1
ATOM 2382 C CA . ASP A 1 321 ? -3.394 -9.818 2.473 1.00 94.62 321 ASP A CA 1
ATOM 2383 C C . ASP A 1 321 ? -4.475 -10.887 2.677 1.00 94.62 321 ASP A C 1
ATOM 2385 O O . ASP A 1 321 ? -5.215 -10.864 3.654 1.00 94.62 321 ASP A O 1
ATOM 2389 N N . GLY A 1 322 ? -4.557 -11.871 1.780 1.00 92.81 322 GLY A N 1
ATOM 2390 C CA . GLY A 1 322 ? -5.409 -13.058 1.949 1.00 92.81 322 GLY A CA 1
ATOM 2391 C C . GLY A 1 322 ? -6.908 -12.871 1.679 1.00 92.81 322 GLY A C 1
ATOM 2392 O O . GLY A 1 322 ? -7.638 -13.860 1.702 1.00 92.81 322 GLY A O 1
ATOM 2393 N N . LEU A 1 323 ? -7.379 -11.656 1.379 1.00 94.75 323 LEU A N 1
ATOM 2394 C CA . LEU A 1 323 ? -8.776 -11.412 0.998 1.00 94.75 323 LEU A CA 1
ATOM 2395 C C . LEU A 1 323 ? -8.979 -11.437 -0.521 1.00 94.75 323 LEU A C 1
ATOM 2397 O O . LEU A 1 323 ? -8.050 -11.239 -1.303 1.00 94.75 323 LEU A O 1
ATOM 2401 N N . ALA A 1 324 ? -10.220 -11.666 -0.958 1.00 94.12 324 ALA A N 1
ATOM 2402 C CA . ALA A 1 324 ? -10.559 -11.693 -2.376 1.00 94.12 324 ALA A CA 1
ATOM 2403 C C . ALA A 1 324 ? -10.826 -10.274 -2.902 1.00 94.12 324 ALA A C 1
ATOM 2405 O O . ALA A 1 324 ? -11.694 -9.566 -2.397 1.00 94.12 324 ALA A O 1
ATOM 2406 N N . TYR A 1 325 ? -10.124 -9.873 -3.958 1.00 93.69 325 TYR A N 1
ATOM 2407 C CA . TYR A 1 325 ? -10.282 -8.570 -4.606 1.00 93.69 325 TYR A CA 1
ATOM 2408 C C . TYR A 1 325 ? -10.112 -8.692 -6.126 1.00 93.69 325 TYR A C 1
ATOM 2410 O O . TYR A 1 325 ? -9.719 -9.738 -6.648 1.00 93.69 325 TYR A O 1
ATOM 2418 N N . MET A 1 326 ? -10.430 -7.623 -6.855 1.00 90.94 326 MET A N 1
ATOM 2419 C CA . MET A 1 326 ? -10.121 -7.505 -8.285 1.00 90.94 326 MET A CA 1
ATOM 2420 C C . MET A 1 326 ? -9.041 -6.455 -8.513 1.00 90.94 326 MET A C 1
ATOM 2422 O O . MET A 1 326 ? -8.836 -5.602 -7.662 1.00 90.94 326 MET A O 1
ATOM 2426 N N . ALA A 1 327 ? -8.380 -6.480 -9.673 1.00 88.00 327 ALA A N 1
ATOM 2427 C CA . ALA A 1 327 ? -7.175 -5.685 -9.932 1.00 88.00 327 ALA A CA 1
ATOM 2428 C C . ALA A 1 327 ? -7.296 -4.180 -9.615 1.00 88.00 327 ALA A C 1
ATOM 2430 O O . ALA A 1 327 ? -6.325 -3.581 -9.167 1.00 88.00 327 ALA A O 1
ATOM 2431 N N . GLY A 1 328 ? -8.479 -3.577 -9.786 1.00 89.00 328 GLY A N 1
ATOM 2432 C CA . GLY A 1 328 ? -8.715 -2.173 -9.431 1.00 89.00 328 GLY A CA 1
ATOM 2433 C C . GLY A 1 328 ? -8.699 -1.870 -7.929 1.00 89.00 328 GLY A C 1
ATOM 2434 O O . GLY A 1 328 ? -8.685 -0.707 -7.551 1.00 89.00 328 GLY A O 1
ATOM 2435 N N . SER A 1 329 ? -8.677 -2.905 -7.087 1.00 92.12 329 SER A N 1
ATOM 2436 C CA . SER A 1 329 ? -8.618 -2.819 -5.630 1.00 92.12 329 SER A CA 1
ATOM 2437 C C . SER A 1 329 ? -7.312 -3.378 -5.037 1.00 92.12 329 SER A C 1
ATOM 2439 O O . SER A 1 329 ? -7.291 -3.714 -3.860 1.00 92.12 329 SER A O 1
ATOM 2441 N N . SER A 1 330 ? -6.237 -3.518 -5.821 1.00 88.38 330 SER A N 1
ATOM 2442 C CA . SER A 1 330 ? -4.976 -4.087 -5.313 1.00 88.38 330 SER A CA 1
ATOM 2443 C C . SER A 1 330 ? -4.188 -3.128 -4.411 1.00 88.38 330 SER A C 1
ATOM 2445 O O . SER A 1 330 ? -3.450 -3.561 -3.532 1.00 88.38 330 SER A O 1
ATOM 2447 N N . GLY A 1 331 ? -4.329 -1.818 -4.617 1.00 87.56 331 GLY A N 1
ATOM 2448 C CA . GLY A 1 331 ? -3.547 -0.794 -3.920 1.00 87.56 331 GLY A CA 1
ATOM 2449 C C . GLY A 1 331 ? -2.158 -0.548 -4.515 1.00 87.56 331 GLY A C 1
ATOM 2450 O O . GLY A 1 331 ? -1.368 0.198 -3.941 1.00 87.56 331 GLY A O 1
ATOM 2451 N N . ASP A 1 332 ? -1.855 -1.162 -5.654 1.00 82.50 332 ASP A N 1
ATOM 2452 C CA . ASP A 1 332 ? -0.597 -1.053 -6.386 1.00 82.50 332 ASP A CA 1
ATOM 2453 C C . ASP A 1 332 ? -0.778 -1.419 -7.873 1.00 82.50 332 ASP A C 1
ATOM 2455 O O . ASP A 1 332 ? -1.900 -1.599 -8.368 1.00 82.50 332 ASP A O 1
ATOM 2459 N N . ALA A 1 333 ? 0.337 -1.501 -8.603 1.00 79.12 333 ALA A N 1
ATOM 2460 C CA . ALA A 1 333 ? 0.387 -2.031 -9.959 1.00 79.12 333 ALA A CA 1
ATOM 2461 C C . ALA A 1 333 ? 0.687 -3.537 -9.939 1.00 79.12 333 ALA A C 1
ATOM 2463 O O . ALA A 1 333 ? 1.812 -3.950 -9.670 1.00 79.12 333 ALA A O 1
ATOM 2464 N N . VAL A 1 334 ? -0.309 -4.360 -10.283 1.00 65.56 334 VAL A N 1
ATOM 2465 C CA . VAL A 1 334 ? -0.139 -5.816 -10.417 1.00 65.56 334 VAL A CA 1
ATOM 2466 C C . VAL A 1 334 ? -0.002 -6.197 -11.885 1.00 65.56 334 VAL A C 1
ATOM 2468 O O . VAL A 1 334 ? -0.993 -6.234 -12.623 1.00 65.56 334 VAL A O 1
ATOM 2471 N N . GLY A 1 335 ? 1.218 -6.528 -12.309 1.00 71.00 335 GLY A N 1
ATOM 2472 C CA . GLY A 1 335 ? 1.515 -6.917 -13.688 1.00 71.00 335 GLY A CA 1
ATOM 2473 C C . GLY A 1 335 ? 1.074 -5.848 -14.697 1.00 71.00 335 GLY A C 1
ATOM 2474 O O . GLY A 1 335 ? 1.359 -4.671 -14.530 1.00 71.00 335 GLY A O 1
ATOM 2475 N N . ASN A 1 336 ? 0.329 -6.250 -15.734 1.00 71.88 336 ASN A N 1
ATOM 2476 C CA . ASN A 1 336 ? -0.156 -5.342 -16.788 1.00 71.88 336 ASN A CA 1
ATOM 2477 C C . ASN A 1 336 ? -1.489 -4.638 -16.461 1.00 71.88 336 ASN A C 1
ATOM 2479 O O . ASN A 1 336 ? -2.087 -4.021 -17.348 1.00 71.88 336 ASN A O 1
ATOM 2483 N N . ASN A 1 337 ? -2.009 -4.775 -15.240 1.00 68.94 337 ASN A N 1
ATOM 2484 C CA . ASN A 1 337 ? -3.228 -4.074 -14.848 1.00 68.94 337 ASN A CA 1
ATOM 2485 C C . ASN A 1 337 ? -2.945 -2.579 -14.647 1.00 68.94 337 ASN A C 1
ATOM 2487 O O . ASN A 1 337 ? -1.813 -2.175 -14.386 1.00 68.94 337 ASN A O 1
ATOM 2491 N N . ALA A 1 338 ? -3.981 -1.745 -14.760 1.00 80.62 338 ALA A N 1
ATOM 2492 C CA . ALA A 1 338 ? -3.856 -0.343 -14.377 1.00 80.62 338 ALA A CA 1
ATOM 2493 C C . ALA A 1 338 ? -3.446 -0.254 -12.897 1.00 80.62 338 ALA A C 1
ATOM 2495 O O . ALA A 1 338 ? -4.021 -0.953 -12.062 1.00 80.62 338 ALA A O 1
ATOM 2496 N N . ALA A 1 339 ? -2.455 0.587 -12.599 1.00 84.69 339 ALA A N 1
ATOM 2497 C CA . ALA A 1 339 ? -1.982 0.808 -11.239 1.00 84.69 339 ALA A CA 1
ATOM 2498 C C . ALA A 1 339 ? -3.121 1.353 -10.385 1.00 84.69 339 ALA A C 1
ATOM 2500 O O . ALA A 1 339 ? -3.727 2.334 -10.794 1.00 84.69 339 ALA A O 1
ATOM 2501 N N . SER A 1 340 ? -3.417 0.697 -9.262 1.00 89.19 340 SER A N 1
ATOM 2502 C CA . SER A 1 340 ? -4.530 1.017 -8.356 1.00 89.19 340 SER A CA 1
ATOM 2503 C C . SER A 1 340 ? -4.120 1.828 -7.129 1.00 89.19 340 SER A C 1
ATOM 2505 O O . SER A 1 340 ? -4.939 2.058 -6.248 1.00 89.19 340 SER A O 1
ATOM 2507 N N . ASP A 1 341 ? -2.873 2.291 -7.085 1.00 91.38 341 ASP A N 1
ATOM 2508 C CA . ASP A 1 341 ? -2.388 3.255 -6.109 1.00 91.38 341 ASP A CA 1
ATOM 2509 C C . ASP A 1 341 ? -3.008 4.646 -6.328 1.00 91.38 341 ASP A C 1
ATOM 2511 O O . ASP A 1 341 ? -3.458 5.014 -7.416 1.00 91.38 341 ASP A O 1
ATOM 2515 N N . VAL A 1 342 ? -3.054 5.449 -5.266 1.00 92.19 342 VAL A N 1
ATOM 2516 C CA . VAL A 1 342 ? -3.734 6.748 -5.286 1.00 92.19 342 VAL A CA 1
ATOM 2517 C C . VAL A 1 342 ? -2.722 7.856 -5.096 1.00 92.19 342 VAL A C 1
ATOM 2519 O O . VAL A 1 342 ? -2.032 7.910 -4.079 1.00 92.19 342 VAL A O 1
ATOM 2522 N N . ALA A 1 343 ? -2.656 8.770 -6.061 1.00 91.69 343 ALA A N 1
ATOM 2523 C CA . ALA A 1 343 ? -1.789 9.940 -5.985 1.00 91.69 343 ALA A CA 1
ATOM 2524 C C . ALA A 1 343 ? -2.121 10.834 -4.777 1.00 91.69 343 ALA A C 1
ATOM 2526 O O . ALA A 1 343 ? -3.264 10.897 -4.320 1.00 91.69 343 ALA A O 1
ATOM 2527 N N . SER A 1 344 ? -1.125 11.569 -4.283 1.00 93.00 344 SER A N 1
ATOM 2528 C CA . SER A 1 344 ? -1.311 12.515 -3.178 1.00 93.00 344 SER A CA 1
ATOM 2529 C C . SER A 1 344 ? -2.453 13.509 -3.445 1.00 93.00 344 SER A C 1
ATOM 2531 O O . SER A 1 344 ? -2.575 14.090 -4.529 1.00 93.00 344 SER A O 1
ATOM 2533 N N . GLY A 1 345 ? -3.331 13.677 -2.453 1.00 94.12 345 GLY A N 1
ATOM 2534 C CA . GLY A 1 345 ? -4.519 14.529 -2.528 1.00 94.12 345 GLY A CA 1
ATOM 2535 C C . GLY A 1 345 ? -5.681 13.949 -3.342 1.00 94.12 345 GLY A C 1
ATOM 2536 O O . GLY A 1 345 ? -6.665 14.658 -3.560 1.00 94.12 345 GLY A O 1
ATOM 2537 N N . LYS A 1 346 ? -5.580 12.699 -3.807 1.00 94.62 346 LYS A N 1
ATOM 2538 C CA . LYS A 1 346 ? -6.631 11.997 -4.555 1.00 94.62 346 LYS A CA 1
ATOM 2539 C C . LYS A 1 346 ? -7.292 10.909 -3.718 1.00 94.62 346 LYS A C 1
ATOM 2541 O O . LYS A 1 346 ? -6.851 10.597 -2.607 1.00 94.62 346 LYS A O 1
ATOM 2546 N N . ASP A 1 347 ? -8.367 10.372 -4.285 1.00 95.00 347 ASP A N 1
ATOM 2547 C CA . ASP A 1 347 ? -9.273 9.422 -3.653 1.00 95.00 347 ASP A CA 1
ATOM 2548 C C . ASP A 1 347 ? -9.517 8.226 -4.575 1.00 95.00 347 ASP A C 1
ATOM 2550 O O . ASP A 1 347 ? -9.531 8.380 -5.799 1.00 95.00 347 ASP A O 1
ATOM 2554 N N . ALA A 1 348 ? -9.757 7.057 -3.986 1.00 94.62 348 ALA A N 1
ATOM 2555 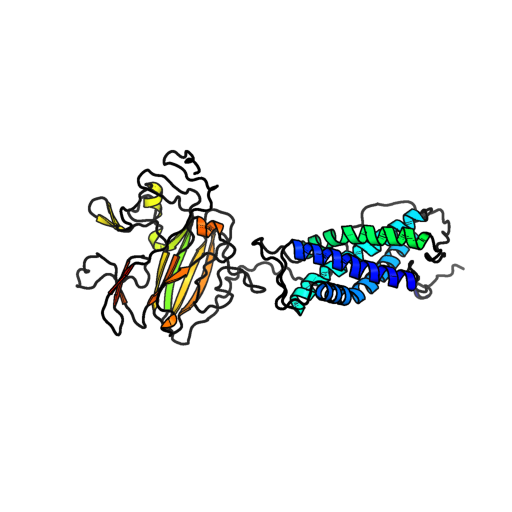C CA . ALA A 1 348 ? -10.245 5.874 -4.689 1.00 94.62 348 ALA A CA 1
ATOM 2556 C C . ALA A 1 348 ? -11.153 5.038 -3.782 1.00 94.62 348 ALA A C 1
ATOM 2558 O O . ALA A 1 348 ? -11.295 5.307 -2.589 1.00 94.62 348 ALA A O 1
ATOM 2559 N N . THR A 1 349 ? -11.768 4.007 -4.352 1.00 95.88 349 THR A N 1
ATOM 2560 C CA . THR A 1 349 ? -12.516 3.004 -3.596 1.00 95.88 349 THR A CA 1
ATOM 2561 C C . THR A 1 349 ? -11.825 1.661 -3.755 1.00 95.88 349 THR A C 1
ATOM 2563 O O . THR A 1 349 ? -11.498 1.286 -4.874 1.00 95.88 349 THR A O 1
ATOM 2566 N N . TYR A 1 350 ? -11.642 0.941 -2.653 1.00 96.25 350 TYR A N 1
ATOM 2567 C CA . TYR A 1 350 ? -11.193 -0.449 -2.643 1.00 96.25 350 TYR A CA 1
ATOM 2568 C C . TYR A 1 350 ? -12.338 -1.350 -2.209 1.00 96.25 350 TYR A C 1
ATOM 2570 O O . TYR A 1 350 ? -13.039 -1.034 -1.247 1.00 96.25 350 TYR A O 1
ATOM 2578 N N . VAL A 1 351 ? -12.528 -2.472 -2.899 1.00 96.88 351 VAL A N 1
ATOM 2579 C CA . VAL A 1 351 ? -13.545 -3.465 -2.553 1.00 96.88 351 VAL A CA 1
ATOM 2580 C C . VAL A 1 351 ? -12.887 -4.819 -2.328 1.00 96.88 351 VAL A C 1
ATOM 2582 O O . VAL A 1 351 ? -12.236 -5.366 -3.218 1.00 96.88 351 VAL A O 1
ATOM 2585 N N . TYR A 1 352 ? -13.117 -5.366 -1.139 1.00 97.56 352 TYR A N 1
ATOM 2586 C CA . TYR A 1 352 ? -12.649 -6.671 -0.699 1.00 97.56 352 TYR A CA 1
ATOM 2587 C C . TYR A 1 352 ? -13.843 -7.540 -0.333 1.00 97.56 352 TYR A C 1
ATOM 2589 O O . TYR A 1 352 ? -14.761 -7.107 0.361 1.00 97.56 352 TYR A O 1
ATOM 2597 N N . TYR A 1 353 ? -13.831 -8.786 -0.778 1.00 97.94 353 TYR A N 1
ATOM 2598 C CA . TYR A 1 353 ? -14.750 -9.802 -0.299 1.00 97.94 353 TYR A CA 1
ATOM 2599 C C . TYR A 1 353 ? -14.047 -10.640 0.763 1.00 97.94 353 TYR A C 1
ATOM 2601 O O . TYR A 1 353 ? -12.904 -11.056 0.565 1.00 97.94 353 TYR A O 1
ATOM 2609 N N . VAL A 1 354 ? -14.744 -10.895 1.869 1.00 97.69 354 VAL A N 1
ATOM 2610 C CA . VAL A 1 354 ? -14.354 -11.894 2.862 1.00 97.69 354 VAL A CA 1
ATOM 2611 C C . VAL A 1 354 ? -15.158 -13.159 2.551 1.00 97.69 354 VAL A C 1
ATOM 2613 O O . VAL A 1 354 ? -16.353 -13.202 2.854 1.00 97.69 354 VAL A O 1
ATOM 2616 N N . PRO A 1 355 ? -14.574 -14.176 1.887 1.00 93.94 355 PRO A N 1
ATOM 2617 C CA . PRO A 1 355 ? -15.243 -15.451 1.683 1.00 93.94 355 PRO A CA 1
ATOM 2618 C C . PRO A 1 355 ? -15.792 -16.030 2.985 1.00 93.94 355 PRO A C 1
ATOM 2620 O O . PRO A 1 355 ? -15.276 -15.781 4.070 1.00 93.94 355 PRO A O 1
ATOM 2623 N N . ASN A 1 356 ? -16.859 -16.814 2.864 1.00 92.12 356 ASN A N 1
ATOM 2624 C CA . ASN A 1 356 ? -17.415 -17.554 3.989 1.00 92.12 356 ASN A CA 1
ATOM 2625 C C . ASN A 1 356 ? -16.565 -18.815 4.224 1.00 92.12 356 ASN A C 1
ATOM 2627 O O . ASN A 1 356 ? -16.953 -19.918 3.830 1.00 92.12 356 ASN A O 1
ATOM 2631 N N . ASP A 1 357 ? -15.357 -18.592 4.737 1.00 92.44 357 ASP A N 1
ATOM 2632 C CA . ASP A 1 357 ? -14.307 -19.581 4.949 1.00 92.44 357 ASP A CA 1
ATOM 2633 C C . ASP A 1 357 ? -13.694 -19.384 6.349 1.00 92.44 357 ASP A C 1
ATOM 2635 O O . ASP A 1 357 ? -13.029 -18.370 6.570 1.00 92.44 357 ASP A O 1
ATOM 2639 N N . PRO A 1 358 ? -13.895 -20.335 7.282 1.00 89.62 358 PRO A N 1
ATOM 2640 C CA . PRO A 1 358 ? -13.344 -20.257 8.634 1.00 89.62 358 PRO A CA 1
ATOM 2641 C C . PRO A 1 358 ? -11.815 -20.178 8.699 1.00 89.62 358 PRO A C 1
ATOM 2643 O O . PRO A 1 358 ? -11.273 -19.717 9.700 1.00 89.62 358 PRO A O 1
ATOM 2646 N N . ASP A 1 359 ? -11.101 -20.609 7.653 1.00 93.75 359 ASP A N 1
ATOM 2647 C CA . ASP A 1 359 ? -9.636 -20.508 7.610 1.00 93.75 359 ASP A CA 1
ATOM 2648 C C . ASP A 1 359 ? -9.153 -19.052 7.436 1.00 93.75 359 ASP A C 1
ATOM 2650 O O . ASP A 1 359 ? -7.959 -18.777 7.575 1.00 93.75 359 ASP A O 1
ATOM 2654 N N . LEU A 1 360 ? -10.070 -18.120 7.148 1.00 93.94 360 LEU A N 1
ATOM 2655 C CA . LEU A 1 360 ? -9.802 -16.685 7.092 1.00 93.94 360 LEU A CA 1
ATOM 2656 C C . LEU A 1 360 ? -10.034 -15.977 8.434 1.00 93.94 360 LEU A C 1
ATOM 2658 O O . LEU A 1 360 ? -9.784 -14.785 8.504 1.00 93.94 360 LEU A O 1
ATOM 2662 N N . GLU A 1 361 ? -10.504 -16.643 9.497 1.00 95.06 361 GLU A N 1
ATOM 2663 C CA . GLU A 1 361 ? -10.664 -15.993 10.808 1.00 95.06 361 GLU A CA 1
ATOM 2664 C C . GLU A 1 361 ? -9.315 -15.451 11.329 1.00 95.06 361 GLU A C 1
ATOM 2666 O O . GLU A 1 361 ? -8.301 -16.157 11.358 1.00 95.06 361 GLU A O 1
ATOM 2671 N N . GLY A 1 362 ? -9.305 -14.197 11.792 1.00 95.38 362 GLY A N 1
ATOM 2672 C CA . GLY A 1 362 ? -8.132 -13.544 12.374 1.00 95.38 362 GLY A CA 1
ATOM 2673 C C . GLY A 1 362 ? -7.629 -12.324 11.600 1.00 95.38 362 GLY A C 1
ATOM 2674 O O . GLY A 1 362 ? -8.349 -11.690 10.832 1.00 95.38 362 GLY A O 1
ATOM 2675 N N . ALA A 1 363 ? -6.388 -11.919 11.882 1.00 97.06 363 ALA A N 1
ATOM 2676 C CA . ALA A 1 363 ? -5.828 -10.660 11.394 1.00 97.06 363 ALA A CA 1
ATOM 2677 C C . ALA A 1 363 ? -5.205 -10.793 9.996 1.00 97.06 363 ALA A C 1
ATOM 2679 O O . ALA A 1 363 ? -4.234 -11.525 9.802 1.00 97.06 363 ALA A O 1
ATOM 2680 N N . HIS A 1 364 ? -5.703 -9.988 9.061 1.00 97.62 364 HIS A N 1
ATOM 2681 C CA . HIS A 1 364 ? -5.154 -9.802 7.724 1.00 97.62 364 HIS A CA 1
ATOM 2682 C C . HIS A 1 364 ? -4.383 -8.491 7.654 1.00 97.62 364 HIS A C 1
ATOM 2684 O O . HIS A 1 364 ? -4.919 -7.427 7.971 1.00 97.62 364 HIS A O 1
ATOM 2690 N N . HIS A 1 365 ? -3.120 -8.564 7.253 1.00 96.00 365 HIS A N 1
ATOM 2691 C CA . HIS A 1 365 ? -2.232 -7.411 7.214 1.00 96.00 365 HIS A CA 1
ATOM 2692 C C . HIS A 1 365 ? -2.640 -6.432 6.105 1.00 96.00 365 HIS A C 1
ATOM 2694 O O . HIS A 1 365 ? -2.915 -6.827 4.973 1.00 96.00 365 HIS A O 1
ATOM 2700 N N . LEU A 1 366 ? -2.697 -5.146 6.458 1.00 96.44 366 LEU A N 1
ATOM 2701 C CA . LEU A 1 366 ? -3.037 -4.045 5.564 1.00 96.44 366 LEU A CA 1
ATOM 2702 C C . LEU A 1 366 ? -1.798 -3.184 5.318 1.00 96.44 366 LEU A C 1
ATOM 2704 O O . LEU A 1 366 ? -1.174 -2.729 6.277 1.00 96.44 366 LEU A O 1
ATOM 2708 N N . HIS A 1 367 ? -1.465 -2.919 4.054 1.00 95.38 367 HIS A N 1
ATOM 2709 C CA . HIS A 1 367 ? -0.268 -2.155 3.677 1.00 95.38 367 HIS A CA 1
ATOM 2710 C C . HIS A 1 367 ? -0.452 -1.368 2.356 1.00 95.38 367 HIS A C 1
ATOM 2712 O O . HIS A 1 367 ? -1.381 -1.641 1.598 1.00 95.38 367 HIS A O 1
ATOM 2718 N N . PRO A 1 368 ? 0.424 -0.398 2.026 1.00 93.56 368 PRO A N 1
ATOM 2719 C CA . PRO A 1 368 ? 0.317 0.473 0.841 1.00 93.56 368 PRO A CA 1
ATOM 2720 C C . PRO A 1 368 ? 0.685 -0.176 -0.499 1.00 93.56 368 PRO A C 1
ATOM 2722 O O . PRO A 1 368 ? 1.016 0.533 -1.450 1.00 93.56 368 PRO A O 1
ATOM 2725 N N . GLY A 1 369 ? 0.685 -1.506 -0.572 1.00 84.88 369 GLY A N 1
ATOM 2726 C CA . GLY A 1 369 ? 1.257 -2.269 -1.679 1.00 84.88 369 GLY A CA 1
ATOM 2727 C C . GLY A 1 369 ? 2.739 -2.650 -1.471 1.00 84.88 369 GLY A C 1
ATOM 2728 O O . GLY A 1 369 ? 3.438 -2.039 -0.657 1.00 84.88 369 GLY A O 1
ATOM 2729 N N . PRO A 1 370 ? 3.235 -3.678 -2.180 1.00 70.50 370 PRO A N 1
ATOM 2730 C CA . PRO A 1 370 ? 4.573 -4.260 -2.032 1.00 70.50 370 PRO A CA 1
ATOM 2731 C C . PRO A 1 370 ? 5.722 -3.291 -2.359 1.00 70.50 370 PRO A C 1
ATOM 2733 O O . PRO A 1 370 ? 6.808 -3.421 -1.796 1.00 70.50 370 PRO A O 1
ATOM 2736 N N . GLY A 1 371 ? 5.495 -2.289 -3.217 1.00 77.44 371 GLY A N 1
ATOM 2737 C CA . GLY A 1 371 ? 6.503 -1.281 -3.582 1.00 77.44 371 GLY A CA 1
ATOM 2738 C C . GLY A 1 371 ? 6.781 -0.222 -2.506 1.00 77.44 371 GLY A C 1
ATOM 2739 O O . GLY A 1 371 ? 7.731 0.545 -2.624 1.00 77.44 371 GLY A O 1
ATOM 2740 N N . ASN A 1 372 ? 5.986 -0.178 -1.433 1.00 86.56 372 ASN A N 1
ATOM 2741 C CA . ASN A 1 372 ? 5.970 0.917 -0.459 1.00 86.56 372 ASN A CA 1
ATOM 2742 C C . ASN A 1 372 ? 6.529 0.507 0.917 1.00 86.56 372 ASN A C 1
ATOM 2744 O O . ASN A 1 372 ? 6.026 0.908 1.974 1.00 86.56 372 ASN A O 1
ATOM 2748 N N . ARG A 1 373 ? 7.609 -0.288 0.918 1.00 86.25 373 ARG A N 1
ATOM 2749 C CA . ARG A 1 373 ? 8.243 -0.796 2.149 1.00 86.25 373 ARG A CA 1
ATOM 2750 C C . ARG A 1 373 ? 8.703 0.320 3.089 1.00 86.25 373 ARG A C 1
ATOM 2752 O O . ARG A 1 373 ? 8.526 0.200 4.294 1.00 86.25 373 ARG A O 1
ATOM 2759 N N . VAL A 1 374 ? 9.245 1.414 2.551 1.00 88.44 374 VAL A N 1
ATOM 2760 C CA . VAL A 1 374 ? 9.699 2.561 3.361 1.00 88.44 374 VAL A CA 1
ATOM 2761 C C . VAL A 1 374 ? 8.530 3.199 4.119 1.00 88.44 374 VAL A C 1
ATOM 2763 O O . VAL A 1 374 ? 8.643 3.451 5.313 1.00 88.44 374 VAL A O 1
ATOM 2766 N N . ALA A 1 375 ? 7.378 3.391 3.472 1.00 91.88 375 ALA A N 1
ATOM 2767 C CA . ALA A 1 375 ? 6.191 3.921 4.144 1.00 91.88 375 ALA A CA 1
ATOM 2768 C C . ALA A 1 375 ? 5.657 2.959 5.218 1.00 91.88 375 ALA A C 1
ATOM 2770 O O . ALA A 1 375 ? 5.268 3.399 6.296 1.00 91.88 375 ALA A O 1
ATOM 2771 N N . THR A 1 376 ? 5.709 1.648 4.959 1.00 93.31 376 THR A N 1
ATOM 2772 C CA . THR A 1 376 ? 5.363 0.613 5.953 1.00 93.31 376 THR A CA 1
ATOM 2773 C C . THR A 1 376 ? 6.273 0.710 7.182 1.00 93.31 376 THR A C 1
ATOM 2775 O O . THR A 1 376 ? 5.792 0.743 8.312 1.00 93.31 376 THR A O 1
ATOM 2778 N N . SER A 1 377 ? 7.586 0.841 6.971 1.00 91.75 377 SER A N 1
ATOM 2779 C CA . SER A 1 377 ? 8.572 1.062 8.035 1.00 91.75 377 SER A CA 1
ATOM 2780 C C . SER A 1 377 ? 8.296 2.323 8.861 1.00 91.75 377 SER A C 1
ATOM 2782 O O . SER A 1 377 ? 8.560 2.324 10.058 1.00 91.75 377 SER A O 1
ATOM 2784 N N . HIS A 1 378 ? 7.714 3.363 8.261 1.00 92.94 378 HIS A N 1
ATOM 2785 C CA . HIS A 1 378 ? 7.319 4.602 8.940 1.00 92.94 378 HIS A CA 1
ATOM 2786 C C . HIS A 1 378 ? 5.868 4.608 9.463 1.00 92.94 378 HIS A C 1
ATOM 2788 O O . HIS A 1 378 ? 5.369 5.661 9.854 1.00 92.94 378 HIS A O 1
ATOM 2794 N N . GLY A 1 379 ? 5.182 3.460 9.502 1.00 94.31 379 GLY A N 1
ATOM 2795 C CA . GLY A 1 379 ? 3.879 3.331 10.169 1.00 94.31 379 GLY A CA 1
ATOM 2796 C C . GLY A 1 379 ? 2.665 3.138 9.257 1.00 94.31 379 GLY A C 1
ATOM 2797 O O . GLY A 1 379 ? 1.555 2.963 9.763 1.00 94.31 379 GLY A O 1
ATOM 2798 N N . LEU A 1 380 ? 2.830 3.149 7.927 1.00 96.44 380 LEU A N 1
ATOM 2799 C CA . LEU A 1 380 ? 1.716 2.981 6.989 1.00 96.44 380 LEU A CA 1
ATOM 2800 C C . LEU A 1 380 ? 1.324 1.502 6.875 1.00 96.44 380 LEU A C 1
ATOM 2802 O O . LEU A 1 380 ? 1.573 0.858 5.863 1.00 96.44 380 LEU A O 1
ATOM 2806 N N . PHE A 1 381 ? 0.738 0.953 7.934 1.00 96.56 381 PHE A N 1
ATOM 2807 C CA . PHE A 1 381 ? 0.198 -0.403 7.980 1.00 96.56 381 PHE A CA 1
ATOM 2808 C C . PHE A 1 381 ? -1.008 -0.480 8.923 1.00 96.56 381 PHE A C 1
ATOM 2810 O O . PHE A 1 381 ? -1.319 0.453 9.669 1.00 96.56 381 PHE A O 1
ATOM 2817 N N . GLY A 1 382 ? -1.700 -1.610 8.886 1.00 97.31 382 GLY A N 1
ATOM 2818 C CA . GLY A 1 382 ? -2.819 -1.906 9.766 1.00 97.31 382 GLY A CA 1
ATOM 2819 C C . GLY A 1 382 ? -3.237 -3.364 9.668 1.00 97.31 382 GLY A C 1
ATOM 2820 O O . GLY A 1 382 ? -2.484 -4.211 9.182 1.00 97.31 382 GLY A O 1
ATOM 2821 N N . ALA A 1 383 ? -4.461 -3.645 10.095 1.00 97.88 383 ALA A N 1
ATOM 2822 C CA . ALA A 1 383 ? -5.095 -4.931 9.890 1.00 97.88 383 ALA A CA 1
ATOM 2823 C C . ALA A 1 383 ? -6.598 -4.802 9.635 1.00 97.88 383 ALA A C 1
ATOM 2825 O O . ALA A 1 383 ? -7.276 -3.927 10.184 1.00 97.88 383 ALA A O 1
ATOM 2826 N N . LEU A 1 384 ? -7.118 -5.736 8.846 1.00 98.00 384 LEU A N 1
ATOM 2827 C CA . LEU A 1 384 ? -8.525 -6.101 8.861 1.00 98.00 384 LEU A CA 1
ATOM 2828 C C . LEU A 1 384 ? -8.652 -7.427 9.604 1.00 98.00 384 LEU A C 1
ATOM 2830 O O . LEU A 1 384 ? -8.040 -8.414 9.213 1.00 98.00 384 LEU A O 1
ATOM 2834 N N . VAL A 1 385 ? -9.425 -7.450 10.684 1.00 98.00 385 VAL A N 1
ATOM 2835 C CA . VAL A 1 385 ? -9.702 -8.683 11.422 1.00 98.00 385 VAL A CA 1
ATOM 2836 C C . VAL A 1 385 ? -11.002 -9.287 10.926 1.00 98.00 385 VAL A C 1
ATOM 2838 O O . VAL A 1 385 ? -12.045 -8.626 10.937 1.00 98.00 385 VAL A O 1
ATOM 2841 N N . VAL A 1 386 ? -10.917 -10.526 10.462 1.00 97.94 386 VAL A N 1
ATOM 2842 C CA . VAL A 1 386 ? -12.060 -11.330 10.052 1.00 97.94 386 VAL A CA 1
ATOM 2843 C C . VAL A 1 386 ? -12.584 -12.087 11.260 1.00 97.94 386 VAL A C 1
ATOM 2845 O O . VAL A 1 386 ? -11.841 -12.757 11.971 1.00 97.94 386 VAL A O 1
ATOM 2848 N N . GLU A 1 387 ? -13.882 -11.956 11.474 1.00 96.88 387 GLU A N 1
ATOM 2849 C CA . GLU A 1 387 ? -14.608 -12.484 12.618 1.00 96.88 387 GLU A CA 1
ATOM 2850 C C . GLU A 1 387 ? -15.665 -13.488 12.130 1.00 96.88 387 GLU A C 1
ATOM 2852 O O . GLU A 1 387 ? -16.130 -13.386 10.986 1.00 96.88 387 GLU A O 1
ATOM 2857 N N . PRO A 1 388 ? -16.140 -14.410 12.984 1.00 95.44 388 PRO A N 1
ATOM 2858 C CA . PRO A 1 388 ? -17.152 -15.381 12.582 1.00 95.44 388 PRO A CA 1
ATOM 2859 C C . PRO A 1 388 ? -18.419 -14.727 12.015 1.00 95.44 388 PRO A C 1
ATOM 2861 O O . PRO A 1 388 ? -18.811 -13.625 12.424 1.00 95.44 388 PRO A O 1
ATOM 2864 N N . VAL A 1 389 ? -19.120 -15.438 11.127 1.00 93.88 389 VAL A N 1
ATOM 2865 C CA . VAL A 1 389 ? -20.356 -14.961 10.480 1.00 93.88 389 VAL A CA 1
ATOM 2866 C C . VAL A 1 389 ? -21.336 -14.346 11.489 1.00 93.88 389 VAL A C 1
ATOM 2868 O O . VAL A 1 389 ? -21.763 -14.977 12.461 1.00 93.88 389 VAL A O 1
ATOM 2871 N N . GLY A 1 390 ? -21.749 -13.104 11.225 1.00 92.69 390 GLY A N 1
ATOM 2872 C CA . GLY A 1 390 ? -22.758 -12.403 12.021 1.00 92.69 390 GLY A CA 1
ATOM 2873 C C . GLY A 1 390 ? -22.284 -11.918 13.395 1.00 92.69 390 GLY A C 1
ATOM 2874 O O . GLY A 1 390 ? -23.127 -11.560 14.220 1.00 92.69 390 GLY A O 1
ATOM 2875 N N . SER A 1 391 ? -20.975 -11.892 13.659 1.00 95.31 391 SER A N 1
ATOM 2876 C CA . SER A 1 391 ? -20.437 -11.341 14.903 1.00 95.31 391 SER A CA 1
ATOM 2877 C C . SER A 1 391 ? -20.751 -9.852 15.059 1.00 95.31 391 SER A C 1
ATOM 2879 O O . SER A 1 391 ? -20.808 -9.085 14.091 1.00 95.31 391 SER A O 1
ATOM 2881 N N . GLN A 1 392 ? -20.959 -9.447 16.311 1.00 93.94 392 GLN A N 1
ATOM 2882 C CA . GLN A 1 392 ? -21.061 -8.052 16.730 1.00 93.94 392 GLN A CA 1
ATOM 2883 C C . GLN A 1 392 ? -19.820 -7.664 17.526 1.00 93.94 392 GLN A C 1
ATOM 2885 O O . GLN A 1 392 ? -19.306 -8.465 18.306 1.00 93.94 392 GLN A O 1
ATOM 2890 N N . TYR A 1 393 ? -19.379 -6.419 17.374 1.00 93.56 393 TYR A N 1
ATOM 2891 C CA . TYR A 1 393 ? -18.156 -5.928 18.004 1.00 93.56 393 TYR A CA 1
ATOM 2892 C C . TYR A 1 393 ? -18.466 -4.742 18.905 1.00 93.56 393 TYR A C 1
ATOM 2894 O O . TYR A 1 393 ? -19.219 -3.841 18.523 1.00 93.56 393 TYR A O 1
ATOM 2902 N N . TYR A 1 394 ? -17.837 -4.718 20.072 1.00 90.19 394 TYR A N 1
ATOM 2903 C CA . TYR A 1 394 ? -18.041 -3.693 21.086 1.00 90.19 394 TYR A CA 1
ATOM 2904 C C . TYR A 1 394 ? -16.708 -3.150 21.581 1.00 90.19 394 TYR A C 1
ATOM 2906 O O . TYR A 1 394 ? -15.738 -3.903 21.692 1.00 90.19 394 TYR A O 1
ATOM 2914 N N . LYS A 1 395 ? -16.667 -1.865 21.952 1.00 84.31 395 LYS A N 1
ATOM 2915 C CA . LYS A 1 395 ? -15.480 -1.308 22.614 1.00 84.31 395 LYS A CA 1
ATOM 2916 C C . LYS A 1 395 ? -15.211 -2.016 23.933 1.00 84.31 395 LYS A C 1
ATOM 2918 O O . LYS A 1 395 ? -16.131 -2.310 24.704 1.00 84.31 395 LYS A O 1
ATOM 2923 N N . GLN A 1 396 ? -13.937 -2.245 24.229 1.00 78.88 396 GLN A N 1
ATOM 2924 C CA . GLN A 1 396 ? -13.544 -2.622 25.578 1.00 78.88 396 GLN A CA 1
ATOM 2925 C C . GLN A 1 396 ? -13.638 -1.399 26.507 1.00 78.88 396 GLN A C 1
ATOM 2927 O O . GLN A 1 396 ? -13.417 -0.264 26.102 1.00 78.88 396 GLN A O 1
ATOM 2932 N N . ASN A 1 397 ? -13.970 -1.624 27.780 1.00 70.88 397 ASN A N 1
ATOM 2933 C CA . ASN A 1 397 ? -13.869 -0.625 28.860 1.00 70.88 397 ASN A CA 1
ATOM 2934 C C . ASN A 1 397 ? -14.744 0.640 28.727 1.00 70.88 397 ASN A C 1
ATOM 2936 O O . ASN A 1 397 ? -14.551 1.601 29.470 1.00 70.88 397 ASN A O 1
ATOM 2940 N N . VAL A 1 398 ? -15.755 0.627 27.859 1.00 68.31 398 VAL A N 1
ATOM 2941 C CA . VAL A 1 398 ? -16.783 1.676 27.796 1.00 68.31 398 VAL A CA 1
ATOM 2942 C C . VAL A 1 398 ? -17.951 1.379 28.733 1.00 68.31 398 VAL A C 1
ATOM 2944 O O . VAL A 1 398 ? -18.314 0.226 28.983 1.00 68.31 398 VAL A O 1
ATOM 2947 N N . LYS A 1 399 ? -18.567 2.442 29.259 1.00 67.94 399 LYS A N 1
ATOM 2948 C CA . LYS A 1 399 ? -19.836 2.329 29.987 1.00 67.94 399 LYS A CA 1
ATOM 2949 C C . LYS A 1 399 ? -20.945 1.934 29.013 1.00 67.94 399 LYS A C 1
ATOM 2951 O O . LYS A 1 399 ? -20.921 2.345 27.855 1.00 67.94 399 LYS A O 1
ATOM 2956 N N . GLN A 1 400 ? -21.933 1.184 29.503 1.00 74.06 400 GLN A N 1
ATOM 2957 C CA . GLN A 1 400 ? -23.199 1.050 28.785 1.00 74.06 400 GLN A CA 1
ATOM 2958 C C . GLN A 1 400 ? -23.767 2.441 28.495 1.00 74.06 400 GLN A C 1
ATOM 2960 O O . GLN A 1 400 ? -23.695 3.350 29.329 1.00 74.06 400 GLN A O 1
ATOM 2965 N N . ASN A 1 401 ? -24.351 2.574 27.313 1.00 74.44 401 ASN A N 1
ATOM 2966 C CA . ASN A 1 401 ? -25.211 3.685 26.959 1.00 74.44 401 ASN A CA 1
ATOM 2967 C C . ASN A 1 401 ? -26.374 3.784 27.959 1.00 74.44 401 ASN A C 1
ATOM 2969 O O . ASN A 1 401 ? -26.704 2.831 28.670 1.00 74.44 401 ASN A O 1
ATOM 2973 N N . ALA A 1 402 ? -27.032 4.944 28.002 1.00 79.62 402 ALA A N 1
ATOM 2974 C CA . ALA A 1 402 ? -28.153 5.181 28.916 1.00 79.62 402 ALA A CA 1
ATOM 2975 C C . ALA A 1 402 ? -29.333 4.202 28.716 1.00 79.62 402 ALA A C 1
ATOM 2977 O O . ALA A 1 402 ? -30.136 4.022 29.628 1.00 79.62 402 ALA A O 1
ATOM 2978 N N . ASP A 1 403 ? -29.424 3.562 27.548 1.00 81.50 403 ASP A N 1
ATOM 2979 C CA . ASP A 1 403 ? -30.418 2.546 27.188 1.00 81.50 403 ASP A CA 1
ATOM 2980 C C . ASP A 1 403 ? -29.992 1.099 27.527 1.00 81.50 403 ASP A C 1
ATOM 2982 O O . ASP A 1 403 ? -30.724 0.156 27.233 1.00 81.50 403 ASP A O 1
ATOM 2986 N N . GLY A 1 404 ? -28.824 0.905 28.151 1.00 76.00 404 GLY A N 1
ATOM 2987 C CA . GLY A 1 404 ? -28.289 -0.412 28.505 1.00 76.00 404 GLY A CA 1
ATOM 2988 C C . GLY A 1 404 ? -27.569 -1.135 27.361 1.00 76.00 404 GLY A C 1
ATOM 2989 O O . GLY A 1 404 ? -27.132 -2.272 27.546 1.00 76.00 404 GLY A O 1
ATOM 2990 N N . THR A 1 405 ? -27.400 -0.514 26.192 1.00 76.88 405 THR A N 1
ATOM 2991 C CA . THR A 1 405 ? -26.593 -1.081 25.098 1.00 76.88 405 THR A CA 1
ATOM 2992 C C . THR A 1 405 ? -25.103 -0.785 25.288 1.00 76.88 405 THR A C 1
ATOM 2994 O O . THR A 1 405 ? -24.729 0.181 25.951 1.00 76.88 405 THR A O 1
ATOM 2997 N N . PHE A 1 406 ? -24.223 -1.617 24.731 1.00 75.62 406 PHE A N 1
ATOM 2998 C CA . PHE A 1 406 ? -22.793 -1.301 24.653 1.00 75.62 406 PHE A CA 1
ATOM 2999 C C . PHE A 1 406 ? -22.489 -0.593 23.323 1.00 75.62 406 PHE A C 1
ATOM 3001 O O . PHE A 1 406 ? -23.048 -0.997 22.301 1.00 75.62 406 PHE A O 1
ATOM 3008 N 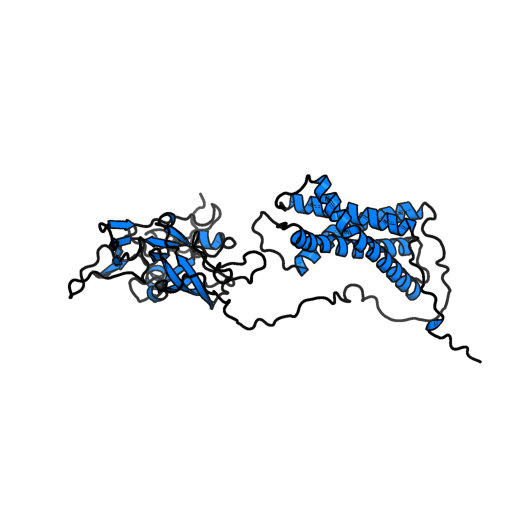N . PRO A 1 407 ? -21.603 0.422 23.301 1.00 77.12 407 PRO A N 1
ATOM 3009 C CA . PRO A 1 407 ? -21.136 1.041 22.062 1.00 77.12 407 PRO A CA 1
ATOM 3010 C C . PRO A 1 407 ? -20.578 0.002 21.078 1.00 77.12 407 PRO A C 1
ATOM 3012 O O . PRO A 1 407 ? -19.592 -0.677 21.380 1.00 77.12 407 PRO A O 1
ATOM 3015 N N . GLN A 1 408 ? -21.230 -0.130 19.919 1.00 82.56 408 GLN A N 1
ATOM 3016 C CA . GLN A 1 408 ? -20.776 -0.993 18.827 1.00 82.56 408 GLN A CA 1
ATOM 3017 C C . GLN A 1 408 ? -19.705 -0.295 17.985 1.00 82.56 408 GLN A C 1
ATOM 3019 O O . GLN A 1 408 ? -19.760 0.918 17.802 1.00 82.56 408 GLN A O 1
ATOM 3024 N N . ILE A 1 409 ? -18.772 -1.076 17.436 1.00 83.12 409 ILE A N 1
ATOM 3025 C CA . ILE A 1 409 ? -17.633 -0.581 16.634 1.00 83.12 409 ILE A CA 1
ATOM 3026 C C . ILE A 1 409 ? -17.578 -1.156 15.220 1.00 83.12 409 ILE A C 1
ATOM 3028 O O . ILE A 1 409 ? -16.515 -1.285 14.632 1.00 83.12 409 ILE A O 1
ATOM 3032 N N . ALA A 1 410 ? -18.729 -1.503 14.642 1.00 83.19 410 ALA A N 1
ATOM 3033 C CA . ALA A 1 410 ? -18.793 -2.104 13.305 1.00 83.19 410 ALA A CA 1
ATOM 3034 C C . ALA A 1 410 ? -18.167 -1.264 12.177 1.00 83.19 410 ALA A C 1
ATOM 3036 O O . ALA A 1 410 ? -17.851 -1.823 11.132 1.00 83.19 410 ALA A O 1
ATOM 3037 N N . GLN A 1 411 ? -18.003 0.043 12.382 1.00 86.88 411 GLN A N 1
ATOM 3038 C CA . GLN A 1 411 ? -17.386 0.982 11.437 1.00 86.88 411 GLN A CA 1
ATOM 3039 C C . GLN A 1 411 ? -16.317 1.851 12.116 1.00 86.88 411 GLN A C 1
ATOM 3041 O O . GLN A 1 411 ? -16.023 2.950 11.656 1.00 86.88 411 GLN A O 1
ATOM 3046 N N . ASP A 1 412 ? -15.784 1.384 13.243 1.00 91.19 412 ASP A N 1
ATOM 3047 C CA . ASP A 1 412 ? -14.757 2.083 14.009 1.00 91.19 412 ASP A CA 1
ATOM 3048 C C . ASP A 1 412 ? -13.447 1.271 13.987 1.00 91.19 412 ASP A C 1
ATOM 3050 O O . ASP A 1 412 ? -13.439 0.098 13.606 1.00 91.19 412 ASP A O 1
ATOM 3054 N N . SER A 1 413 ? -12.338 1.909 14.355 1.00 92.12 413 SER A N 1
ATOM 3055 C CA . SER A 1 413 ? -11.014 1.303 14.441 1.00 92.12 413 SER A CA 1
ATOM 3056 C C . SER A 1 413 ? -10.615 1.103 15.896 1.00 92.12 413 SER A C 1
ATOM 3058 O O . SER A 1 413 ? -10.808 1.989 16.725 1.00 92.12 413 SER A O 1
ATOM 3060 N N . GLY A 1 414 ? -9.981 -0.026 16.202 1.00 89.25 414 GLY A N 1
ATOM 3061 C CA . GLY A 1 414 ? -9.441 -0.270 17.534 1.00 89.25 414 GLY A CA 1
ATOM 3062 C C . GLY A 1 414 ? -8.787 -1.635 17.672 1.00 89.25 414 GLY A C 1
ATOM 3063 O O . GLY A 1 414 ? -9.346 -2.659 17.272 1.00 89.25 414 GLY A O 1
ATOM 3064 N N . TRP A 1 415 ? -7.603 -1.652 18.282 1.00 89.12 415 TRP A N 1
ATOM 3065 C CA . TRP A 1 415 ? -6.873 -2.888 18.541 1.00 89.12 415 TRP A CA 1
ATOM 3066 C C . TRP A 1 415 ? -7.531 -3.750 19.627 1.00 89.12 415 TRP A C 1
ATOM 3068 O O . TRP A 1 415 ? -7.358 -4.963 19.605 1.00 89.12 415 TRP A O 1
ATOM 3078 N N . GLU A 1 416 ? -8.331 -3.165 20.525 1.00 89.00 416 GLU A N 1
ATOM 3079 C CA . GLU A 1 416 ? -9.122 -3.884 21.531 1.00 89.00 416 GLU A CA 1
ATOM 3080 C C . GLU A 1 416 ? -10.606 -3.954 21.149 1.00 89.00 416 GLU A C 1
ATOM 3082 O O . GLU A 1 416 ? -11.253 -2.934 20.907 1.00 89.00 416 GLU A O 1
ATOM 3087 N N . ALA A 1 417 ? -11.195 -5.148 21.212 1.00 91.56 417 ALA A N 1
ATOM 3088 C CA . ALA A 1 417 ? -12.635 -5.337 21.047 1.00 91.56 417 ALA A CA 1
ATOM 3089 C C . ALA A 1 417 ? -13.192 -6.436 21.963 1.00 91.56 417 ALA A C 1
ATOM 3091 O O . ALA A 1 417 ? -12.472 -7.324 22.415 1.00 91.56 417 ALA A O 1
ATOM 3092 N N . MET A 1 418 ? -14.491 -6.382 22.258 1.00 92.56 418 MET A N 1
ATOM 3093 C CA . MET A 1 418 ? -15.252 -7.563 22.669 1.00 92.56 418 MET A CA 1
ATOM 3094 C C . MET A 1 418 ? -16.031 -8.070 21.464 1.00 92.56 418 MET A C 1
ATOM 3096 O O . MET A 1 418 ? -16.838 -7.328 20.899 1.00 92.56 418 MET A O 1
ATOM 3100 N N . ILE A 1 419 ? -15.813 -9.328 21.108 1.00 94.25 419 ILE A N 1
ATOM 3101 C CA . ILE A 1 419 ? -16.474 -9.984 19.986 1.00 94.25 419 ILE A CA 1
ATOM 3102 C C . ILE A 1 419 ? -17.599 -10.842 20.539 1.00 94.25 419 ILE A C 1
ATOM 3104 O O . ILE A 1 419 ? -17.398 -11.628 21.467 1.00 94.25 419 ILE A O 1
ATOM 3108 N N . ALA A 1 420 ? -18.795 -10.682 19.985 1.00 94.12 420 ALA A N 1
ATOM 3109 C CA . ALA A 1 420 ? -19.960 -11.498 20.284 1.00 94.12 420 ALA A CA 1
ATOM 3110 C C . ALA A 1 420 ? -20.402 -12.229 19.007 1.00 94.12 420 ALA A C 1
ATOM 3112 O O . ALA A 1 420 ? -21.192 -11.673 18.236 1.00 94.12 420 ALA A O 1
ATOM 3113 N N . PRO A 1 421 ? -19.901 -13.457 18.770 1.00 94.06 421 PRO A N 1
ATOM 3114 C CA . PRO A 1 421 ? -20.322 -14.267 17.633 1.00 94.06 421 PRO A CA 1
ATOM 3115 C C . PRO A 1 421 ? -21.815 -14.585 17.675 1.00 94.06 421 PRO A C 1
ATOM 3117 O O . PRO A 1 421 ? -22.369 -14.827 18.751 1.00 94.06 421 PRO A O 1
ATOM 3120 N N . ALA A 1 422 ? -22.462 -14.654 16.506 1.00 90.94 422 ALA A N 1
ATOM 3121 C CA . ALA A 1 422 ? -23.872 -15.046 16.412 1.00 90.94 422 ALA A CA 1
ATOM 3122 C C . ALA A 1 422 ? -24.119 -16.456 16.984 1.00 90.94 422 ALA A C 1
ATOM 3124 O O . ALA A 1 422 ? -25.159 -16.718 17.591 1.00 90.94 422 ALA A O 1
ATOM 3125 N N . GLY A 1 423 ? -23.141 -17.352 16.821 1.00 84.62 423 GLY A N 1
ATOM 3126 C CA . GLY A 1 423 ? -23.098 -18.666 17.451 1.00 84.62 423 GLY A CA 1
ATOM 3127 C C . GLY A 1 423 ? -21.815 -18.833 18.256 1.00 84.62 423 GLY A C 1
ATOM 3128 O O . GLY A 1 423 ? -20.782 -19.177 17.699 1.00 84.62 423 GLY A O 1
ATOM 3129 N N . GLY A 1 424 ? -21.859 -18.604 19.568 1.00 87.38 424 GLY A N 1
ATOM 3130 C CA . GLY A 1 424 ? -20.678 -18.775 20.413 1.00 87.38 424 GLY A CA 1
ATOM 3131 C C . GLY A 1 424 ? -20.755 -18.031 21.738 1.00 87.38 424 GLY A C 1
ATOM 3132 O O . GLY A 1 424 ? -21.780 -17.452 22.098 1.00 87.38 424 GLY A O 1
ATOM 3133 N N . LYS A 1 425 ? -19.652 -18.069 22.490 1.00 92.38 425 LYS A N 1
ATOM 3134 C CA . LYS A 1 425 ? -19.465 -17.224 23.673 1.00 92.38 425 LYS A CA 1
ATOM 3135 C C . LYS A 1 425 ? -18.721 -15.966 23.259 1.00 92.38 425 LYS A C 1
ATOM 3137 O O . LYS A 1 425 ? -17.765 -16.053 22.498 1.00 92.38 425 LYS A O 1
ATOM 3142 N N . ALA A 1 426 ? -19.130 -14.829 23.811 1.00 92.75 426 ALA A N 1
ATOM 3143 C CA . ALA A 1 426 ? -18.385 -13.597 23.628 1.00 92.75 426 ALA A CA 1
ATOM 3144 C C . ALA A 1 426 ? -16.985 -13.701 24.257 1.00 92.75 426 ALA A C 1
ATOM 3146 O O . ALA A 1 426 ? -16.816 -14.324 25.312 1.00 92.75 426 ALA A O 1
ATOM 3147 N N . PHE A 1 427 ? -16.002 -13.066 23.628 1.00 92.75 427 PHE A N 1
ATOM 3148 C CA . PHE A 1 427 ? -14.614 -13.028 24.080 1.00 92.75 427 PHE A CA 1
ATOM 3149 C C . PHE A 1 427 ? -14.024 -11.625 23.920 1.00 92.75 427 PHE A C 1
ATOM 3151 O O . PHE A 1 427 ? -14.606 -10.753 23.278 1.00 92.75 427 PHE A O 1
ATOM 3158 N N . ARG A 1 428 ? -12.885 -11.389 24.574 1.00 92.50 428 ARG A N 1
ATOM 3159 C CA . ARG A 1 428 ? -12.078 -10.180 24.385 1.00 92.50 428 ARG A CA 1
ATOM 3160 C C . ARG A 1 428 ? -10.974 -10.497 23.402 1.00 92.50 428 ARG A C 1
ATOM 3162 O O . ARG A 1 428 ? -10.302 -11.512 23.568 1.00 92.50 428 ARG A O 1
ATOM 3169 N N . GLU A 1 429 ? -10.790 -9.617 22.439 1.00 92.50 429 GLU A N 1
ATOM 3170 C CA . GLU A 1 429 ? -9.750 -9.718 21.435 1.00 92.50 429 GLU A CA 1
ATOM 3171 C C . GLU A 1 429 ? -8.870 -8.472 21.458 1.00 92.50 429 GLU A C 1
ATOM 3173 O O . GLU A 1 429 ? -9.377 -7.354 21.591 1.00 92.50 429 GLU A O 1
ATOM 3178 N N . ASN A 1 430 ? -7.562 -8.698 21.331 1.00 91.81 430 ASN A N 1
ATOM 3179 C CA . ASN A 1 430 ? -6.538 -7.673 21.247 1.00 91.81 430 ASN A CA 1
ATOM 3180 C C . ASN A 1 430 ? -5.640 -7.973 20.037 1.00 91.81 430 ASN A C 1
ATOM 3182 O O . ASN A 1 430 ? -5.054 -9.053 19.963 1.00 91.81 430 ASN A O 1
ATOM 3186 N N . VAL A 1 431 ? -5.488 -7.009 19.133 1.00 92.75 431 VAL A N 1
ATOM 3187 C CA . VAL A 1 431 ? -4.650 -7.104 17.929 1.00 92.75 431 VAL A CA 1
ATOM 3188 C C . VAL A 1 431 ? -3.330 -6.397 18.190 1.00 92.75 431 VAL A C 1
ATOM 3190 O O . VAL A 1 431 ? -3.310 -5.244 18.605 1.00 92.75 431 VAL A O 1
ATOM 3193 N N . GLN A 1 432 ? -2.210 -7.074 17.962 1.00 90.00 432 GLN A N 1
ATOM 3194 C CA . GLN A 1 432 ? -0.887 -6.493 18.174 1.00 90.00 432 GLN A CA 1
ATOM 3195 C C . GLN A 1 432 ? -0.131 -6.441 16.857 1.00 90.00 432 GLN A C 1
ATOM 3197 O O . GLN A 1 432 ? 0.090 -7.465 16.216 1.00 90.00 432 GLN A O 1
ATOM 3202 N N . LEU A 1 433 ? 0.272 -5.235 16.476 1.00 90.38 433 LEU A N 1
ATOM 3203 C CA . LEU A 1 433 ? 1.063 -4.972 15.286 1.00 90.38 433 LEU A CA 1
ATOM 3204 C C . LEU A 1 433 ? 2.327 -4.233 15.723 1.00 90.38 433 LEU A C 1
ATOM 3206 O O . LEU A 1 433 ? 2.254 -3.256 16.469 1.00 90.38 433 LEU A O 1
ATOM 3210 N N . TYR A 1 434 ? 3.477 -4.712 15.263 1.00 85.06 434 TYR A N 1
ATOM 3211 C CA . TYR A 1 434 ? 4.779 -4.130 15.561 1.00 85.06 434 TYR A CA 1
ATOM 3212 C C . TYR A 1 434 ? 5.525 -3.894 14.258 1.00 85.06 434 TYR A C 1
ATOM 3214 O O . TYR A 1 434 ? 5.461 -4.715 13.345 1.00 85.06 434 TYR A O 1
ATOM 3222 N N . HIS A 1 435 ? 6.264 -2.795 14.202 1.00 85.38 435 HIS A N 1
ATOM 3223 C CA . HIS A 1 435 ? 7.158 -2.489 13.100 1.00 85.38 435 HIS A CA 1
ATOM 3224 C C . HIS A 1 435 ? 8.479 -1.952 13.638 1.00 85.38 435 HIS A C 1
ATOM 3226 O O . HIS A 1 435 ? 8.572 -1.493 14.778 1.00 85.38 435 HIS A O 1
ATOM 3232 N N . GLU A 1 436 ? 9.489 -2.012 12.785 1.00 82.62 436 GLU A N 1
ATOM 3233 C CA . GLU A 1 436 ? 10.755 -1.327 12.976 1.00 82.62 436 GLU A CA 1
ATOM 3234 C C . GLU A 1 436 ? 10.776 -0.074 12.098 1.00 82.62 436 GLU A C 1
ATOM 3236 O O . GLU A 1 436 ? 10.335 -0.104 10.942 1.00 82.62 436 GLU A O 1
ATOM 3241 N N . ILE A 1 437 ? 11.279 1.029 12.655 1.00 82.62 437 ILE A N 1
ATOM 3242 C CA . ILE A 1 437 ? 11.435 2.287 11.925 1.00 82.62 437 ILE A CA 1
ATOM 3243 C C . ILE A 1 437 ? 12.672 2.175 11.044 1.00 82.62 437 ILE A C 1
ATOM 3245 O O . ILE A 1 437 ? 13.797 2.387 11.484 1.00 82.62 437 ILE A O 1
ATOM 3249 N N . GLY A 1 438 ? 12.428 1.820 9.788 1.00 71.94 438 GLY A N 1
ATOM 3250 C CA . GLY A 1 438 ? 13.437 1.701 8.742 1.00 71.94 438 GLY A CA 1
ATOM 3251 C C . GLY A 1 438 ? 14.532 0.693 9.080 1.00 71.94 438 GLY A C 1
ATOM 3252 O O . GLY A 1 438 ? 14.246 -0.487 9.253 1.00 71.94 438 GLY A O 1
ATOM 3253 N N . ASN A 1 439 ? 15.780 1.157 9.079 1.00 73.06 439 ASN A N 1
ATOM 3254 C CA . ASN A 1 439 ? 16.976 0.388 9.428 1.00 73.06 439 ASN A CA 1
ATOM 3255 C C . ASN A 1 439 ? 17.840 1.186 10.420 1.00 73.06 439 ASN A C 1
ATOM 3257 O O . ASN A 1 439 ? 17.493 2.303 10.803 1.00 73.06 439 ASN A O 1
ATOM 3261 N N . GLU A 1 440 ? 19.014 0.669 10.779 1.00 72.12 440 GLU A N 1
ATOM 3262 C CA . GLU A 1 440 ? 19.928 1.299 11.744 1.00 72.12 440 GLU A CA 1
ATOM 3263 C C . GLU A 1 440 ? 20.464 2.676 11.290 1.00 72.12 440 GLU A C 1
ATOM 3265 O O . GLU A 1 440 ? 21.138 3.380 12.048 1.00 72.12 440 GLU A O 1
ATOM 3270 N N . ALA A 1 441 ? 20.187 3.085 10.048 1.00 74.94 441 ALA A N 1
ATOM 3271 C CA . ALA A 1 441 ? 20.564 4.377 9.498 1.00 74.94 441 ALA A CA 1
ATOM 3272 C C . ALA A 1 441 ? 19.444 5.433 9.538 1.00 74.94 441 ALA A C 1
ATOM 3274 O O . ALA A 1 441 ? 19.716 6.571 9.139 1.00 74.94 441 ALA A O 1
ATOM 3275 N N . GLU A 1 442 ? 18.231 5.105 9.997 1.00 81.62 442 GLU A N 1
ATOM 3276 C CA . GLU A 1 442 ? 17.161 6.098 10.129 1.00 81.62 442 GLU A CA 1
ATOM 3277 C C . GLU A 1 442 ? 17.376 7.032 11.323 1.00 81.62 442 GLU A C 1
ATOM 3279 O O . GLU A 1 442 ? 17.795 6.632 12.411 1.00 81.62 442 GLU A O 1
ATOM 3284 N N . ASP A 1 443 ? 17.076 8.313 11.105 1.00 86.31 443 ASP A N 1
ATOM 3285 C CA . ASP A 1 443 ? 17.176 9.335 12.141 1.00 86.31 443 ASP A CA 1
ATOM 3286 C C . ASP A 1 443 ? 15.854 9.462 12.895 1.00 86.31 443 ASP A C 1
ATOM 3288 O O . ASP A 1 443 ? 14.826 9.845 12.334 1.00 86.31 443 ASP A O 1
ATOM 3292 N N . VAL A 1 444 ? 15.920 9.206 14.196 1.00 89.69 444 VAL A N 1
ATOM 3293 C CA . VAL A 1 444 ? 14.872 9.526 15.166 1.00 89.69 444 VAL A CA 1
ATOM 3294 C C . VAL A 1 444 ? 15.260 10.812 15.886 1.00 89.69 444 VAL A C 1
ATOM 3296 O O . VAL A 1 444 ? 16.447 11.076 16.089 1.00 89.69 444 VAL A O 1
ATOM 3299 N N . PHE A 1 445 ? 14.283 11.622 16.285 1.00 92.56 445 PHE A N 1
ATOM 3300 C CA . PHE A 1 445 ? 14.536 12.936 16.871 1.00 92.56 445 PHE A CA 1
ATOM 3301 C C . PHE A 1 445 ? 13.989 13.033 18.288 1.00 92.56 445 PHE A C 1
ATOM 3303 O O . PHE A 1 445 ? 12.908 12.530 18.573 1.00 92.56 445 PHE A O 1
ATOM 3310 N N . ASP A 1 446 ? 14.712 13.725 19.166 1.00 92.62 446 ASP A N 1
ATOM 3311 C CA . ASP A 1 446 ? 14.198 14.113 20.477 1.00 92.62 446 ASP A CA 1
ATOM 3312 C C . ASP A 1 446 ? 13.103 15.192 20.343 1.00 92.62 446 ASP A C 1
ATOM 3314 O O . ASP A 1 446 ? 12.859 15.772 19.277 1.00 92.62 446 ASP A O 1
ATOM 3318 N N . LYS A 1 447 ? 12.464 15.535 21.464 1.00 90.56 447 LYS A N 1
ATOM 3319 C CA . LYS A 1 447 ? 11.432 16.586 21.511 1.00 90.56 447 LYS A CA 1
ATOM 3320 C C . LYS A 1 447 ? 11.904 17.981 21.072 1.00 90.56 447 LYS A C 1
ATOM 3322 O O . LYS A 1 447 ? 11.073 18.851 20.822 1.00 90.56 447 LYS A O 1
ATOM 3327 N N . ASN A 1 448 ? 13.215 18.224 21.052 1.00 91.94 448 ASN A N 1
ATOM 3328 C CA . ASN A 1 448 ? 13.827 19.495 20.669 1.00 91.94 448 ASN A CA 1
ATOM 3329 C C . ASN A 1 448 ? 14.282 19.497 19.197 1.00 91.94 448 ASN A C 1
ATOM 3331 O O . ASN A 1 448 ? 14.784 20.518 18.729 1.00 91.94 448 ASN A O 1
ATOM 3335 N N . GLY A 1 449 ? 14.114 18.383 18.474 1.00 91.00 449 GLY A N 1
ATOM 3336 C CA . GLY A 1 449 ? 14.550 18.222 17.089 1.00 91.00 449 GLY A CA 1
ATOM 3337 C C . GLY A 1 449 ? 16.026 17.849 16.931 1.00 91.00 449 GLY A C 1
ATOM 3338 O O . GLY A 1 449 ? 16.567 17.996 15.837 1.00 91.00 449 GLY A O 1
ATOM 3339 N N . ASN A 1 450 ? 16.693 17.377 17.987 1.00 93.38 450 ASN A N 1
ATOM 3340 C CA . ASN A 1 450 ? 18.040 16.819 17.878 1.00 93.38 450 ASN A CA 1
ATOM 3341 C C . ASN A 1 450 ? 17.956 15.348 17.467 1.00 93.38 450 ASN A C 1
ATOM 3343 O O . ASN A 1 450 ? 17.172 14.599 18.046 1.00 93.38 450 ASN A O 1
ATOM 3347 N N . ALA A 1 451 ? 18.791 14.923 16.519 1.00 91.44 451 ALA A N 1
ATOM 3348 C CA . ALA A 1 451 ? 18.898 13.512 16.164 1.00 91.44 451 ALA A CA 1
ATOM 3349 C C . ALA A 1 451 ? 19.393 12.689 17.367 1.00 91.44 451 ALA A C 1
ATOM 3351 O O . ALA A 1 451 ? 20.353 13.075 18.045 1.00 91.44 451 ALA A O 1
ATOM 3352 N N . LEU A 1 452 ? 18.740 11.559 17.625 1.00 87.38 452 LEU A N 1
ATOM 3353 C CA . LEU A 1 452 ? 19.184 10.589 18.615 1.00 87.38 452 LEU A CA 1
ATOM 3354 C C . LEU A 1 452 ? 20.414 9.825 18.097 1.00 87.38 452 LEU A C 1
ATOM 3356 O O . LEU A 1 452 ? 20.590 9.674 16.886 1.00 87.38 452 LEU A O 1
ATOM 3360 N N . PRO A 1 453 ? 21.285 9.329 18.993 1.00 82.50 453 PRO A N 1
ATOM 3361 C CA . PRO A 1 453 ? 22.402 8.485 18.595 1.00 82.50 453 PRO A CA 1
ATOM 3362 C C . PRO A 1 453 ? 21.913 7.226 17.871 1.00 82.50 453 PRO A C 1
ATOM 3364 O O . PRO A 1 453 ? 21.050 6.515 18.384 1.00 82.50 453 PRO A O 1
ATOM 3367 N N . ARG A 1 454 ? 22.511 6.935 16.714 1.00 77.19 454 ARG A N 1
ATOM 3368 C CA . ARG A 1 454 ? 22.357 5.645 16.031 1.00 77.19 454 ARG A CA 1
ATOM 3369 C C . ARG A 1 454 ? 23.170 4.594 16.794 1.00 77.19 454 ARG A C 1
ATOM 3371 O O . ARG A 1 454 ? 24.288 4.901 17.221 1.00 77.19 454 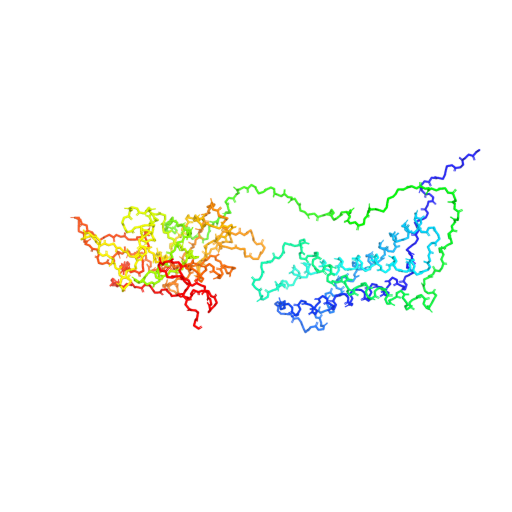ARG A O 1
ATOM 3378 N N . VAL A 1 455 ? 22.585 3.420 17.025 1.00 60.66 455 VAL A N 1
ATOM 3379 C CA . VAL A 1 455 ? 23.193 2.328 17.812 1.00 60.66 455 VAL A CA 1
ATOM 3380 C C . VAL A 1 455 ? 24.018 1.417 16.921 1.00 60.66 455 VAL A C 1
ATOM 3382 O O . VAL A 1 455 ? 23.543 1.115 15.807 1.00 60.66 455 VAL A O 1
#

pLDDT: mean 80.78, std 17.8, range [30.59, 98.56]

Radius of gyration: 32.84 Å; chains: 1; bounding box: 72×47×111 Å

Foldseek 3Di:
DDDDDPPVPDDQDFFLADPVLLLVLLLCLLLQLLLLLLVVLVVQVWDFDVQDDSVVNSVVLSVVLSVQLSVQLRVLRSVLVVCCLVPVQVPDLLRSLLSSLLSSLLSSLLSSLVSVVVCCVVGVIDRHPDLDPPDPSVVSSVVSSVSSSVRSSVSSSVSSVVCVVPCSSPDDPPDDDDPDDDDDDDDDPDDDDPPDDDPPPPPPVDQQCQDDQADPPQAEFEFEKEKEQAFAQPDPQLWTDNRAIAIFGPVQQDDCPDPQHRNVCRNVSDDDDPQAWDQDPNDTHGGHPDHFEAEDEARHKYKYKYFYAYPDFDWFFKDWPPWDTDCLQHLADDPPDDGNTATHGGIHMHITGRHNDPVQAAWTKMARDPSPVLNVLSYYIHTYGYDYPPKWKADPPDDQDPVRHGDTANHHTDQWIWIDHPPDDIDIGGHDDDHHNDDLPDFIAGNVRHTDDRD

Secondary structure (DSSP, 8-state):
------GGG-PPPPPSS-HHHHHHHHHHHHHHHHHHHHHHHHHTT-EETTPPPHHHHHHHHHHHHHHHHHHHHHHHHHHHHHHHHHH-TT--HHHHHHHHHHHHHHHHHHHHHHHHHHHHHHH-EE--SS-PPPPPHHHHHHHHHHHHHHHHHHHHHHHHHHHHTTT-S----------------S--SS-----S-----------------SPTTPPEEEEEEEEEE--EE-STT--EETT-EEEEEHHHH--TTSTTSHHHHHHHT---GGGSEEEETTEEEE-SSS-EEEEEETT-EEEEEEEEE-SSS--B--EETTSEE-GGGSSS--TTSPP--B-TT-EEEEEEE--S-GGG-EEEEEES-TT-HHHHHTT--EEEEEESTT-EEEETTPPPPTTSPPPB-TT---SEEEEE-SSS--EEEE-------S-TTPPPB-TTSPBPPP-